Protein AF-A0A8C9X728-F1 (afdb_monomer)

pLDDT: mean 76.5, std 23.12, range [23.91, 98.5]

InterPro domains:
  IPR026183 Taxilin family [PF09728] (58-365)
  IPR026183 Taxilin family [PTHR16127] (57-409)

Organism: Sander lucioperca (NCBI:txid283035)

Mean predicted aligned error: 22.0 Å

Solvent-accessible surface area (backbone atoms only — not comparable to full-atom values): 25894 Å² total; per-residue (Å²): 112,74,69,56,54,56,49,54,54,50,63,56,56,60,73,78,82,67,95,56,69,72,61,52,58,53,53,53,49,52,52,54,50,51,53,54,52,53,55,56,56,58,69,72,70,77,80,83,83,90,67,84,88,82,63,65,70,61,57,52,53,53,50,54,52,60,42,65,75,41,91,48,74,64,59,33,50,52,54,51,54,48,56,52,50,53,52,52,50,50,49,53,48,49,53,51,51,49,56,51,50,52,50,50,49,55,47,53,52,50,51,50,51,50,52,52,52,51,50,52,51,49,51,53,52,50,53,52,47,55,49,51,53,52,51,51,50,50,50,54,49,49,52,50,51,51,52,58,45,54,58,44,53,55,54,47,53,51,48,53,52,50,49,51,51,52,49,54,51,50,54,49,52,52,50,52,51,53,51,52,54,50,54,48,49,54,52,50,54,51,51,52,50,51,50,54,49,50,57,48,50,56,52,49,53,56,48,49,56,46,50,52,54,52,47,55,52,50,52,54,52,47,54,56,48,51,56,49,52,50,52,51,52,52,54,49,48,55,49,51,60,47,53,50,52,53,50,56,48,54,52,48,50,55,53,52,53,47,52,50,52,54,53,54,50,51,52,51,51,53,52,50,51,51,50,46,59,50,47,57,50,49,52,51,50,50,54,50,50,50,53,49,52,49,53,53,51,51,51,50,52,48,53,48,53,49,52,54,49,50,59,48,52,53,52,52,51,52,50,52,49,53,54,49,54,55,50,54,51,53,54,49,51,55,52,53,53,47,56,52,52,57,53,55,50,54,64,49,53,63,53,51,61,53,52,54,55,52,51,63,51,59,61,49,62,55,56,69,58,60,76,77,74,76,95,73,88,87,82,89,82,91,83,90,88,84,89,89,91,91,83,89,87,89,90,80,90,86,79,92,78,92,80,90,91,82,90,87,87,90,81,90,81,90,86,86,90,81,85,88,82,86,90,85,86,90,87,89,89,89,86,87,88,79,87,79,85,134

Secondary structure (DSSP, 8-state):
-HHHHHHHHHHHHGGGS---HHHHHHHHHHHHHHHHHHHHHHHTS----------HHHHHHHHHHHHHT-SSHHHHHHHHHHHHHHHHHHHHHHHHHHHHHHHHHHHHHHHHHHHHHHHHHHHHHHHHHHHHHHHHHHHHHHHHHHHHHHHHHHHHHHHHHHHHHHHHHHHHHHHHHHHHHHHHHHHHHHHHHHHHHHHHHHHHHHHHHHHHHHHHHHHHHHHHHHHHHHHHHHHHHHHHHHHHHHHHHHHHHHHHHHHHHHHHHHHHHHHHHHHHHHHHHHHHHHHHHHHHHHHHHHHHHHHHHHHHHHHHHHHHHHHHHHHHHHHHHHHHHHHHHHHHHHHHHHHHHHHHHHHHHHHHHHHHHHHHHHTTS--S--------------------------------------------------------------

Radius of gyration: 138.43 Å; Cα contacts (8 Å, |Δi|>4): 11; chains: 1; bounding box: 198×67×402 Å

Sequence (438 aa):
STLLMIIYQKSHCVKSESTNSQHYDIVVSISRYLVKNIVIFDFLHIRPCTLCHFVPGKEVVLLMQALNSLATPEEKLAALCKKYADLLEESRCMQKRLKALQKKQSQIVKEKIHLQGEHSKAILARSKLESLCRELQRHNKTLKEENSQRSREYEEQRKEAMLHFQMTLSDIEVQMEQHSSHNTKLRQENMELAEKLKKLIEQYELREEHIDKVFKHKELQQQLMDAKLQRITEMMKEVEDKQQRERDFLLKDATESRRKCELMKEQETQLKQQLSLYMDKFEEFQSTLAKSNEVFTTFRQEMEKMTKKIKKLEKETTQWRTKWESNNQALLQMAEEKTLRDGHFKALQGKLELLERLCRALQKERNDLNNQLSLLQEPGDEGSAALPEAQPPEPSAGEEEEEEEEEEGGLAQAGELEAEGIHRAPRPPRTGAHSGRH

Structure (mmCIF, N/CA/C/O backbone):
data_AF-A0A8C9X728-F1
#
_entry.id   AF-A0A8C9X728-F1
#
loop_
_atom_site.group_PDB
_atom_site.id
_atom_site.type_symbol
_atom_site.label_atom_id
_atom_site.label_alt_id
_atom_site.label_comp_id
_atom_site.label_asym_id
_atom_site.label_entity_id
_atom_site.label_seq_id
_atom_site.pdbx_PDB_ins_code
_atom_site.Cartn_x
_atom_site.Cartn_y
_atom_site.Cartn_z
_atom_site.occupancy
_atom_site.B_iso_or_equiv
_atom_site.auth_seq_id
_atom_site.auth_comp_id
_atom_site.auth_asym_id
_atom_site.auth_atom_id
_atom_site.pdbx_PDB_model_num
ATOM 1 N N . SER A 1 1 ? 49.894 -13.071 -125.275 1.00 54.66 1 SER A N 1
ATOM 2 C CA . SER A 1 1 ? 48.551 -13.631 -125.549 1.00 54.66 1 SER A CA 1
ATOM 3 C C . SER A 1 1 ? 47.853 -14.147 -124.285 1.00 54.66 1 SER A C 1
ATOM 5 O O . SER A 1 1 ? 47.000 -13.439 -123.769 1.00 54.66 1 SER A O 1
ATOM 7 N N . THR A 1 2 ? 48.237 -15.294 -123.705 1.00 60.62 2 THR A N 1
ATOM 8 C CA . THR A 1 2 ? 47.502 -15.988 -122.613 1.00 60.62 2 THR A CA 1
ATOM 9 C C . THR A 1 2 ? 47.154 -15.119 -121.393 1.00 60.62 2 THR A C 1
ATOM 11 O O . THR A 1 2 ? 46.048 -15.201 -120.868 1.00 60.62 2 THR A O 1
ATOM 14 N N . LEU A 1 3 ? 48.060 -14.227 -120.977 1.00 61.59 3 LEU A N 1
ATOM 15 C CA . LEU A 1 3 ? 47.827 -13.282 -119.876 1.00 61.59 3 LEU A CA 1
ATOM 16 C C . LEU A 1 3 ? 46.707 -12.261 -120.161 1.00 61.59 3 LEU A C 1
ATOM 18 O O . LEU A 1 3 ? 45.983 -11.900 -119.237 1.00 61.59 3 LEU A O 1
ATOM 22 N N . LEU A 1 4 ? 46.510 -11.837 -121.419 1.00 60.16 4 LEU A N 1
ATOM 23 C CA . LEU A 1 4 ? 45.388 -10.960 -121.781 1.00 60.16 4 LEU A CA 1
ATOM 24 C C . LEU A 1 4 ? 44.045 -11.683 -121.630 1.00 60.16 4 LEU A C 1
ATOM 26 O O . LEU A 1 4 ? 43.115 -11.080 -121.107 1.00 60.16 4 LEU A O 1
ATOM 30 N N . MET A 1 5 ? 43.952 -12.961 -122.022 1.00 64.25 5 MET A N 1
ATOM 31 C CA . MET A 1 5 ? 42.727 -13.760 -121.844 1.00 64.25 5 MET A CA 1
ATOM 32 C C . MET A 1 5 ? 42.339 -13.847 -120.363 1.00 64.25 5 MET A C 1
ATOM 34 O O . MET A 1 5 ? 41.204 -13.543 -120.008 1.00 64.25 5 MET A O 1
ATOM 38 N N . ILE A 1 6 ? 43.296 -14.163 -119.482 1.00 67.75 6 ILE A N 1
ATOM 39 C CA . ILE A 1 6 ? 43.060 -14.265 -118.030 1.00 67.75 6 ILE A CA 1
ATOM 40 C C . ILE A 1 6 ? 42.580 -12.927 -117.439 1.00 67.75 6 ILE A C 1
ATOM 42 O O . ILE A 1 6 ? 41.663 -12.912 -116.615 1.00 67.75 6 ILE A O 1
ATOM 46 N N . ILE A 1 7 ? 43.164 -11.800 -117.865 1.00 63.78 7 ILE A N 1
ATOM 47 C CA . ILE A 1 7 ? 42.740 -10.463 -117.421 1.00 63.78 7 ILE A CA 1
ATOM 48 C C . ILE A 1 7 ? 41.332 -10.143 -117.941 1.00 63.78 7 ILE A C 1
ATOM 50 O O . ILE A 1 7 ? 40.471 -9.771 -117.149 1.00 63.78 7 ILE A O 1
ATOM 54 N N . TYR A 1 8 ? 41.071 -10.344 -119.236 1.00 64.94 8 TYR A N 1
ATOM 55 C CA . TYR A 1 8 ? 39.774 -10.077 -119.868 1.00 64.94 8 TYR A CA 1
ATOM 56 C C . TYR A 1 8 ? 38.642 -10.877 -119.203 1.00 64.94 8 TYR A C 1
ATOM 58 O O . TYR A 1 8 ? 37.582 -10.335 -118.888 1.00 64.94 8 TYR A O 1
ATOM 66 N N . GLN A 1 9 ? 38.901 -12.151 -118.902 1.00 62.56 9 GLN A N 1
ATOM 67 C CA . GLN A 1 9 ? 37.941 -13.061 -118.283 1.00 62.56 9 GLN A CA 1
ATOM 68 C C . GLN A 1 9 ? 37.689 -12.722 -116.800 1.00 62.56 9 GLN A C 1
ATOM 70 O O . GLN A 1 9 ? 36.541 -12.768 -116.356 1.00 62.56 9 GLN A O 1
ATOM 75 N N . LYS A 1 10 ? 38.704 -12.261 -116.045 1.00 61.50 10 LYS A N 1
ATOM 76 C CA . LYS A 1 10 ? 38.493 -11.700 -114.693 1.00 61.50 10 LYS A CA 1
ATOM 77 C C . LYS A 1 10 ? 37.741 -10.366 -114.706 1.00 61.50 10 LYS A C 1
ATOM 79 O O . LYS A 1 10 ? 36.849 -10.187 -113.882 1.00 61.50 10 LYS A O 1
ATOM 84 N N . SER A 1 11 ? 38.039 -9.460 -115.640 1.00 58.72 11 SER A N 1
ATOM 85 C CA . SER A 1 11 ? 37.300 -8.197 -115.794 1.00 58.72 11 SER A CA 1
ATOM 86 C C . SER A 1 11 ? 35.821 -8.422 -116.133 1.00 58.72 11 SER A C 1
ATOM 88 O O . SER A 1 11 ? 34.979 -7.641 -115.699 1.00 58.72 11 SER A O 1
ATOM 90 N N . HIS A 1 12 ? 35.488 -9.498 -116.855 1.00 60.66 12 HIS A N 1
ATOM 91 C CA . HIS A 1 12 ? 34.097 -9.900 -117.083 1.00 60.66 12 HIS A CA 1
ATOM 92 C C . HIS A 1 12 ? 33.432 -10.503 -115.834 1.00 60.66 12 HIS A C 1
ATOM 94 O O . HIS A 1 12 ? 32.267 -10.212 -115.583 1.00 60.66 12 HIS A O 1
ATOM 100 N N . CYS A 1 13 ? 34.161 -11.283 -115.029 1.00 55.19 13 CYS A N 1
ATOM 101 C CA . CYS A 1 13 ? 33.633 -11.902 -113.805 1.00 55.19 13 CYS A CA 1
ATOM 102 C C . CYS A 1 13 ? 33.247 -10.866 -112.727 1.00 55.19 13 CYS A C 1
ATOM 104 O O . CYS A 1 13 ? 32.185 -10.951 -112.125 1.00 55.19 13 CYS A O 1
ATOM 106 N N . VAL A 1 14 ? 34.042 -9.801 -112.551 1.00 55.16 14 VAL A N 1
ATOM 107 C CA . VAL A 1 14 ? 33.730 -8.703 -111.603 1.00 55.16 14 VAL A CA 1
ATOM 108 C C . VAL A 1 14 ? 32.404 -7.988 -111.933 1.00 55.16 14 VAL A C 1
ATOM 110 O O . VAL A 1 14 ? 31.814 -7.336 -111.073 1.00 55.16 14 VAL A O 1
ATOM 113 N N . LYS A 1 15 ? 31.896 -8.132 -113.163 1.00 53.72 15 LYS A N 1
ATOM 114 C CA . LYS A 1 15 ? 30.662 -7.493 -113.638 1.00 53.72 15 LYS A CA 1
ATOM 115 C C . LYS A 1 15 ? 29.370 -8.153 -113.120 1.00 53.72 15 LYS A C 1
ATOM 117 O O . LYS A 1 15 ? 28.301 -7.614 -113.391 1.00 53.72 15 LYS A O 1
ATOM 122 N N . SER A 1 16 ? 29.443 -9.281 -112.402 1.00 55.34 16 SER A N 1
ATOM 123 C CA . SER A 1 16 ? 28.263 -10.011 -111.896 1.00 55.34 16 SER A CA 1
ATOM 124 C C . SER A 1 16 ? 28.016 -9.933 -110.382 1.00 55.34 16 SER A C 1
ATOM 126 O O . SER A 1 16 ? 26.949 -10.352 -109.950 1.00 55.34 16 SER A O 1
ATOM 128 N N . GLU A 1 17 ? 28.946 -9.403 -109.574 1.00 57.22 17 GLU A N 1
ATOM 129 C CA . GLU A 1 17 ? 28.876 -9.497 -108.095 1.00 57.22 17 GLU A CA 1
ATOM 130 C C . GLU A 1 17 ? 29.045 -8.163 -107.334 1.00 57.22 17 GLU A C 1
ATOM 132 O O . GLU A 1 17 ? 29.175 -8.166 -106.111 1.00 57.22 17 GLU A O 1
ATOM 137 N N . SER A 1 18 ? 29.042 -7.000 -108.002 1.00 49.47 18 SER A N 1
ATOM 138 C CA . SER A 1 18 ? 29.211 -5.706 -107.313 1.00 49.47 18 SER A CA 1
ATOM 139 C C . SER A 1 18 ? 28.185 -4.649 -107.715 1.00 49.47 18 SER A C 1
ATOM 141 O O . SER A 1 18 ? 28.103 -4.241 -108.870 1.00 49.47 18 SER A O 1
ATOM 143 N N . THR A 1 19 ? 27.453 -4.143 -106.721 1.00 56.00 19 THR A N 1
ATOM 144 C CA . THR A 1 19 ? 26.504 -3.022 -106.833 1.00 56.00 19 THR A CA 1
ATOM 145 C C . THR A 1 19 ? 27.159 -1.643 -106.672 1.00 56.00 19 THR A C 1
ATOM 147 O O . THR A 1 19 ? 26.464 -0.630 -106.684 1.00 56.00 19 THR A O 1
ATOM 150 N N . ASN A 1 20 ? 28.488 -1.566 -106.515 1.00 57.03 20 ASN A N 1
ATOM 151 C CA . ASN A 1 20 ? 29.190 -0.324 -106.181 1.00 57.03 20 ASN A CA 1
ATOM 152 C C . ASN A 1 20 ? 29.971 0.248 -107.382 1.00 57.03 20 ASN A C 1
ATOM 154 O O . ASN A 1 20 ? 31.107 -0.148 -107.655 1.00 57.03 20 ASN A O 1
ATOM 158 N N . SER A 1 21 ? 29.358 1.210 -108.084 1.00 60.16 21 SER A N 1
ATOM 159 C CA . SER A 1 21 ? 29.847 1.754 -109.366 1.00 60.16 21 SER A CA 1
ATOM 160 C C . SER A 1 21 ? 31.304 2.235 -109.340 1.00 60.16 21 SER A C 1
ATOM 162 O O . SER A 1 21 ? 32.033 2.016 -110.305 1.00 60.16 21 SER A O 1
ATOM 164 N N . GLN A 1 22 ? 31.763 2.839 -108.237 1.00 60.00 22 GLN A N 1
ATOM 165 C CA . GLN A 1 22 ? 33.130 3.373 -108.137 1.00 60.00 22 GLN A CA 1
ATOM 166 C C . GLN A 1 22 ? 34.204 2.279 -108.251 1.00 60.00 22 GLN A C 1
ATOM 168 O O . GLN A 1 22 ? 35.303 2.528 -108.747 1.00 60.00 22 GLN A O 1
ATOM 173 N N . HIS A 1 23 ? 33.892 1.049 -107.832 1.00 61.12 23 HIS A N 1
ATOM 174 C CA . HIS A 1 23 ? 34.846 -0.057 -107.865 1.00 61.12 23 HIS A CA 1
ATOM 175 C C . HIS A 1 23 ? 35.066 -0.601 -109.289 1.00 61.12 23 HIS A C 1
ATOM 177 O O . HIS A 1 23 ? 36.140 -1.124 -109.595 1.00 61.12 23 HIS A O 1
ATOM 183 N N . TYR A 1 24 ? 34.077 -0.440 -110.177 1.00 67.12 24 TYR A N 1
ATOM 184 C CA . TYR A 1 24 ? 34.159 -0.852 -111.580 1.00 67.12 24 TYR A CA 1
ATOM 185 C C . TYR A 1 24 ? 35.107 0.057 -112.377 1.00 67.12 24 TYR A C 1
ATOM 187 O O . TYR A 1 24 ? 36.011 -0.439 -113.052 1.00 67.12 24 TYR A O 1
ATOM 195 N N . ASP A 1 25 ? 34.982 1.381 -112.238 1.00 67.31 25 ASP A N 1
ATOM 196 C CA . ASP A 1 25 ? 35.813 2.349 -112.972 1.00 67.31 25 ASP A CA 1
ATOM 197 C C . ASP A 1 25 ? 37.300 2.283 -112.596 1.00 67.31 25 ASP A C 1
ATOM 199 O O . ASP A 1 25 ? 38.169 2.443 -113.462 1.00 67.31 25 ASP A O 1
ATOM 203 N N . ILE A 1 26 ? 37.614 1.976 -111.332 1.00 68.44 26 ILE A N 1
ATOM 204 C CA . ILE A 1 26 ? 38.991 1.746 -110.869 1.00 68.44 26 ILE A CA 1
ATOM 205 C C . ILE A 1 26 ? 39.583 0.505 -111.552 1.00 68.44 26 ILE A C 1
ATOM 207 O O . ILE A 1 26 ? 40.664 0.582 -112.142 1.00 68.44 26 ILE A O 1
ATOM 211 N N . VAL A 1 27 ? 38.864 -0.626 -111.539 1.00 67.94 27 VAL A N 1
ATOM 212 C CA . VAL A 1 27 ? 39.312 -1.876 -112.182 1.00 67.94 27 VAL A CA 1
ATOM 213 C C . VAL A 1 27 ? 39.482 -1.683 -113.690 1.00 67.94 27 VAL A C 1
ATOM 215 O O . VAL A 1 27 ? 40.526 -2.038 -114.237 1.00 67.94 27 VAL A O 1
ATOM 218 N N . VAL A 1 28 ? 38.515 -1.047 -114.360 1.00 70.50 28 VAL A N 1
ATOM 219 C CA . VAL A 1 28 ? 38.591 -0.744 -115.797 1.00 70.50 28 VAL A CA 1
ATOM 220 C C . VAL A 1 28 ? 39.782 0.167 -116.115 1.00 70.50 28 VAL A C 1
ATOM 222 O O . VAL A 1 28 ? 40.479 -0.073 -117.102 1.00 70.50 28 VAL A O 1
ATOM 225 N N . SER A 1 29 ? 40.064 1.177 -115.288 1.00 71.31 29 SER A N 1
ATOM 226 C CA . SER A 1 29 ? 41.195 2.094 -115.494 1.00 71.31 29 SER A CA 1
ATOM 227 C C . SER A 1 29 ? 42.549 1.397 -115.333 1.00 71.31 29 SER A C 1
ATOM 229 O O . SER A 1 29 ? 43.425 1.569 -116.185 1.00 71.31 29 SER A O 1
ATOM 231 N N . ILE A 1 30 ? 42.702 0.546 -114.313 1.00 71.75 30 ILE A N 1
ATOM 232 C CA . ILE A 1 30 ? 43.904 -0.279 -114.106 1.00 71.75 30 ILE A CA 1
ATOM 233 C C . ILE A 1 30 ? 44.105 -1.241 -115.287 1.00 71.75 30 ILE A C 1
ATOM 235 O O . ILE A 1 30 ? 45.204 -1.308 -115.843 1.00 71.75 30 ILE A O 1
ATOM 239 N N . SER A 1 31 ? 43.049 -1.923 -115.744 1.00 67.25 31 SER A N 1
ATOM 240 C CA . SER A 1 31 ? 43.104 -2.792 -116.929 1.00 67.25 31 SER A CA 1
ATOM 241 C C . SER A 1 31 ? 43.529 -2.024 -118.187 1.00 67.25 31 SER A C 1
ATOM 243 O O . SER A 1 31 ? 44.391 -2.491 -118.934 1.00 67.25 31 SER A O 1
ATOM 245 N N . ARG A 1 32 ? 42.988 -0.817 -118.408 1.00 72.31 32 ARG A N 1
ATOM 246 C CA . ARG A 1 32 ? 43.327 0.041 -119.559 1.00 72.31 32 ARG A CA 1
ATOM 247 C C . ARG A 1 32 ? 44.789 0.517 -119.512 1.00 72.31 32 ARG A C 1
ATOM 249 O O . ARG A 1 32 ? 45.434 0.608 -120.558 1.00 72.31 32 ARG A O 1
ATOM 256 N N . TYR A 1 33 ? 45.326 0.772 -118.316 1.00 72.25 33 TYR A N 1
ATOM 257 C CA . TYR A 1 33 ? 46.730 1.142 -118.102 1.00 72.25 33 TYR A CA 1
ATOM 258 C C . TYR A 1 33 ? 47.688 -0.037 -118.343 1.00 72.25 33 TYR A C 1
ATOM 260 O O . TYR A 1 33 ? 48.698 0.121 -119.032 1.00 72.25 33 TYR A O 1
ATOM 268 N N . LEU A 1 34 ? 47.351 -1.233 -117.845 1.00 67.69 34 LEU A N 1
ATOM 269 C CA . LEU A 1 34 ? 48.134 -2.456 -118.062 1.00 67.69 34 LEU A CA 1
ATOM 270 C C . LEU A 1 34 ? 48.207 -2.833 -119.548 1.00 67.69 34 LEU A C 1
ATOM 272 O O . LEU A 1 34 ? 49.299 -3.079 -120.054 1.00 67.69 34 LEU A O 1
ATOM 276 N N . VAL A 1 35 ? 47.079 -2.806 -120.269 1.00 66.31 35 VAL A N 1
ATOM 277 C CA . VAL A 1 35 ? 47.054 -3.111 -121.713 1.00 66.31 35 VAL A CA 1
ATOM 278 C C . VAL A 1 35 ? 47.916 -2.125 -122.509 1.00 66.31 35 VAL A C 1
ATOM 280 O O . VAL A 1 35 ? 48.699 -2.565 -123.349 1.00 66.31 35 VAL A O 1
ATOM 283 N N . LYS A 1 36 ? 47.860 -0.815 -122.215 1.00 66.56 36 LYS A N 1
ATOM 284 C CA . LYS A 1 36 ? 48.751 0.170 -122.861 1.00 66.56 36 LYS A CA 1
ATOM 285 C C . LYS A 1 36 ? 50.233 -0.141 -122.630 1.00 66.56 36 LYS A C 1
ATOM 287 O O . LYS A 1 36 ? 51.004 -0.107 -123.582 1.00 66.56 36 LYS A O 1
ATOM 292 N N . ASN A 1 37 ? 50.631 -0.455 -121.397 1.00 61.47 37 ASN A N 1
ATOM 293 C CA . ASN A 1 37 ? 52.038 -0.715 -121.077 1.00 61.47 37 ASN A CA 1
ATOM 294 C C . ASN A 1 37 ? 52.552 -2.032 -121.685 1.00 61.47 37 ASN A C 1
ATOM 296 O O . ASN A 1 37 ? 53.680 -2.064 -122.167 1.00 61.47 37 ASN A O 1
ATOM 300 N N . ILE A 1 38 ? 51.726 -3.084 -121.738 1.00 61.66 38 ILE A N 1
ATOM 301 C CA . ILE A 1 38 ? 52.087 -4.354 -122.394 1.00 61.66 38 ILE A CA 1
ATOM 302 C C . ILE A 1 38 ? 52.306 -4.145 -123.900 1.00 61.66 38 ILE A C 1
ATOM 304 O O . ILE A 1 38 ? 53.341 -4.550 -124.423 1.00 61.66 38 ILE A O 1
ATOM 308 N N . VAL A 1 39 ? 51.395 -3.437 -124.583 1.00 57.91 39 VAL A N 1
ATOM 309 C CA . VAL A 1 39 ? 51.537 -3.141 -126.022 1.00 57.91 39 VAL A CA 1
ATOM 310 C C . VAL A 1 39 ? 52.791 -2.306 -126.310 1.00 57.91 39 VAL A C 1
ATOM 312 O O . VAL A 1 39 ? 53.467 -2.561 -127.301 1.00 57.91 39 VAL A O 1
ATOM 315 N N . ILE A 1 40 ? 53.146 -1.352 -125.439 1.00 57.03 40 ILE A N 1
ATOM 316 C CA . ILE A 1 40 ? 54.391 -0.570 -125.561 1.00 57.03 40 ILE A CA 1
ATOM 317 C C . ILE A 1 40 ? 55.638 -1.453 -125.384 1.00 57.03 40 ILE A C 1
ATOM 319 O O . ILE A 1 40 ? 56.630 -1.245 -126.082 1.00 57.03 40 ILE A O 1
ATOM 323 N N . PHE A 1 41 ? 55.599 -2.439 -124.483 1.00 51.09 41 PHE A N 1
ATOM 324 C CA . PHE A 1 41 ? 56.734 -3.328 -124.225 1.00 51.09 41 PHE A CA 1
ATOM 325 C C . PHE A 1 41 ? 57.006 -4.274 -125.407 1.00 51.09 41 PHE A C 1
ATOM 327 O O . PHE A 1 41 ? 58.154 -4.394 -125.838 1.00 51.09 41 PHE A O 1
ATOM 334 N N . ASP A 1 42 ? 55.953 -4.863 -125.988 1.00 50.59 42 ASP A N 1
ATOM 335 C CA . ASP A 1 42 ? 56.064 -5.716 -127.180 1.00 50.59 42 ASP A CA 1
ATOM 336 C C . ASP A 1 42 ? 56.536 -4.914 -128.416 1.00 50.59 42 ASP A C 1
ATOM 338 O O . ASP A 1 42 ? 57.371 -5.393 -129.184 1.00 50.59 42 ASP A O 1
ATOM 342 N N . PHE A 1 43 ? 56.096 -3.657 -128.591 1.00 49.31 43 PHE A N 1
ATOM 343 C CA . PHE A 1 43 ? 56.489 -2.820 -129.744 1.00 49.31 43 PHE A CA 1
ATOM 344 C C . PHE A 1 43 ? 57.966 -2.378 -129.755 1.00 49.31 43 PHE A C 1
ATOM 346 O O . PHE A 1 43 ? 58.466 -1.920 -130.784 1.00 49.31 43 PHE A O 1
ATOM 353 N N . LEU A 1 44 ? 58.669 -2.490 -128.624 1.00 47.69 44 LEU A N 1
ATOM 354 C CA . LEU A 1 44 ? 60.087 -2.135 -128.487 1.00 47.69 44 LEU A CA 1
ATOM 355 C C . LEU A 1 44 ? 61.039 -3.328 -128.682 1.00 47.69 44 LEU A C 1
ATOM 357 O O . LEU A 1 44 ? 62.249 -3.125 -128.781 1.00 47.69 44 LEU A O 1
ATOM 361 N N . HIS A 1 45 ? 60.515 -4.554 -128.797 1.00 45.72 45 HIS A N 1
ATOM 362 C CA . HIS A 1 45 ? 61.286 -5.779 -129.029 1.00 45.72 45 HIS A CA 1
ATOM 363 C C . HIS A 1 45 ? 60.943 -6.431 -130.381 1.00 45.72 45 HIS A C 1
ATOM 365 O O . HIS A 1 45 ? 60.396 -7.522 -130.420 1.00 45.72 45 HIS A O 1
ATOM 371 N N . ILE A 1 46 ? 61.301 -5.766 -131.490 1.00 43.97 46 ILE A N 1
ATOM 372 C CA . ILE A 1 46 ? 61.755 -6.349 -132.779 1.00 43.97 46 ILE A CA 1
ATOM 373 C C . ILE A 1 46 ? 62.069 -5.186 -133.738 1.00 43.97 46 ILE A C 1
ATOM 375 O O . ILE A 1 46 ? 61.178 -4.533 -134.276 1.00 43.97 46 ILE A O 1
ATOM 379 N N . ARG A 1 47 ? 63.360 -4.922 -133.985 1.00 35.56 47 ARG A N 1
ATOM 380 C CA . ARG A 1 47 ? 63.810 -4.154 -135.161 1.00 35.56 47 ARG A CA 1
ATOM 381 C C . ARG A 1 47 ? 65.249 -4.537 -135.536 1.00 35.56 47 ARG A C 1
ATOM 383 O O . ARG A 1 47 ? 66.189 -3.919 -135.039 1.00 35.56 47 ARG A O 1
ATOM 390 N N . PRO A 1 48 ? 65.446 -5.581 -136.363 1.00 40.91 48 PRO A N 1
ATOM 391 C CA . PRO A 1 48 ? 66.775 -6.008 -136.791 1.00 40.91 48 PRO A CA 1
ATOM 392 C C . PRO A 1 48 ? 67.516 -4.893 -137.538 1.00 40.91 48 PRO A C 1
ATOM 394 O O . PRO A 1 48 ? 66.928 -4.182 -138.354 1.00 40.91 48 PRO A O 1
ATOM 397 N N . CYS A 1 49 ? 68.818 -4.756 -137.286 1.00 36.25 49 CYS A N 1
ATOM 398 C CA . CYS A 1 49 ? 69.661 -3.815 -138.015 1.00 36.25 49 CYS A CA 1
ATOM 399 C C . CYS A 1 49 ? 69.818 -4.258 -139.476 1.00 36.25 49 CYS A C 1
ATOM 401 O O . CYS A 1 49 ? 70.548 -5.209 -139.755 1.00 36.25 49 CYS A O 1
ATOM 403 N N . THR A 1 50 ? 69.218 -3.526 -140.416 1.00 35.78 50 THR A N 1
ATOM 404 C CA . THR A 1 50 ? 69.527 -3.629 -141.851 1.00 35.78 50 THR A CA 1
ATOM 405 C C . THR A 1 50 ? 70.886 -2.984 -142.137 1.00 35.78 50 THR A C 1
ATOM 407 O O . THR A 1 50 ? 70.981 -1.879 -142.673 1.00 35.78 50 THR A O 1
ATOM 410 N N . LEU A 1 51 ? 71.949 -3.660 -141.704 1.00 36.03 51 LEU A N 1
ATOM 411 C CA . LEU A 1 51 ? 73.334 -3.312 -141.994 1.00 36.03 51 LEU A CA 1
ATOM 412 C C . LEU A 1 51 ? 73.747 -3.925 -143.346 1.00 36.03 51 LEU A C 1
ATOM 414 O O . LEU A 1 51 ? 73.303 -5.014 -143.688 1.00 36.03 51 LEU A O 1
ATOM 418 N N . CYS A 1 52 ? 74.647 -3.255 -144.070 1.00 33.91 52 CYS A N 1
ATOM 419 C CA . CYS A 1 52 ? 75.398 -3.802 -145.211 1.00 33.91 52 CYS A CA 1
ATOM 420 C C . CYS A 1 52 ? 74.584 -4.362 -146.403 1.00 33.91 52 CYS A C 1
ATOM 422 O O . CYS A 1 52 ? 74.388 -5.567 -146.543 1.00 33.91 52 CYS A O 1
ATOM 424 N N . HIS A 1 53 ? 74.304 -3.498 -147.384 1.00 36.72 53 HIS A N 1
ATOM 425 C CA . HIS A 1 53 ? 74.254 -3.892 -148.803 1.00 36.72 53 HIS A CA 1
ATOM 426 C C . HIS A 1 53 ? 75.251 -3.062 -149.626 1.00 36.72 53 HIS A C 1
ATOM 428 O O . HIS A 1 53 ? 74.904 -2.296 -150.522 1.00 36.72 53 HIS A O 1
ATOM 434 N N . PHE A 1 54 ? 76.532 -3.218 -149.281 1.00 42.09 54 PHE A N 1
ATOM 435 C CA . PHE A 1 54 ? 77.648 -2.783 -150.116 1.00 42.09 54 PHE A CA 1
ATOM 436 C C . PHE A 1 54 ? 77.836 -3.828 -151.225 1.00 42.09 54 PHE A C 1
ATOM 438 O O . PHE A 1 54 ? 78.347 -4.916 -150.968 1.00 42.09 54 PHE A O 1
ATOM 445 N N . VAL A 1 55 ? 77.357 -3.531 -152.437 1.00 37.91 55 VAL A N 1
ATOM 446 C CA . VAL A 1 55 ? 77.426 -4.438 -153.596 1.00 37.91 55 VAL A CA 1
ATOM 447 C C . VAL A 1 55 ? 78.537 -3.948 -154.538 1.00 37.91 55 VAL A C 1
ATOM 449 O O . VAL A 1 55 ? 78.272 -3.084 -155.380 1.00 37.91 55 VAL A O 1
ATOM 452 N N . PRO A 1 56 ? 79.778 -4.468 -154.429 1.00 54.62 56 PRO A N 1
ATOM 453 C CA . PRO A 1 56 ? 80.947 -3.883 -155.097 1.00 54.62 56 PRO A CA 1
ATOM 454 C C . PRO A 1 56 ? 80.861 -3.895 -156.631 1.00 54.62 56 PRO A C 1
ATOM 456 O O . PRO A 1 56 ? 81.472 -3.055 -157.286 1.00 54.62 56 PRO A O 1
ATOM 459 N N . GLY A 1 57 ? 80.052 -4.784 -157.222 1.00 49.78 57 GLY A N 1
ATOM 460 C CA . GLY A 1 57 ? 79.881 -4.871 -158.676 1.00 49.78 57 GLY A CA 1
ATOM 461 C C . GLY A 1 57 ? 79.408 -3.570 -159.344 1.00 49.78 57 GLY A C 1
ATOM 462 O O . GLY A 1 57 ? 79.830 -3.288 -160.462 1.00 49.78 57 GLY A O 1
ATOM 463 N N . LYS A 1 58 ? 78.598 -2.735 -158.669 1.00 58.06 58 LYS A N 1
ATOM 464 C CA . LYS A 1 58 ? 78.181 -1.436 -159.236 1.00 58.06 58 LYS A CA 1
ATOM 465 C C . LYS A 1 58 ? 79.315 -0.411 -159.265 1.00 58.06 58 LYS A C 1
ATOM 467 O O . LYS A 1 58 ? 79.432 0.315 -160.247 1.00 58.06 58 LYS A O 1
ATOM 472 N N . GLU A 1 59 ? 80.157 -0.368 -158.232 1.00 61.62 59 GLU A N 1
ATOM 473 C CA . GLU A 1 59 ? 81.327 0.517 -158.234 1.00 61.62 59 GLU A CA 1
ATOM 474 C C . GLU A 1 59 ? 82.360 0.083 -159.275 1.00 61.62 59 GLU A C 1
ATOM 476 O O . GLU A 1 59 ? 82.907 0.941 -159.957 1.00 61.62 59 GLU A O 1
ATOM 481 N N . VAL A 1 60 ? 82.584 -1.224 -159.462 1.00 61.03 60 VAL A N 1
ATOM 482 C CA . VAL A 1 60 ? 83.517 -1.728 -160.487 1.00 61.03 60 VAL A CA 1
ATOM 483 C C . VAL A 1 60 ? 83.070 -1.335 -161.900 1.00 61.03 60 VAL A C 1
ATOM 485 O O . VAL A 1 60 ? 83.903 -0.905 -162.692 1.00 61.03 60 VAL A O 1
ATOM 488 N N . VAL A 1 61 ? 81.771 -1.402 -162.219 1.00 62.12 61 VAL A N 1
ATOM 489 C CA . VAL A 1 61 ? 81.255 -0.961 -163.533 1.00 62.12 61 VAL A CA 1
ATOM 490 C C . VAL A 1 61 ? 81.412 0.551 -163.728 1.00 62.12 61 VAL A C 1
ATOM 492 O O . VAL A 1 61 ? 81.870 0.978 -164.788 1.00 62.12 61 VAL A O 1
ATOM 495 N N . LEU A 1 62 ? 81.099 1.362 -162.711 1.00 64.31 62 LEU A N 1
ATOM 496 C CA . LEU A 1 62 ? 81.288 2.819 -162.767 1.00 64.31 62 LEU A CA 1
ATOM 497 C C . LEU A 1 62 ? 82.771 3.206 -162.880 1.00 64.31 62 LEU A C 1
ATOM 499 O O . LEU A 1 62 ? 83.110 4.108 -163.644 1.00 64.31 62 LEU A O 1
ATOM 503 N N . LEU A 1 63 ? 83.660 2.492 -162.182 1.00 66.69 63 LEU A N 1
ATOM 504 C CA . LEU A 1 63 ? 85.107 2.651 -162.310 1.00 66.69 63 LEU A CA 1
ATOM 505 C C . LEU A 1 63 ? 85.552 2.328 -163.742 1.00 66.69 63 LEU A C 1
ATOM 507 O O . LEU A 1 63 ? 86.254 3.124 -164.352 1.00 66.69 63 LEU A O 1
ATOM 511 N N . MET A 1 64 ? 85.092 1.212 -164.315 1.00 62.34 64 MET A N 1
ATOM 512 C CA . MET A 1 64 ? 85.430 0.807 -165.685 1.00 62.34 64 MET A CA 1
ATOM 513 C C . MET A 1 64 ? 84.953 1.826 -166.734 1.00 62.34 64 MET A C 1
ATOM 515 O O . MET A 1 64 ? 85.665 2.098 -167.699 1.00 62.34 64 MET A O 1
ATOM 519 N N . GLN A 1 65 ? 83.779 2.438 -166.535 1.00 64.25 65 GLN A N 1
ATOM 520 C CA . GLN A 1 65 ? 83.292 3.528 -167.388 1.00 64.25 65 GLN A CA 1
ATOM 521 C C . GLN A 1 65 ? 84.150 4.794 -167.250 1.00 64.25 65 GLN A C 1
ATOM 523 O O . GLN A 1 65 ? 84.590 5.330 -168.266 1.00 64.25 65 GLN A O 1
ATOM 528 N N . ALA A 1 66 ? 84.453 5.230 -166.022 1.00 63.81 66 ALA A N 1
ATOM 529 C CA . ALA A 1 66 ? 85.301 6.397 -165.770 1.00 63.81 66 ALA A CA 1
ATOM 530 C C . ALA A 1 66 ? 86.736 6.214 -166.302 1.00 63.81 66 ALA A C 1
ATOM 532 O O . ALA A 1 66 ? 87.334 7.153 -166.826 1.00 63.81 66 ALA A O 1
ATOM 533 N N . LEU A 1 67 ? 87.274 4.992 -166.234 1.00 62.00 67 LEU A N 1
ATOM 534 C CA . LEU A 1 67 ? 88.558 4.635 -166.836 1.00 62.00 67 LEU A CA 1
ATOM 535 C C . LEU A 1 67 ? 88.487 4.640 -168.370 1.00 62.00 67 LEU A C 1
ATOM 537 O O . LEU A 1 67 ? 89.459 5.019 -169.015 1.00 62.00 67 LEU A O 1
ATOM 541 N N . ASN A 1 68 ? 87.361 4.273 -168.986 1.00 64.69 68 ASN A N 1
ATOM 542 C CA . ASN A 1 68 ? 87.224 4.282 -170.447 1.00 64.69 68 ASN A CA 1
ATOM 543 C C . ASN A 1 68 ? 87.086 5.686 -171.058 1.00 64.69 68 ASN A C 1
ATOM 545 O O . ASN A 1 68 ? 87.480 5.858 -172.207 1.00 64.69 68 ASN A O 1
ATOM 549 N N . SER A 1 69 ? 86.631 6.692 -170.304 1.00 62.38 69 SER A N 1
ATOM 550 C CA . SER A 1 69 ? 86.635 8.101 -170.742 1.00 62.38 69 SER A CA 1
ATOM 551 C C . SER A 1 69 ? 88.013 8.783 -170.732 1.00 62.38 69 SER A C 1
ATOM 553 O O . SER A 1 69 ? 88.137 9.890 -171.247 1.00 62.38 69 SER A O 1
ATOM 555 N N . LEU A 1 70 ? 89.038 8.151 -170.154 1.00 66.12 70 LEU A N 1
ATOM 556 C CA . LEU A 1 70 ? 90.406 8.682 -170.097 1.00 66.12 70 LEU A CA 1
ATOM 557 C C . LEU A 1 70 ? 91.201 8.231 -171.329 1.00 66.12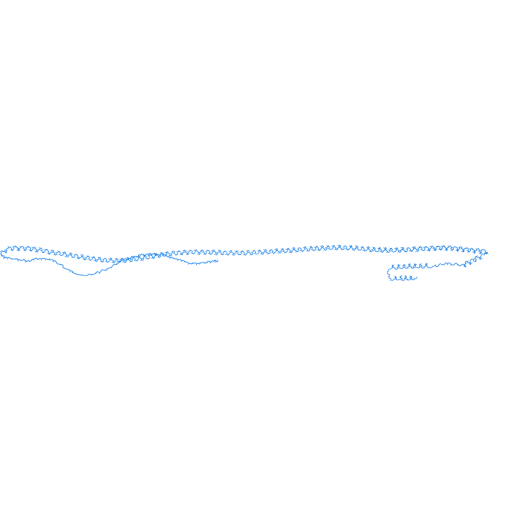 70 LEU A C 1
ATOM 559 O O . LEU A 1 70 ? 91.141 7.058 -171.714 1.00 66.12 70 LEU A O 1
ATOM 563 N N . ALA A 1 71 ? 91.917 9.157 -171.967 1.00 57.31 71 ALA A N 1
ATOM 564 C CA . ALA A 1 71 ? 92.514 8.929 -173.285 1.00 57.31 71 ALA A CA 1
ATOM 565 C C . ALA A 1 71 ? 93.893 8.259 -173.200 1.00 57.31 71 ALA A C 1
ATOM 567 O O . ALA A 1 71 ? 94.253 7.477 -174.080 1.00 57.31 71 ALA A O 1
ATOM 568 N N . THR A 1 72 ? 94.645 8.521 -172.128 1.00 59.34 72 THR A N 1
ATOM 569 C CA . THR A 1 72 ? 95.976 7.940 -171.901 1.00 59.34 72 THR A CA 1
ATOM 570 C C . THR A 1 72 ? 95.919 6.763 -170.913 1.00 59.34 72 THR A C 1
ATOM 572 O O . THR A 1 72 ? 95.040 6.710 -170.044 1.00 59.34 72 THR A O 1
ATOM 575 N N . PRO A 1 73 ? 96.830 5.774 -171.007 1.00 66.38 73 PRO A N 1
ATOM 576 C CA . PRO A 1 73 ? 96.900 4.684 -170.030 1.00 66.38 73 PRO A CA 1
ATOM 577 C C . PRO A 1 73 ? 97.360 5.164 -168.641 1.00 66.38 73 PRO A C 1
ATOM 579 O O . PRO A 1 73 ? 97.007 4.556 -167.631 1.00 66.38 73 PRO A O 1
ATOM 582 N N . GLU A 1 74 ? 98.105 6.268 -168.572 1.00 65.06 74 GLU A N 1
ATOM 583 C CA . GLU A 1 74 ? 98.647 6.825 -167.327 1.00 65.06 74 GLU A CA 1
ATOM 584 C C . GLU A 1 74 ? 97.567 7.528 -166.490 1.00 65.06 74 GLU A C 1
ATOM 586 O O . GLU A 1 74 ? 97.506 7.317 -165.277 1.00 65.06 74 GLU A O 1
ATOM 591 N N . GLU A 1 75 ? 96.635 8.254 -167.122 1.00 68.75 75 GLU A N 1
ATOM 592 C CA . GLU A 1 75 ? 95.423 8.773 -166.464 1.00 68.75 75 GLU A CA 1
ATOM 593 C C . GLU A 1 75 ? 94.603 7.649 -165.812 1.00 68.75 75 GLU A C 1
ATOM 595 O O . GLU A 1 75 ? 94.162 7.774 -164.665 1.00 68.75 75 GLU A O 1
ATOM 600 N N . LYS A 1 76 ? 94.425 6.525 -166.525 1.00 67.94 76 LYS A N 1
ATOM 601 C CA . LYS A 1 76 ? 93.694 5.350 -166.022 1.00 67.94 76 LYS A CA 1
ATOM 602 C C . LYS A 1 76 ? 94.373 4.775 -164.779 1.00 67.94 76 LYS A C 1
ATOM 604 O O . LYS A 1 76 ? 93.699 4.503 -163.786 1.00 67.94 76 LYS A O 1
ATOM 609 N N . LEU A 1 77 ? 95.700 4.631 -164.807 1.00 74.00 77 LEU A N 1
ATOM 610 C CA . LEU A 1 77 ? 96.469 4.135 -163.665 1.00 74.00 77 LEU A CA 1
ATOM 611 C C . LEU A 1 77 ? 96.370 5.088 -162.462 1.00 74.00 77 LEU A C 1
ATOM 613 O O . LEU A 1 77 ? 96.113 4.639 -161.345 1.00 74.00 77 LEU A O 1
ATOM 617 N N . ALA A 1 78 ? 96.495 6.400 -162.684 1.00 73.00 78 ALA A N 1
ATOM 618 C CA . ALA A 1 78 ? 96.391 7.412 -161.633 1.00 73.00 78 ALA A CA 1
ATOM 619 C C . ALA A 1 78 ? 95.009 7.418 -160.952 1.00 73.00 78 ALA A C 1
ATOM 621 O O . ALA A 1 78 ? 94.925 7.460 -159.721 1.00 73.00 78 ALA A O 1
ATOM 622 N N . ALA A 1 79 ? 93.925 7.309 -161.729 1.00 74.25 79 ALA A N 1
ATOM 623 C CA . ALA A 1 79 ? 92.564 7.208 -161.203 1.00 74.25 79 ALA A CA 1
ATOM 624 C C . ALA A 1 79 ? 92.358 5.940 -160.351 1.00 74.25 79 ALA A C 1
ATOM 626 O O . ALA A 1 79 ? 91.758 6.005 -159.274 1.00 74.25 79 ALA A O 1
ATOM 627 N N . LEU A 1 80 ? 92.905 4.801 -160.792 1.00 78.25 80 LEU A N 1
ATOM 628 C CA . LEU A 1 80 ? 92.868 3.532 -160.056 1.00 78.25 80 LEU A CA 1
ATOM 629 C C . LEU A 1 80 ? 93.645 3.613 -158.733 1.00 78.25 80 LEU A C 1
ATOM 631 O O . LEU A 1 80 ? 93.103 3.274 -157.680 1.00 78.25 80 LEU A O 1
ATOM 635 N N . CYS A 1 81 ? 94.880 4.123 -158.767 1.00 77.31 81 CYS A N 1
ATOM 636 C CA . CYS A 1 81 ? 95.704 4.332 -157.575 1.00 77.31 81 CYS A CA 1
ATOM 637 C C . CYS A 1 81 ? 95.022 5.261 -156.561 1.00 77.31 81 CYS A C 1
ATOM 639 O O . CYS A 1 81 ? 95.033 4.969 -155.364 1.00 77.31 81 CYS A O 1
ATOM 641 N N . LYS A 1 82 ? 94.367 6.335 -157.028 1.00 80.56 82 LYS A N 1
ATOM 642 C CA . LYS A 1 82 ? 93.588 7.226 -156.161 1.00 80.56 82 LYS A CA 1
ATOM 643 C C . LYS A 1 82 ? 92.428 6.489 -155.484 1.00 80.56 82 LYS A C 1
ATOM 645 O O . LYS A 1 82 ? 92.348 6.511 -154.261 1.00 80.56 82 LYS A O 1
ATOM 650 N N . LYS A 1 83 ? 91.589 5.766 -156.236 1.00 81.31 83 LYS A N 1
ATOM 651 C CA . LYS A 1 83 ? 90.444 5.030 -155.659 1.00 81.31 83 LYS A CA 1
ATOM 652 C C . LYS A 1 83 ? 90.880 3.942 -154.664 1.00 81.31 83 LYS A C 1
ATOM 654 O O . LYS A 1 83 ? 90.169 3.699 -153.691 1.00 81.31 83 LYS A O 1
ATOM 659 N N . TYR A 1 84 ? 92.050 3.323 -154.856 1.00 79.19 84 TYR A N 1
ATOM 660 C CA . TYR A 1 84 ? 92.648 2.416 -153.864 1.00 79.19 84 TYR A CA 1
ATOM 661 C C . TYR A 1 84 ? 93.148 3.141 -152.603 1.00 79.19 84 TYR A C 1
ATOM 663 O O . TYR A 1 84 ? 92.972 2.615 -151.503 1.00 79.19 84 TYR A O 1
ATOM 671 N N . ALA A 1 85 ? 93.730 4.338 -152.731 1.00 79.94 85 ALA A N 1
ATOM 672 C CA . ALA A 1 85 ? 94.112 5.162 -151.584 1.00 79.94 85 ALA A CA 1
ATOM 673 C C . ALA A 1 85 ? 92.880 5.629 -150.785 1.00 79.94 85 ALA A C 1
ATOM 675 O O . ALA A 1 85 ? 92.860 5.472 -149.563 1.00 79.94 85 ALA A O 1
ATOM 676 N N . ASP A 1 86 ? 91.834 6.097 -151.476 1.00 82.69 86 ASP A N 1
ATOM 677 C CA . ASP A 1 86 ? 90.553 6.501 -150.883 1.00 82.69 86 ASP A CA 1
ATOM 678 C C . ASP A 1 86 ? 89.939 5.340 -150.068 1.00 82.69 86 ASP A C 1
ATOM 680 O O . ASP A 1 86 ? 89.635 5.497 -148.885 1.00 82.69 86 ASP A O 1
ATOM 684 N N . LEU A 1 87 ? 89.851 4.134 -150.651 1.00 82.31 87 LEU A N 1
ATOM 685 C CA . LEU A 1 87 ? 89.350 2.925 -149.973 1.00 82.31 87 LEU A CA 1
ATOM 686 C C . LEU A 1 87 ? 90.206 2.504 -148.763 1.00 82.31 87 LEU A C 1
ATOM 688 O O . LEU A 1 87 ? 89.680 2.001 -147.765 1.00 82.31 87 LEU A O 1
ATOM 692 N N . LEU A 1 88 ? 91.527 2.695 -148.823 1.00 83.00 88 LEU A N 1
ATOM 693 C CA . LEU A 1 88 ? 92.430 2.379 -147.715 1.00 83.00 88 LEU A CA 1
ATOM 694 C C . LEU A 1 88 ? 92.284 3.397 -146.571 1.00 83.00 88 LEU A C 1
ATOM 696 O O . LEU A 1 88 ? 92.303 3.008 -145.398 1.00 83.00 88 LEU A O 1
ATOM 700 N N . GLU A 1 89 ? 92.057 4.676 -146.880 1.00 84.81 89 GLU A N 1
ATOM 701 C CA . GLU A 1 89 ? 91.724 5.701 -145.887 1.00 84.81 89 GLU A CA 1
ATOM 702 C C . GLU A 1 89 ? 90.322 5.491 -145.287 1.00 84.81 89 GLU A C 1
ATOM 704 O O . GLU A 1 89 ? 90.177 5.560 -144.063 1.00 84.81 89 GLU A O 1
ATOM 709 N N . GLU A 1 90 ? 89.311 5.127 -146.083 1.00 83.19 90 GLU A N 1
ATOM 710 C CA . GLU A 1 90 ? 87.987 4.728 -145.586 1.00 83.19 90 GLU A CA 1
ATOM 711 C C . GLU A 1 90 ? 88.076 3.520 -144.647 1.00 83.19 90 GLU A C 1
ATOM 713 O O . GLU A 1 90 ? 87.535 3.556 -143.539 1.00 83.19 90 GLU A O 1
ATOM 718 N N . SER A 1 91 ? 88.822 2.480 -145.028 1.00 83.88 91 SER A N 1
ATOM 719 C CA . SER A 1 91 ? 89.096 1.311 -144.183 1.00 83.88 91 SER A CA 1
ATOM 720 C C . SER A 1 91 ? 89.783 1.712 -142.870 1.00 83.88 91 SER A C 1
ATOM 722 O O . SER A 1 91 ? 89.343 1.338 -141.779 1.00 83.88 91 SER A O 1
ATOM 724 N N . ARG A 1 92 ? 90.802 2.580 -142.934 1.00 87.19 92 ARG A N 1
ATOM 725 C CA . ARG A 1 92 ? 91.489 3.146 -141.760 1.00 87.19 92 ARG A CA 1
ATOM 726 C C . ARG A 1 92 ? 90.555 4.006 -140.897 1.00 87.19 92 ARG A C 1
ATOM 728 O O . ARG A 1 92 ? 90.689 4.007 -139.671 1.00 87.19 92 ARG A O 1
ATOM 735 N N . CYS A 1 93 ? 89.599 4.713 -141.496 1.00 87.50 93 CYS A N 1
ATOM 736 C CA . CYS A 1 93 ? 88.579 5.505 -140.810 1.00 87.50 93 CYS A CA 1
ATOM 737 C C . CYS A 1 93 ? 87.546 4.611 -140.106 1.00 87.50 93 CYS A C 1
ATOM 739 O O . CYS A 1 93 ? 87.290 4.781 -138.910 1.00 87.50 93 CYS A O 1
ATOM 741 N N . MET A 1 94 ? 87.033 3.587 -140.792 1.00 84.69 94 MET A N 1
ATOM 742 C CA . MET A 1 94 ? 86.158 2.569 -140.212 1.00 84.69 94 MET A CA 1
ATOM 743 C C . MET A 1 94 ? 86.852 1.816 -139.073 1.00 84.69 94 MET A C 1
ATOM 745 O O . MET A 1 94 ? 86.256 1.651 -138.013 1.00 84.69 94 MET A O 1
ATOM 749 N N . GLN A 1 95 ? 88.134 1.471 -139.211 1.00 87.31 95 GLN A N 1
ATOM 750 C CA . GLN A 1 95 ? 88.920 0.815 -138.161 1.00 87.31 95 GLN A CA 1
ATOM 751 C C . GLN A 1 95 ? 89.132 1.718 -136.927 1.00 87.31 95 GLN A C 1
ATOM 753 O O . GLN A 1 95 ? 89.071 1.243 -135.789 1.00 87.31 95 GLN A O 1
ATOM 758 N N . LYS A 1 96 ? 89.316 3.039 -137.110 1.00 89.88 96 LYS A N 1
ATOM 759 C CA . LYS A 1 96 ? 89.284 4.024 -136.005 1.00 89.88 96 LYS A CA 1
ATOM 760 C C . LYS A 1 96 ? 87.898 4.060 -135.341 1.00 89.88 96 LYS A C 1
ATOM 762 O O . LYS A 1 96 ? 87.807 4.010 -134.113 1.00 89.88 96 LYS A O 1
ATOM 767 N N . ARG A 1 97 ? 86.821 4.112 -136.136 1.00 88.00 97 ARG A N 1
ATOM 768 C CA . ARG A 1 97 ? 85.425 4.177 -135.664 1.00 88.00 97 ARG A CA 1
ATOM 769 C C . ARG A 1 97 ? 85.010 2.914 -134.905 1.00 88.00 97 ARG A C 1
ATOM 771 O O . ARG A 1 97 ? 84.383 3.030 -133.857 1.00 88.00 97 ARG A O 1
ATOM 778 N N . LEU A 1 98 ? 85.420 1.734 -135.368 1.00 88.00 98 LEU A N 1
ATOM 779 C CA . LEU A 1 98 ? 85.189 0.444 -134.716 1.00 88.00 98 LEU A CA 1
ATOM 780 C C . LEU A 1 98 ? 85.904 0.393 -133.360 1.00 88.00 98 LEU A C 1
ATOM 782 O O . LEU A 1 98 ? 85.255 0.138 -132.349 1.00 88.00 98 LEU A O 1
ATOM 786 N N . LYS A 1 99 ? 87.191 0.765 -133.290 1.00 90.62 99 LYS A N 1
ATOM 787 C CA . LYS A 1 99 ? 87.925 0.873 -132.011 1.00 90.62 99 LYS A CA 1
ATOM 788 C C . LYS A 1 99 ? 87.286 1.878 -131.040 1.00 90.62 99 LYS A C 1
ATOM 790 O O . LYS A 1 99 ? 87.260 1.632 -129.835 1.00 90.62 99 LYS A O 1
ATOM 795 N N . ALA A 1 100 ? 86.739 2.990 -131.537 1.00 90.62 100 ALA A N 1
ATOM 796 C CA . ALA A 1 100 ? 86.007 3.955 -130.712 1.00 90.62 100 ALA A CA 1
ATOM 797 C C . ALA A 1 100 ? 84.666 3.395 -130.195 1.00 90.62 100 ALA A C 1
ATOM 799 O O . ALA A 1 100 ? 84.340 3.571 -129.021 1.00 90.62 100 ALA A O 1
ATOM 800 N N . LEU A 1 101 ? 83.911 2.679 -131.036 1.00 89.94 101 LEU A N 1
ATOM 801 C CA . LEU A 1 101 ? 82.668 2.004 -130.647 1.00 89.94 101 LEU A CA 1
ATOM 802 C C . LEU A 1 101 ? 82.921 0.863 -129.652 1.00 89.94 101 LEU A C 1
ATOM 804 O O . LEU A 1 101 ? 82.198 0.761 -128.669 1.00 89.94 101 LEU A O 1
ATOM 808 N N . GLN A 1 102 ? 83.983 0.076 -129.834 1.00 90.25 102 GLN A N 1
ATOM 809 C CA . GLN A 1 102 ? 84.394 -0.985 -128.909 1.00 90.25 102 GLN A CA 1
ATOM 810 C C . GLN A 1 102 ? 84.788 -0.422 -127.531 1.00 90.25 102 GLN A C 1
ATOM 812 O O . GLN A 1 102 ? 84.419 -0.989 -126.503 1.00 90.25 102 GLN A O 1
ATOM 817 N N . LYS A 1 103 ? 85.473 0.733 -127.483 1.00 92.38 103 LYS A N 1
ATOM 818 C CA . LYS A 1 103 ? 85.716 1.461 -126.223 1.00 92.38 103 LYS A CA 1
ATOM 819 C C . LYS A 1 103 ? 84.414 1.946 -125.574 1.00 92.38 103 LYS A C 1
ATOM 821 O O . LYS A 1 103 ? 84.247 1.773 -124.372 1.00 92.38 103 LYS A O 1
ATOM 826 N N . LYS A 1 104 ? 83.471 2.504 -126.344 1.00 92.25 104 LYS A N 1
ATOM 827 C CA . LYS A 1 104 ? 82.149 2.891 -125.810 1.00 92.25 104 LYS A CA 1
ATOM 828 C C . LYS A 1 104 ? 81.364 1.683 -125.289 1.00 92.25 104 LYS A C 1
ATOM 830 O O . LYS A 1 104 ? 80.787 1.764 -124.214 1.00 92.25 104 LYS A O 1
ATOM 835 N N . GLN A 1 105 ? 81.392 0.553 -125.995 1.00 91.62 105 GLN A N 1
ATOM 836 C CA . GLN A 1 105 ? 80.759 -0.693 -125.563 1.00 91.62 105 GLN A CA 1
ATOM 837 C C . GLN A 1 105 ? 81.344 -1.191 -124.234 1.00 91.62 105 GLN A C 1
ATOM 839 O O . GLN A 1 105 ? 80.585 -1.514 -123.324 1.00 91.62 105 GLN A O 1
ATOM 844 N N . SER A 1 106 ? 82.674 -1.219 -124.086 1.00 92.44 106 SER A N 1
ATOM 845 C CA . SER A 1 106 ? 83.305 -1.667 -122.836 1.00 92.44 106 SER A CA 1
ATOM 846 C C . SER A 1 106 ? 83.046 -0.718 -121.661 1.00 92.44 106 SER A C 1
ATOM 848 O O . SER A 1 106 ? 82.927 -1.182 -120.528 1.00 92.44 106 SER A O 1
ATOM 850 N N . GLN A 1 107 ? 82.882 0.581 -121.925 1.00 93.31 107 GLN A N 1
ATOM 851 C CA . GLN A 1 107 ? 82.456 1.563 -120.928 1.00 93.31 107 GLN A CA 1
ATOM 852 C C . GLN A 1 107 ? 80.994 1.342 -120.498 1.00 93.31 107 GLN A C 1
ATOM 854 O O . GLN A 1 107 ? 80.739 1.164 -119.311 1.00 93.31 107 GLN A O 1
ATOM 859 N N . ILE A 1 108 ? 80.062 1.219 -121.450 1.00 92.75 108 ILE A N 1
ATOM 860 C CA . ILE A 1 108 ? 78.634 0.952 -121.185 1.00 92.75 108 ILE A CA 1
ATOM 861 C C . ILE A 1 108 ? 78.440 -0.371 -120.423 1.00 92.75 108 ILE A C 1
ATOM 863 O O . ILE A 1 108 ? 77.574 -0.472 -119.556 1.00 92.75 108 ILE A O 1
ATOM 867 N N . VAL A 1 109 ? 79.259 -1.395 -120.692 1.00 93.25 109 VAL A N 1
ATOM 868 C CA . VAL A 1 109 ? 79.236 -2.659 -119.931 1.00 93.25 109 VAL A CA 1
ATOM 869 C C . VAL A 1 109 ? 79.685 -2.457 -118.479 1.00 93.25 109 VAL A C 1
ATOM 871 O O . VAL A 1 109 ? 79.047 -2.998 -117.576 1.00 93.25 109 VAL A O 1
ATOM 874 N N . LYS A 1 110 ? 80.727 -1.653 -118.222 1.00 93.69 110 LYS A N 1
ATOM 875 C CA . LYS A 1 110 ? 81.154 -1.311 -116.852 1.00 93.69 110 LYS A CA 1
ATOM 876 C C . LYS A 1 110 ? 80.092 -0.497 -116.113 1.00 93.69 110 LYS A C 1
ATOM 878 O O . LYS A 1 110 ? 79.776 -0.821 -114.973 1.00 93.69 110 LYS A O 1
ATOM 883 N N . GLU A 1 111 ? 79.514 0.504 -116.771 1.00 93.12 111 GLU A N 1
ATOM 884 C CA . GLU A 1 111 ? 78.429 1.335 -116.232 1.00 93.12 111 GLU A CA 1
ATOM 885 C C . GLU A 1 111 ? 77.194 0.487 -115.903 1.00 93.12 111 GLU A C 1
ATOM 887 O O . GLU A 1 111 ? 76.657 0.592 -114.803 1.00 93.12 111 GLU A O 1
ATOM 892 N N . LYS A 1 112 ? 76.805 -0.445 -116.786 1.00 93.62 112 LYS A N 1
ATOM 893 C CA . LYS A 1 112 ? 75.729 -1.412 -116.518 1.00 93.62 112 LYS A CA 1
ATOM 894 C C . LYS A 1 112 ? 76.011 -2.259 -115.273 1.00 93.62 112 LYS A C 1
ATOM 896 O O . LYS A 1 112 ? 75.117 -2.422 -114.449 1.00 93.62 112 LYS A O 1
ATOM 901 N N . ILE A 1 113 ? 77.224 -2.800 -115.127 1.00 93.94 113 ILE A N 1
ATOM 902 C CA . ILE A 1 113 ? 77.603 -3.620 -113.961 1.00 93.94 113 ILE A CA 1
ATOM 903 C C . ILE A 1 113 ? 77.596 -2.777 -112.676 1.00 93.94 113 ILE A C 1
ATOM 905 O O . ILE A 1 113 ? 77.101 -3.235 -111.647 1.00 93.94 113 ILE A O 1
ATOM 909 N N . HIS A 1 114 ? 78.089 -1.538 -112.739 1.00 93.31 114 HIS A N 1
ATOM 910 C CA . HIS A 1 114 ? 78.079 -0.600 -111.617 1.00 93.31 114 HIS A CA 1
ATOM 911 C C . HIS A 1 114 ? 76.645 -0.289 -111.162 1.00 93.31 114 HIS A C 1
ATOM 913 O O . HIS A 1 114 ? 76.295 -0.584 -110.019 1.00 93.31 114 HIS A O 1
ATOM 919 N N . LEU A 1 115 ? 75.789 0.166 -112.084 1.00 95.50 115 LEU A N 1
ATOM 920 C CA . LEU A 1 115 ? 74.375 0.461 -111.831 1.00 95.50 115 LEU A CA 1
ATOM 921 C C . LEU A 1 115 ? 73.593 -0.774 -111.355 1.00 95.50 115 LEU A C 1
ATOM 923 O O . LEU A 1 115 ? 72.726 -0.658 -110.494 1.00 95.50 115 LEU A O 1
ATOM 927 N N . GLN A 1 116 ? 73.908 -1.975 -111.854 1.00 93.56 116 GLN A N 1
ATOM 928 C CA . GLN A 1 116 ? 73.310 -3.226 -111.372 1.00 93.56 116 GLN A CA 1
ATOM 929 C C . GLN A 1 116 ? 73.726 -3.539 -109.922 1.00 93.56 116 GLN A C 1
ATOM 931 O O . GLN A 1 116 ? 72.903 -4.006 -109.128 1.00 93.56 116 GLN A O 1
ATOM 936 N N . GLY A 1 117 ? 74.974 -3.246 -109.546 1.00 93.62 117 GLY A N 1
ATOM 937 C CA . GLY A 1 117 ? 75.455 -3.343 -108.166 1.00 93.62 117 GLY A CA 1
ATOM 938 C C . GLY A 1 117 ? 74.795 -2.323 -107.232 1.00 93.62 117 GLY A C 1
ATOM 939 O O . GLY A 1 117 ? 74.382 -2.677 -106.128 1.00 93.62 117 GLY A O 1
ATOM 940 N N . GLU A 1 118 ? 74.633 -1.076 -107.676 1.00 94.69 118 GLU A N 1
ATOM 941 C CA . GLU A 1 118 ? 73.915 -0.035 -106.929 1.00 94.69 118 GLU A CA 1
ATOM 942 C C . GLU A 1 118 ? 72.426 -0.358 -106.772 1.00 94.69 118 GLU A C 1
ATOM 944 O O . GLU A 1 118 ? 71.897 -0.287 -105.664 1.00 94.69 118 GLU A O 1
ATOM 949 N N . HIS A 1 119 ? 71.767 -0.817 -107.837 1.00 94.56 119 HIS A N 1
ATOM 950 C CA . HIS A 1 119 ? 70.379 -1.276 -107.803 1.00 94.56 119 HIS A CA 1
ATOM 951 C C . HIS A 1 119 ? 70.185 -2.437 -106.815 1.00 94.56 119 HIS A C 1
ATOM 953 O O . HIS A 1 119 ? 69.237 -2.433 -106.031 1.00 94.56 119 HIS A O 1
ATOM 959 N N . SER A 1 120 ? 71.126 -3.386 -106.774 1.00 95.81 120 SER A N 1
ATOM 960 C CA . SER A 1 120 ? 71.106 -4.497 -105.812 1.00 95.81 120 SER A CA 1
ATOM 961 C C . SER A 1 120 ? 71.231 -4.007 -104.360 1.00 95.81 120 SER A C 1
ATOM 963 O O . SER A 1 120 ? 70.482 -4.452 -103.489 1.00 95.81 120 SER A O 1
ATOM 965 N N . LYS A 1 121 ? 72.118 -3.035 -104.092 1.00 96.50 121 LYS A N 1
ATOM 966 C CA . LYS A 1 121 ? 72.231 -2.382 -102.772 1.00 96.50 121 LYS A CA 1
ATOM 967 C C . LYS A 1 121 ? 70.953 -1.621 -102.402 1.00 96.50 121 LYS A C 1
ATOM 969 O O . LYS A 1 121 ? 70.492 -1.730 -101.267 1.00 96.50 121 LYS A O 1
ATOM 974 N N . ALA A 1 122 ? 70.357 -0.899 -103.351 1.00 95.56 122 ALA A N 1
ATOM 975 C CA . ALA A 1 122 ? 69.105 -0.174 -103.158 1.00 95.56 122 ALA A CA 1
ATOM 976 C C . ALA A 1 122 ? 67.928 -1.112 -102.840 1.00 95.56 122 ALA A C 1
ATOM 978 O O . ALA A 1 122 ? 67.140 -0.800 -101.950 1.00 95.56 122 ALA A O 1
ATOM 979 N N . ILE A 1 123 ? 67.831 -2.285 -103.481 1.00 95.38 123 ILE A N 1
ATOM 980 C CA . ILE A 1 123 ? 66.822 -3.309 -103.147 1.00 95.38 123 ILE A CA 1
ATOM 981 C C . ILE A 1 123 ? 66.990 -3.800 -101.703 1.00 95.38 123 ILE A C 1
ATOM 983 O O . ILE A 1 123 ? 66.004 -3.871 -100.967 1.00 95.38 123 ILE A O 1
ATOM 987 N N . LEU A 1 124 ? 68.218 -4.108 -101.271 1.00 95.50 124 LEU A N 1
ATOM 988 C CA . LEU A 1 124 ? 68.489 -4.562 -99.900 1.00 95.50 124 LEU A CA 1
ATOM 989 C C . LEU A 1 124 ? 68.173 -3.473 -98.863 1.00 95.50 124 LEU A C 1
ATOM 991 O O . LEU A 1 124 ? 67.528 -3.754 -97.853 1.00 95.50 124 LEU A O 1
ATOM 995 N N . ALA A 1 125 ? 68.553 -2.221 -99.136 1.00 95.75 125 ALA A N 1
ATOM 996 C CA . ALA A 1 125 ? 68.212 -1.078 -98.290 1.00 95.75 125 ALA A CA 1
ATOM 997 C C . ALA A 1 125 ? 66.689 -0.872 -98.200 1.00 95.75 125 ALA A C 1
ATOM 999 O O . ALA A 1 125 ? 66.156 -0.729 -97.099 1.00 95.75 125 ALA A O 1
ATOM 1000 N N . ARG A 1 126 ? 65.975 -0.939 -99.334 1.00 96.00 126 ARG A N 1
ATOM 1001 C CA . ARG A 1 126 ? 64.509 -0.838 -99.381 1.00 96.00 126 ARG A CA 1
ATOM 1002 C C . ARG A 1 126 ? 63.847 -1.967 -98.592 1.00 96.00 126 ARG A C 1
ATOM 1004 O O . ARG A 1 126 ? 62.974 -1.692 -97.784 1.00 96.00 126 ARG A O 1
ATOM 1011 N N . SER A 1 127 ? 64.316 -3.205 -98.745 1.00 96.44 127 SER A N 1
ATOM 1012 C CA . SER A 1 127 ? 63.789 -4.374 -98.021 1.00 96.44 127 SER A CA 1
ATOM 1013 C C . SER A 1 127 ? 63.995 -4.260 -96.505 1.00 96.44 127 SER A C 1
ATOM 1015 O O . SER A 1 127 ? 63.095 -4.584 -95.732 1.00 96.44 127 SER A O 1
ATOM 1017 N N . LYS A 1 128 ? 65.149 -3.737 -96.060 1.00 96.75 128 LYS A N 1
ATOM 1018 C CA . LYS A 1 128 ? 65.406 -3.469 -94.636 1.00 96.75 128 LYS A CA 1
ATOM 1019 C C . LYS A 1 128 ? 64.486 -2.372 -94.089 1.00 96.75 128 LYS A C 1
ATOM 1021 O O . LYS A 1 128 ? 63.931 -2.539 -93.006 1.00 96.75 128 LYS A O 1
ATOM 1026 N N . LEU A 1 129 ? 64.289 -1.285 -94.839 1.00 96.31 129 LEU A N 1
ATOM 1027 C CA . LEU A 1 129 ? 63.345 -0.222 -94.476 1.00 96.31 129 LEU A CA 1
ATOM 1028 C C . LEU A 1 129 ? 61.895 -0.731 -94.454 1.00 96.31 129 LEU A C 1
ATOM 1030 O O . LEU A 1 129 ? 61.173 -0.438 -93.509 1.00 96.31 129 LEU A O 1
ATOM 1034 N N . GLU A 1 130 ? 61.481 -1.556 -95.420 1.00 95.69 130 GLU A N 1
ATOM 1035 C CA . GLU A 1 130 ? 60.159 -2.197 -95.433 1.00 95.69 130 GLU A CA 1
ATOM 1036 C C . GLU A 1 130 ? 59.921 -3.073 -94.190 1.00 95.69 130 GLU A C 1
ATOM 1038 O O . GLU A 1 130 ? 58.814 -3.057 -93.650 1.00 95.69 130 GLU A O 1
ATOM 1043 N N . SER A 1 131 ? 60.932 -3.807 -93.704 1.00 96.69 131 SER A N 1
ATOM 1044 C CA . SER A 1 131 ? 60.815 -4.588 -92.461 1.00 96.69 131 SER A CA 1
ATOM 1045 C C . SER A 1 131 ? 60.685 -3.680 -91.237 1.00 96.69 131 SER A C 1
ATOM 1047 O O . SER A 1 131 ? 59.705 -3.788 -90.501 1.00 96.69 131 SER A O 1
ATOM 1049 N N . LEU A 1 132 ? 61.587 -2.702 -91.090 1.00 96.94 132 LEU A N 1
ATOM 1050 C CA . LEU A 1 132 ? 61.572 -1.742 -89.980 1.00 96.94 132 LEU A CA 1
ATOM 1051 C C . LEU A 1 132 ? 60.268 -0.931 -89.930 1.00 96.94 132 LEU A C 1
ATOM 1053 O O . LEU A 1 132 ? 59.716 -0.722 -88.853 1.00 96.94 132 LEU A O 1
ATOM 1057 N N . CYS A 1 133 ? 59.712 -0.528 -91.077 1.00 95.88 133 CYS A N 1
ATOM 1058 C CA . CYS A 1 133 ? 58.405 0.127 -91.137 1.00 95.88 133 CYS A CA 1
ATOM 1059 C C . CYS A 1 133 ? 57.267 -0.803 -90.683 1.00 95.88 133 CYS A C 1
ATOM 1061 O O . CYS A 1 133 ? 56.382 -0.354 -89.958 1.00 95.88 133 CYS A O 1
ATOM 1063 N N . ARG A 1 134 ? 57.288 -2.094 -91.050 1.00 97.12 134 ARG A N 1
ATOM 1064 C CA . ARG A 1 134 ? 56.296 -3.083 -90.577 1.00 97.12 134 ARG A CA 1
ATOM 1065 C C . ARG A 1 134 ? 56.440 -3.363 -89.080 1.00 97.12 134 ARG A C 1
ATOM 1067 O O . ARG A 1 134 ? 55.437 -3.498 -88.390 1.00 97.12 134 ARG A O 1
ATOM 1074 N N . GLU A 1 135 ? 57.660 -3.446 -88.562 1.00 96.88 135 GLU A N 1
ATOM 1075 C CA . GLU A 1 135 ? 57.951 -3.616 -87.131 1.00 96.88 135 GLU A CA 1
ATOM 1076 C C . GLU A 1 135 ? 57.497 -2.397 -86.319 1.00 96.88 135 GLU A C 1
ATOM 1078 O O . GLU A 1 135 ? 56.765 -2.552 -85.342 1.00 96.88 135 GLU A O 1
ATOM 1083 N N . LEU A 1 136 ? 57.807 -1.184 -86.783 1.00 96.44 136 LEU A N 1
ATOM 1084 C CA . LEU A 1 136 ? 57.342 0.062 -86.175 1.00 96.44 136 LEU A CA 1
ATOM 1085 C C . LEU A 1 136 ? 55.809 0.185 -86.215 1.00 96.44 136 LEU A C 1
ATOM 1087 O O . LEU A 1 136 ? 55.208 0.611 -85.230 1.00 96.44 136 LEU A O 1
ATOM 1091 N N . GLN A 1 137 ? 55.157 -0.232 -87.307 1.00 96.19 137 GLN A N 1
ATOM 1092 C CA . GLN A 1 137 ? 53.692 -0.297 -87.398 1.00 96.19 137 GLN A CA 1
ATOM 1093 C C . GLN A 1 137 ? 53.090 -1.309 -86.410 1.00 96.19 137 GLN A C 1
ATOM 1095 O O . GLN A 1 137 ? 52.092 -0.992 -85.764 1.00 96.19 137 GLN A O 1
ATOM 1100 N N . ARG A 1 138 ? 53.701 -2.492 -86.235 1.00 97.62 138 ARG A N 1
ATOM 1101 C CA . ARG A 1 138 ? 53.280 -3.472 -85.213 1.00 97.62 138 ARG A CA 1
ATOM 1102 C C . ARG A 1 138 ? 53.431 -2.911 -83.799 1.00 97.62 138 ARG A C 1
ATOM 1104 O O . ARG A 1 138 ? 52.483 -3.007 -83.026 1.00 97.62 138 ARG A O 1
ATOM 1111 N N . HIS A 1 139 ? 54.565 -2.287 -83.473 1.00 96.56 139 HIS A N 1
ATOM 1112 C CA . HIS A 1 139 ? 54.773 -1.666 -82.160 1.00 96.56 139 HIS A CA 1
ATOM 1113 C C . HIS A 1 139 ? 53.789 -0.521 -81.898 1.00 96.56 139 HIS A C 1
ATOM 1115 O O . HIS A 1 139 ? 53.190 -0.487 -80.831 1.00 96.56 139 HIS A O 1
ATOM 1121 N N . ASN A 1 140 ? 53.542 0.368 -82.866 1.00 96.44 140 ASN A N 1
ATOM 1122 C CA . ASN A 1 140 ? 52.547 1.439 -82.710 1.00 96.44 140 ASN A CA 1
ATOM 1123 C C . ASN A 1 140 ? 51.121 0.891 -82.546 1.00 96.44 140 ASN A C 1
ATOM 1125 O O . ASN A 1 140 ? 50.346 1.434 -81.761 1.00 96.44 140 ASN A O 1
ATOM 1129 N N . LYS A 1 141 ? 50.773 -0.197 -83.249 1.00 97.00 141 LYS A N 1
ATOM 1130 C CA . LYS A 1 141 ? 49.492 -0.884 -83.054 1.00 97.00 141 LYS A CA 1
ATOM 1131 C C . LYS A 1 141 ? 49.396 -1.476 -81.640 1.00 97.00 141 LYS A C 1
ATOM 1133 O O . LYS A 1 141 ? 48.438 -1.172 -80.940 1.00 97.00 141 LYS A O 1
ATOM 1138 N N . THR A 1 142 ? 50.409 -2.228 -81.212 1.00 96.06 142 THR A N 1
ATOM 1139 C CA . THR A 1 142 ? 50.451 -2.884 -79.892 1.00 96.06 142 THR A CA 1
ATOM 1140 C C . THR A 1 142 ? 50.404 -1.855 -78.761 1.00 96.06 142 THR A C 1
ATOM 1142 O O . THR A 1 142 ? 49.553 -1.959 -77.892 1.00 96.06 142 THR A O 1
ATOM 1145 N N . LEU A 1 143 ? 51.206 -0.785 -78.825 1.00 96.56 143 LEU A N 1
ATOM 1146 C CA . LEU A 1 143 ? 51.178 0.313 -77.848 1.00 96.56 143 LEU A CA 1
ATOM 1147 C C . LEU A 1 143 ? 49.816 1.022 -77.799 1.00 96.56 143 LEU A C 1
ATOM 1149 O O . LEU A 1 143 ? 49.365 1.422 -76.727 1.00 96.56 143 LEU A O 1
ATOM 1153 N N . LYS A 1 144 ? 49.129 1.171 -78.942 1.00 96.62 144 LYS A N 1
ATOM 1154 C CA . LYS A 1 144 ? 47.764 1.716 -78.969 1.00 96.62 144 LYS A CA 1
ATOM 1155 C C . LYS A 1 144 ? 46.766 0.755 -78.321 1.00 96.62 144 LYS A C 1
ATOM 1157 O O . LYS A 1 144 ? 45.881 1.217 -77.603 1.00 96.62 144 LYS A O 1
ATOM 1162 N N . GLU A 1 145 ? 46.892 -0.545 -78.562 1.00 96.12 145 GLU A N 1
ATOM 1163 C CA . GLU A 1 145 ? 46.041 -1.586 -77.976 1.00 96.12 145 GLU A CA 1
ATOM 1164 C C . GLU A 1 145 ? 46.265 -1.690 -76.458 1.00 96.12 145 GLU A C 1
ATOM 1166 O O . GLU A 1 145 ? 45.301 -1.570 -75.708 1.00 96.12 145 GLU A O 1
ATOM 1171 N N . GLU A 1 146 ? 47.518 -1.756 -75.997 1.00 95.94 146 GLU A N 1
ATOM 1172 C CA . GLU A 1 146 ? 47.916 -1.718 -74.582 1.00 95.94 146 GLU A CA 1
ATOM 1173 C C . GLU A 1 146 ? 47.433 -0.452 -73.867 1.00 95.94 146 GLU A C 1
ATOM 1175 O O . GLU A 1 146 ? 46.873 -0.537 -72.778 1.00 95.94 146 GLU A O 1
ATOM 1180 N N . ASN A 1 147 ? 47.596 0.733 -74.466 1.00 95.06 147 ASN A N 1
ATOM 1181 C CA . ASN A 1 147 ? 47.131 1.978 -73.851 1.00 95.06 147 ASN A CA 1
ATOM 1182 C C . ASN A 1 147 ? 45.593 2.047 -73.799 1.00 95.06 147 ASN A C 1
ATOM 1184 O O . ASN A 1 147 ? 45.023 2.511 -72.815 1.00 95.06 147 ASN A O 1
ATOM 1188 N N . SER A 1 148 ? 44.910 1.527 -74.826 1.00 95.25 148 SER A N 1
ATOM 1189 C CA . SER A 1 148 ? 43.441 1.414 -74.849 1.00 95.25 148 SER A CA 1
ATOM 1190 C C . SER A 1 148 ? 42.916 0.333 -73.897 1.00 95.25 148 SER A C 1
ATOM 1192 O O . SER A 1 148 ? 41.750 0.366 -73.512 1.00 95.25 148 SER A O 1
ATOM 1194 N N . GLN A 1 149 ? 43.742 -0.651 -73.540 1.00 96.19 149 GLN A N 1
ATOM 1195 C CA . GLN A 1 149 ? 43.437 -1.690 -72.559 1.00 96.19 149 GLN A CA 1
ATOM 1196 C C . GLN A 1 149 ? 43.650 -1.171 -71.132 1.00 96.19 149 GLN A C 1
ATOM 1198 O O . GLN A 1 149 ? 42.702 -1.147 -70.356 1.00 96.19 149 GLN A O 1
ATOM 1203 N N . ARG A 1 150 ? 44.822 -0.596 -70.838 1.00 96.12 150 ARG A N 1
ATOM 1204 C CA . ARG A 1 150 ? 45.135 0.061 -69.558 1.00 96.12 150 ARG A CA 1
ATOM 1205 C C . ARG A 1 150 ? 44.146 1.181 -69.212 1.00 96.12 150 ARG A C 1
ATOM 1207 O O . ARG A 1 150 ? 43.761 1.346 -68.060 1.00 96.12 150 ARG A O 1
ATOM 1214 N N . SER A 1 151 ? 43.695 1.939 -70.216 1.00 95.50 151 SER A N 1
ATOM 1215 C CA . SER A 1 151 ? 42.658 2.963 -70.032 1.00 95.50 151 SER A CA 1
ATOM 1216 C C . SER A 1 151 ? 41.273 2.390 -69.711 1.00 95.50 151 SER A C 1
ATOM 1218 O O . SER A 1 151 ? 40.462 3.124 -69.155 1.00 95.50 151 SER A O 1
ATOM 1220 N N . ARG A 1 152 ? 40.980 1.131 -70.065 1.00 96.38 152 ARG A N 1
ATOM 1221 C CA . ARG A 1 152 ? 39.750 0.437 -69.650 1.00 96.38 152 ARG A CA 1
ATOM 1222 C C . ARG A 1 152 ? 39.905 -0.144 -68.251 1.00 96.38 152 ARG A C 1
ATOM 1224 O O . ARG A 1 152 ? 39.047 0.110 -67.423 1.00 96.38 152 ARG A O 1
ATOM 1231 N N . GLU A 1 153 ? 41.042 -0.764 -67.952 1.00 96.25 153 GLU A N 1
ATOM 1232 C CA . GLU A 1 153 ? 41.354 -1.310 -66.623 1.00 96.25 153 GLU A CA 1
ATOM 1233 C C . GLU A 1 153 ? 41.299 -0.238 -65.520 1.00 96.25 153 GLU A C 1
ATOM 1235 O O . GLU A 1 153 ? 40.669 -0.455 -64.489 1.00 96.25 153 GLU A O 1
ATOM 1240 N N . TYR A 1 154 ? 41.866 0.957 -65.739 1.00 96.00 154 TYR A N 1
ATOM 1241 C CA . TYR A 1 154 ? 41.735 2.065 -64.778 1.00 96.00 154 TYR A CA 1
ATOM 1242 C C . TYR A 1 154 ? 40.303 2.611 -64.661 1.00 96.00 154 TYR A C 1
ATOM 1244 O O . TYR A 1 154 ? 39.888 3.046 -63.588 1.00 96.00 154 TYR A O 1
ATOM 1252 N N . GLU A 1 155 ? 39.542 2.611 -65.754 1.00 95.50 155 GLU A N 1
ATOM 1253 C CA . GLU A 1 155 ? 38.151 3.072 -65.785 1.00 95.50 155 GLU A CA 1
ATOM 1254 C C . GLU A 1 155 ? 37.203 2.051 -65.117 1.00 95.50 155 GLU A C 1
ATOM 1256 O O . GLU A 1 155 ? 36.211 2.440 -64.502 1.00 95.50 155 GLU A O 1
ATOM 1261 N N . GLU A 1 156 ? 37.530 0.759 -65.180 1.00 96.38 156 GLU A N 1
ATOM 1262 C CA . GLU A 1 156 ? 36.861 -0.348 -64.485 1.00 96.38 156 GLU A CA 1
ATOM 1263 C C . GLU A 1 156 ? 37.198 -0.336 -62.987 1.00 96.38 156 GLU A C 1
ATOM 1265 O O . GLU A 1 156 ? 36.281 -0.209 -62.179 1.00 96.38 156 GLU A O 1
ATOM 1270 N N . GLN A 1 157 ? 38.480 -0.283 -62.602 1.00 97.12 157 GLN A N 1
ATOM 1271 C CA . GLN A 1 157 ? 38.908 -0.128 -61.198 1.00 97.12 157 GLN A CA 1
ATOM 1272 C C . GLN A 1 157 ? 38.286 1.109 -60.528 1.00 97.12 157 GLN A C 1
ATOM 1274 O O . GLN A 1 157 ? 37.894 1.075 -59.360 1.00 97.12 157 GLN A O 1
ATOM 1279 N N . ARG A 1 158 ? 38.145 2.218 -61.268 1.00 97.31 158 ARG A N 1
ATOM 1280 C CA . ARG A 1 158 ? 37.470 3.431 -60.783 1.00 97.31 158 ARG A CA 1
ATOM 1281 C C . ARG A 1 158 ? 35.975 3.208 -60.528 1.00 97.31 158 ARG A C 1
ATOM 1283 O O . ARG A 1 158 ? 35.445 3.773 -59.571 1.00 97.31 158 ARG A O 1
ATOM 1290 N N . LYS A 1 159 ? 35.298 2.414 -61.363 1.00 97.38 159 LYS A N 1
ATOM 1291 C CA . LYS A 1 159 ? 33.881 2.048 -61.186 1.00 97.38 159 LYS A CA 1
ATOM 1292 C C . LYS A 1 159 ? 33.697 1.075 -60.031 1.00 97.38 159 LYS A C 1
ATOM 1294 O O . LYS A 1 159 ? 32.798 1.287 -59.229 1.00 97.38 159 LYS A O 1
ATOM 1299 N N . GLU A 1 160 ? 34.568 0.078 -59.904 1.00 96.88 160 GLU A N 1
ATOM 1300 C CA . GLU A 1 160 ? 34.580 -0.862 -58.777 1.00 96.88 160 GLU A CA 1
ATOM 1301 C C . GLU A 1 160 ? 34.785 -0.131 -57.446 1.00 96.88 160 GLU A C 1
ATOM 1303 O O . GLU A 1 160 ? 33.997 -0.314 -56.522 1.00 96.88 160 GLU A O 1
ATOM 1308 N N . ALA A 1 161 ? 35.766 0.774 -57.365 1.00 96.62 161 ALA A N 1
ATOM 1309 C CA . ALA A 1 161 ? 35.985 1.597 -56.177 1.00 96.62 161 ALA A CA 1
ATOM 1310 C C . ALA A 1 161 ? 34.773 2.493 -55.860 1.00 96.62 161 ALA A C 1
ATOM 1312 O O . ALA A 1 161 ? 34.343 2.566 -54.710 1.00 96.62 161 ALA A O 1
ATOM 1313 N N . MET A 1 162 ? 34.187 3.149 -56.870 1.00 96.44 162 MET A N 1
ATOM 1314 C CA . MET A 1 162 ? 32.990 3.984 -56.701 1.00 96.44 162 MET A CA 1
ATOM 1315 C C . MET A 1 162 ? 31.785 3.173 -56.203 1.00 96.44 162 MET A C 1
ATOM 1317 O O . MET A 1 162 ? 31.094 3.608 -55.284 1.00 96.44 162 MET A O 1
ATOM 1321 N N . LEU A 1 163 ? 31.564 1.985 -56.771 1.00 97.81 163 LEU A N 1
ATOM 1322 C CA . LEU A 1 163 ? 30.489 1.075 -56.389 1.00 97.81 163 LEU A CA 1
ATOM 1323 C C . LEU A 1 163 ? 30.711 0.503 -54.981 1.00 97.81 163 LEU A C 1
ATOM 1325 O O . LEU A 1 163 ? 29.768 0.465 -54.199 1.00 97.81 163 LEU A O 1
ATOM 1329 N N . HIS A 1 164 ? 31.948 0.158 -54.611 1.00 97.69 164 HIS A N 1
ATOM 1330 C CA . HIS A 1 164 ? 32.298 -0.256 -53.250 1.00 97.69 164 HIS A CA 1
ATOM 1331 C C . HIS A 1 164 ? 32.024 0.857 -52.227 1.00 97.69 164 HIS A C 1
ATOM 1333 O O . HIS A 1 164 ? 31.431 0.598 -51.180 1.00 97.69 164 HIS A O 1
ATOM 1339 N N . PHE A 1 165 ? 32.409 2.107 -52.515 1.00 97.69 165 PHE A N 1
ATOM 1340 C CA . PHE A 1 165 ? 32.059 3.245 -51.655 1.00 97.69 165 PHE A CA 1
ATOM 1341 C C . PHE A 1 165 ? 30.540 3.449 -51.559 1.00 97.69 165 PHE A C 1
ATOM 1343 O O . PHE A 1 165 ? 30.037 3.672 -50.461 1.00 97.69 165 PHE A O 1
ATOM 1350 N N . GLN A 1 166 ? 29.802 3.328 -52.666 1.00 97.56 166 GLN A N 1
ATOM 1351 C CA . GLN A 1 166 ? 28.343 3.463 -52.665 1.00 97.56 166 GLN A CA 1
ATOM 1352 C C . GLN A 1 166 ? 27.652 2.347 -51.863 1.00 97.56 166 GLN A C 1
ATOM 1354 O O . GLN A 1 166 ? 26.743 2.637 -51.089 1.00 97.56 166 GLN A O 1
ATOM 1359 N N . MET A 1 167 ? 28.108 1.096 -51.991 1.00 97.69 167 MET A N 1
ATOM 1360 C CA . MET A 1 167 ? 27.645 -0.022 -51.161 1.00 97.69 167 MET A CA 1
ATOM 1361 C C . MET A 1 167 ? 27.946 0.232 -49.682 1.00 97.69 167 MET A C 1
ATOM 1363 O O . MET A 1 167 ? 27.038 0.157 -48.867 1.00 97.69 167 MET A O 1
ATOM 1367 N N . THR A 1 168 ? 29.178 0.636 -49.351 1.00 97.06 168 THR A N 1
ATOM 1368 C CA . THR A 1 168 ? 29.591 0.900 -47.960 1.00 97.06 168 THR A CA 1
ATOM 1369 C C . THR A 1 168 ? 28.750 2.009 -47.319 1.00 97.06 168 THR A C 1
ATOM 1371 O O . THR A 1 168 ? 28.379 1.905 -46.154 1.00 97.06 168 THR A O 1
ATOM 1374 N N . LEU A 1 169 ? 28.416 3.065 -48.071 1.00 97.38 169 LEU A N 1
ATOM 1375 C CA . LEU A 1 169 ? 27.508 4.119 -47.610 1.00 97.38 169 LEU A CA 1
ATOM 1376 C C . LEU A 1 169 ? 26.088 3.586 -47.382 1.00 97.38 169 LEU A C 1
ATOM 1378 O O . LEU A 1 169 ? 25.511 3.861 -46.335 1.00 97.38 169 LEU A O 1
ATOM 1382 N N . SER A 1 170 ? 25.556 2.779 -48.303 1.00 97.75 170 SER A N 1
ATOM 1383 C CA . SER A 1 170 ? 24.219 2.190 -48.156 1.00 97.75 170 SER A CA 1
ATOM 1384 C C . SER A 1 170 ? 24.139 1.191 -46.991 1.00 97.75 170 SER A C 1
ATOM 1386 O O . SER A 1 170 ? 23.159 1.191 -46.250 1.00 97.75 170 SER A O 1
ATOM 1388 N N . ASP A 1 171 ? 25.194 0.411 -46.741 1.00 97.88 171 ASP A N 1
ATOM 1389 C CA . ASP A 1 171 ? 25.299 -0.466 -45.568 1.00 97.88 171 ASP A CA 1
ATOM 1390 C C . ASP A 1 171 ? 25.315 0.339 -44.254 1.00 97.88 171 ASP A C 1
ATOM 1392 O O . ASP A 1 171 ? 24.702 -0.075 -43.267 1.00 97.88 171 ASP A O 1
ATOM 1396 N N . ILE A 1 172 ? 25.968 1.510 -44.231 1.00 97.44 172 ILE A N 1
ATOM 1397 C CA . ILE A 1 172 ? 25.953 2.433 -43.083 1.00 97.44 172 ILE A CA 1
ATOM 1398 C C . ILE A 1 172 ? 24.557 3.043 -42.888 1.00 97.44 172 ILE A C 1
ATOM 1400 O O . ILE A 1 172 ? 24.066 3.070 -41.760 1.00 97.44 172 ILE A O 1
ATOM 1404 N N . GLU A 1 173 ? 23.887 3.483 -43.957 1.00 96.94 173 GLU A N 1
ATOM 1405 C CA . GLU A 1 173 ? 22.504 3.987 -43.912 1.00 96.94 173 GLU A CA 1
ATOM 1406 C C . GLU A 1 173 ? 21.541 2.922 -43.359 1.00 96.94 173 GLU A C 1
ATOM 1408 O O . GLU A 1 173 ? 20.751 3.198 -42.452 1.00 96.94 173 GLU A O 1
ATOM 1413 N N . VAL A 1 174 ? 21.662 1.676 -43.830 1.00 97.94 174 VAL A N 1
ATOM 1414 C CA . VAL A 1 174 ? 20.879 0.532 -43.342 1.00 97.94 174 VAL A CA 1
ATOM 1415 C C . VAL A 1 174 ? 21.180 0.228 -41.871 1.00 97.94 174 VAL A C 1
ATOM 1417 O O . VAL A 1 174 ? 20.245 -0.006 -41.106 1.00 97.94 174 VAL A O 1
ATOM 1420 N N . GLN A 1 175 ? 22.441 0.274 -41.430 1.00 97.25 175 GLN A N 1
ATOM 1421 C CA . GLN A 1 175 ? 22.789 0.099 -40.013 1.00 97.25 175 GLN A CA 1
ATOM 1422 C C . GLN A 1 175 ? 22.245 1.234 -39.132 1.00 97.25 175 GLN A C 1
ATOM 1424 O O . GLN A 1 175 ? 21.757 0.972 -38.030 1.00 97.25 175 GLN A O 1
ATOM 1429 N N . MET A 1 176 ? 22.268 2.482 -39.611 1.00 96.12 176 MET A N 1
ATOM 1430 C CA . MET A 1 176 ? 21.678 3.620 -38.901 1.00 96.12 176 MET A CA 1
ATOM 1431 C C . MET A 1 176 ? 20.161 3.464 -38.743 1.00 96.12 176 MET A C 1
ATOM 1433 O O . MET A 1 176 ? 19.648 3.683 -37.645 1.00 96.12 176 MET A O 1
ATOM 1437 N N . GLU A 1 177 ? 19.448 3.020 -39.781 1.00 96.88 177 GLU A N 1
ATOM 1438 C CA . GLU A 1 177 ? 17.999 2.791 -39.710 1.00 96.88 177 GLU A CA 1
ATOM 1439 C C . GLU A 1 177 ? 17.639 1.553 -38.865 1.00 96.88 177 GLU A C 1
ATOM 1441 O O . GLU A 1 177 ? 16.687 1.575 -38.080 1.00 96.88 177 GLU A O 1
ATOM 1446 N N . GLN A 1 178 ? 18.442 0.485 -38.913 1.00 96.94 178 GLN A N 1
ATOM 1447 C CA . GLN A 1 178 ? 18.302 -0.656 -37.998 1.00 96.94 178 GLN A CA 1
ATOM 1448 C C . GLN A 1 178 ? 18.496 -0.235 -36.534 1.00 96.94 178 GLN A C 1
ATOM 1450 O O . GLN A 1 178 ? 17.705 -0.622 -35.671 1.00 96.94 178 GLN A O 1
ATOM 1455 N N . HIS A 1 179 ? 19.492 0.605 -36.240 1.00 97.62 179 HIS A N 1
ATOM 1456 C CA . HIS A 1 179 ? 19.713 1.124 -34.891 1.00 97.62 179 HIS A CA 1
ATOM 1457 C C . HIS A 1 179 ? 18.601 2.098 -34.456 1.00 97.62 179 HIS A C 1
ATOM 1459 O O . HIS A 1 179 ? 18.121 2.014 -33.326 1.00 97.62 179 HIS A O 1
ATOM 1465 N N . SER A 1 180 ? 18.135 2.974 -35.353 1.00 97.00 180 SER A N 1
ATOM 1466 C CA . SER A 1 180 ? 17.009 3.898 -35.136 1.00 97.00 180 SER A CA 1
ATOM 1467 C C . SER A 1 180 ? 15.713 3.152 -34.792 1.00 97.00 180 SER A C 1
ATOM 1469 O O . SER A 1 180 ? 15.078 3.407 -33.760 1.00 97.00 180 SER A O 1
ATOM 1471 N N . SER A 1 181 ? 15.351 2.161 -35.608 1.00 97.44 181 SER A N 1
ATOM 1472 C CA . SER A 1 181 ? 14.149 1.347 -35.420 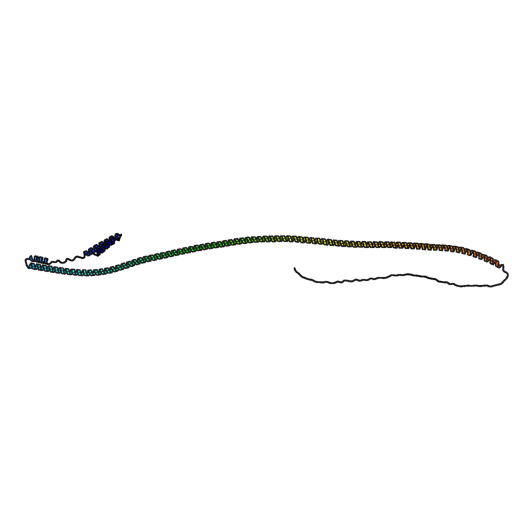1.00 97.44 181 SER A CA 1
ATOM 1473 C C . SER A 1 181 ? 14.248 0.417 -34.202 1.00 97.44 181 SER A C 1
ATOM 1475 O O . SER A 1 181 ? 13.261 0.263 -33.480 1.00 97.44 181 SER A O 1
ATOM 1477 N N . HIS A 1 182 ? 15.425 -0.140 -33.889 1.00 97.75 182 HIS A N 1
ATOM 1478 C CA . HIS A 1 182 ? 15.648 -0.885 -32.643 1.00 97.75 182 HIS A CA 1
ATOM 1479 C C . HIS A 1 182 ? 15.527 0.013 -31.402 1.00 97.75 182 HIS A C 1
ATOM 1481 O O . HIS A 1 182 ? 14.812 -0.332 -30.462 1.00 97.75 182 HIS A O 1
ATOM 1487 N N . ASN A 1 183 ? 16.139 1.200 -31.414 1.00 98.06 183 ASN A N 1
ATOM 1488 C CA . ASN A 1 183 ? 16.027 2.168 -30.322 1.00 98.06 183 ASN A CA 1
ATOM 1489 C C . ASN A 1 183 ? 14.573 2.640 -30.119 1.00 98.06 183 ASN A C 1
ATOM 1491 O O . ASN A 1 183 ? 14.121 2.811 -28.988 1.00 98.06 183 ASN A O 1
ATOM 1495 N N . THR A 1 184 ? 13.812 2.776 -31.207 1.00 97.62 184 THR A N 1
ATOM 1496 C CA . THR A 1 184 ? 12.378 3.100 -31.169 1.00 97.62 184 THR A CA 1
ATOM 1497 C C . THR A 1 184 ? 11.544 1.966 -30.562 1.00 97.62 184 THR A C 1
ATOM 1499 O O . THR A 1 184 ? 10.693 2.239 -29.716 1.00 97.62 184 THR A O 1
ATOM 1502 N N . LYS A 1 185 ? 11.833 0.698 -30.892 1.00 97.94 185 LYS A N 1
ATOM 1503 C CA . LYS A 1 185 ? 11.217 -0.471 -30.231 1.00 97.94 185 LYS A CA 1
ATOM 1504 C C . LYS A 1 185 ? 11.520 -0.502 -28.732 1.00 97.94 185 LYS A C 1
ATOM 1506 O O . LYS A 1 185 ? 10.592 -0.604 -27.941 1.00 97.94 185 LYS A O 1
ATOM 1511 N N . LEU A 1 186 ? 12.775 -0.285 -28.331 1.00 98.19 186 LEU A N 1
ATOM 1512 C CA . LEU A 1 186 ? 13.146 -0.207 -26.913 1.00 98.19 186 LEU A CA 1
ATOM 1513 C C . LEU A 1 186 ? 12.403 0.919 -26.171 1.00 98.19 186 LEU A C 1
ATOM 1515 O O . LEU A 1 186 ? 12.010 0.729 -25.022 1.00 98.19 186 LEU A O 1
ATOM 1519 N N . ARG A 1 187 ? 12.160 2.082 -26.796 1.00 97.69 187 ARG A N 1
ATOM 1520 C CA . ARG A 1 187 ? 11.319 3.138 -26.193 1.00 97.69 187 ARG A CA 1
ATOM 1521 C C . ARG A 1 187 ? 9.866 2.688 -26.016 1.00 97.69 187 ARG A C 1
ATOM 1523 O O . ARG A 1 187 ? 9.303 2.913 -24.948 1.00 97.69 187 ARG A O 1
ATOM 1530 N N . GLN A 1 188 ? 9.284 2.039 -27.025 1.00 97.94 188 GLN A N 1
ATOM 1531 C CA . GLN A 1 188 ? 7.923 1.495 -26.970 1.00 97.94 188 GLN A CA 1
ATOM 1532 C C . GLN A 1 188 ? 7.785 0.428 -25.870 1.00 97.94 188 GLN A C 1
ATOM 1534 O O . GLN A 1 188 ? 6.888 0.516 -25.037 1.00 97.94 188 GLN A O 1
ATOM 1539 N N . GLU A 1 189 ? 8.714 -0.528 -25.805 1.00 97.81 189 GLU A N 1
ATOM 1540 C CA . GLU A 1 189 ? 8.748 -1.581 -24.782 1.00 97.81 189 GLU A CA 1
ATOM 1541 C C . GLU A 1 189 ? 8.864 -0.994 -23.364 1.00 97.81 189 GLU A C 1
ATOM 1543 O O . GLU A 1 189 ? 8.115 -1.390 -22.471 1.00 97.81 189 GLU A O 1
ATOM 1548 N N . ASN A 1 190 ? 9.729 0.008 -23.157 1.00 98.25 190 ASN A N 1
ATOM 1549 C CA . ASN A 1 190 ? 9.833 0.715 -21.875 1.00 98.25 190 ASN A CA 1
ATOM 1550 C C . ASN A 1 190 ? 8.545 1.474 -21.511 1.00 98.25 190 ASN A C 1
ATOM 1552 O O . ASN A 1 190 ? 8.146 1.466 -20.346 1.00 98.25 190 ASN A O 1
ATOM 1556 N N . MET A 1 191 ? 7.868 2.097 -22.481 1.00 98.00 191 MET A N 1
ATOM 1557 C CA . MET A 1 191 ? 6.589 2.780 -22.253 1.00 98.00 191 MET A CA 1
ATOM 1558 C C . MET A 1 191 ? 5.483 1.790 -21.863 1.00 98.00 191 MET A C 1
ATOM 1560 O O . MET A 1 191 ? 4.746 2.028 -20.908 1.00 98.00 191 MET A O 1
ATOM 1564 N N . GLU A 1 192 ? 5.413 0.634 -22.523 1.00 98.06 192 GLU A N 1
ATOM 1565 C CA . GLU A 1 192 ? 4.477 -0.425 -22.147 1.00 98.06 192 GLU A CA 1
ATOM 1566 C C . GLU A 1 192 ? 4.782 -1.043 -20.780 1.00 98.06 192 GLU A C 1
ATOM 1568 O O . GLU A 1 192 ? 3.856 -1.407 -20.057 1.00 98.06 192 GLU A O 1
ATOM 1573 N N . LEU A 1 193 ? 6.057 -1.192 -20.412 1.00 98.38 193 LEU A N 1
ATOM 1574 C CA . LEU A 1 193 ? 6.453 -1.649 -19.078 1.00 98.38 193 LEU A CA 1
ATOM 1575 C C . LEU A 1 193 ? 6.064 -0.621 -18.007 1.00 98.38 193 LEU A C 1
ATOM 1577 O O . LEU A 1 193 ? 5.517 -1.008 -16.975 1.00 98.38 193 LEU A O 1
ATOM 1581 N N . ALA A 1 194 ? 6.245 0.676 -18.272 1.00 98.38 194 ALA A N 1
ATOM 1582 C CA . ALA A 1 194 ? 5.779 1.747 -17.394 1.00 98.38 194 ALA A CA 1
ATOM 1583 C C . ALA A 1 194 ? 4.244 1.747 -17.244 1.00 98.38 194 ALA A C 1
ATOM 1585 O O . ALA A 1 194 ? 3.740 1.871 -16.129 1.00 98.38 194 ALA A O 1
ATOM 1586 N N . GLU A 1 195 ? 3.489 1.522 -18.326 1.00 98.31 195 GLU A N 1
ATOM 1587 C CA . GLU A 1 195 ? 2.034 1.335 -18.247 1.00 98.31 195 GLU A CA 1
ATOM 1588 C C . GLU A 1 195 ? 1.633 0.095 -17.439 1.00 98.31 195 GLU A C 1
ATOM 1590 O O . GLU A 1 195 ? 0.692 0.163 -16.648 1.00 98.31 195 GLU A O 1
ATOM 1595 N N . LYS A 1 196 ? 2.319 -1.040 -17.630 1.00 98.44 196 LYS A N 1
ATOM 1596 C CA . LYS A 1 196 ? 2.054 -2.291 -16.898 1.00 98.44 196 LYS A CA 1
ATOM 1597 C C . LYS A 1 196 ? 2.323 -2.107 -15.397 1.00 98.44 196 LYS A C 1
ATOM 1599 O O . LYS A 1 196 ? 1.511 -2.542 -14.586 1.00 98.44 196 LYS A O 1
ATOM 1604 N N . LEU A 1 197 ? 3.394 -1.395 -15.031 1.00 98.31 197 LEU A N 1
ATOM 1605 C CA . LEU A 1 197 ? 3.694 -1.014 -13.645 1.00 98.31 197 LEU A CA 1
ATOM 1606 C C . LEU A 1 197 ? 2.650 -0.049 -13.069 1.00 98.31 197 LEU A C 1
ATOM 1608 O O . LEU A 1 197 ? 2.165 -0.281 -11.965 1.00 98.31 197 LEU A O 1
ATOM 1612 N N . LYS A 1 198 ? 2.242 0.985 -13.817 1.00 98.50 198 LYS A N 1
ATOM 1613 C CA . LYS A 1 198 ? 1.187 1.915 -13.386 1.00 98.50 198 LYS A CA 1
ATOM 1614 C C . LYS A 1 198 ? -0.136 1.185 -13.117 1.00 98.50 198 LYS A C 1
ATOM 1616 O O . LYS A 1 198 ? -0.695 1.333 -12.038 1.00 98.50 198 LYS A O 1
ATOM 1621 N N . LYS A 1 199 ? -0.584 0.338 -14.049 1.00 98.31 199 LYS A N 1
ATOM 1622 C CA . LYS A 1 199 ? -1.812 -0.469 -13.912 1.00 98.31 199 LYS A CA 1
ATOM 1623 C C . LYS A 1 199 ? -1.743 -1.448 -12.734 1.00 98.31 199 LYS A C 1
ATOM 1625 O O . LYS A 1 199 ? -2.771 -1.758 -12.140 1.00 98.31 199 LYS A O 1
ATOM 1630 N N . LEU A 1 200 ? -0.548 -1.930 -12.384 1.00 98.38 200 LEU A N 1
ATOM 1631 C CA . LEU A 1 200 ? -0.333 -2.759 -11.198 1.00 98.38 200 LEU A CA 1
ATOM 1632 C C . LEU A 1 200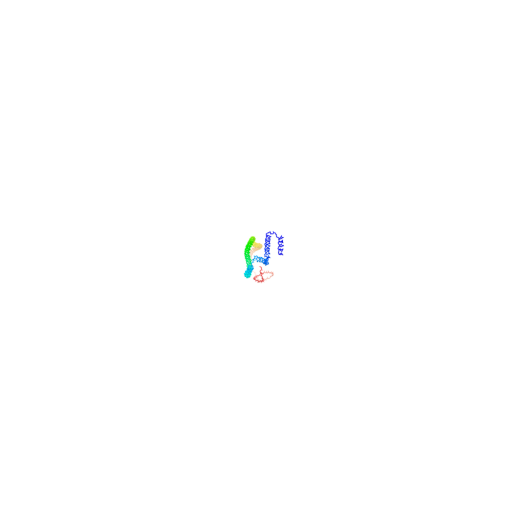 ? -0.453 -1.938 -9.902 1.00 98.38 200 LEU A C 1
ATOM 1634 O O . LEU A 1 200 ? -1.104 -2.396 -8.969 1.00 98.38 200 LEU A O 1
ATOM 1638 N N . ILE A 1 201 ? 0.117 -0.729 -9.855 1.00 98.31 201 ILE A N 1
ATOM 1639 C CA . ILE A 1 201 ? -0.012 0.196 -8.713 1.00 98.31 201 ILE A CA 1
ATOM 1640 C C . ILE A 1 201 ? -1.486 0.561 -8.486 1.00 98.31 201 ILE A C 1
ATOM 1642 O O . ILE A 1 201 ? -1.992 0.343 -7.390 1.00 98.31 201 ILE A O 1
ATOM 1646 N N . GLU A 1 202 ? -2.204 0.970 -9.537 1.00 98.38 202 GLU A N 1
ATOM 1647 C CA . GLU A 1 202 ? -3.645 1.281 -9.486 1.00 98.38 202 GLU A CA 1
ATOM 1648 C C . GLU A 1 202 ? -4.477 0.092 -8.950 1.00 98.38 202 GLU A C 1
ATOM 1650 O O . GLU A 1 202 ? -5.441 0.272 -8.206 1.00 98.38 202 GLU A O 1
ATOM 1655 N N . GLN A 1 203 ? -4.093 -1.152 -9.272 1.00 98.19 203 GLN A N 1
ATOM 1656 C CA . GLN A 1 203 ? -4.731 -2.358 -8.723 1.00 98.19 203 GLN A CA 1
ATOM 1657 C C . GLN A 1 203 ? -4.400 -2.613 -7.245 1.00 98.19 203 GLN A C 1
ATOM 1659 O O . GLN A 1 203 ? -5.253 -3.140 -6.525 1.00 98.19 203 GLN A O 1
ATOM 1664 N N . TYR A 1 204 ? -3.198 -2.264 -6.778 1.00 98.50 204 TYR A N 1
ATOM 1665 C CA . TYR A 1 204 ? -2.849 -2.338 -5.357 1.00 98.50 204 TYR A CA 1
ATOM 1666 C C . TYR A 1 204 ? -3.585 -1.268 -4.546 1.00 98.50 204 TYR A C 1
ATOM 1668 O O . TYR A 1 204 ? -4.183 -1.618 -3.532 1.00 98.50 204 TYR A O 1
ATOM 1676 N N . GLU A 1 205 ? -3.643 -0.025 -5.027 1.00 98.25 205 GLU A N 1
ATOM 1677 C CA . GLU A 1 205 ? -4.386 1.081 -4.401 1.00 98.25 205 GLU A CA 1
ATOM 1678 C C . GLU A 1 205 ? -5.882 0.737 -4.258 1.00 98.25 205 GLU A C 1
ATOM 1680 O O . GLU A 1 205 ? -6.443 0.804 -3.164 1.00 98.25 205 GLU A O 1
ATOM 1685 N N . LEU A 1 206 ? -6.520 0.241 -5.328 1.00 98.44 206 LEU A N 1
ATOM 1686 C CA . LEU A 1 206 ? -7.917 -0.223 -5.290 1.00 98.44 206 LEU A CA 1
ATOM 1687 C C . LEU A 1 206 ? -8.139 -1.411 -4.335 1.00 98.44 206 LEU A C 1
ATOM 1689 O O . LEU A 1 206 ? -9.214 -1.544 -3.740 1.00 98.44 206 LEU A O 1
ATOM 1693 N N . ARG A 1 207 ? -7.142 -2.293 -4.184 1.00 98.25 207 ARG A N 1
ATOM 1694 C CA . ARG A 1 207 ? -7.200 -3.431 -3.255 1.00 98.25 207 ARG A CA 1
ATOM 1695 C C . ARG A 1 207 ? -7.046 -2.977 -1.806 1.00 98.25 207 ARG A C 1
ATOM 1697 O O . ARG A 1 207 ? -7.761 -3.490 -0.947 1.00 98.25 207 ARG A O 1
ATOM 1704 N N . GLU A 1 208 ? -6.150 -2.033 -1.546 1.00 98.25 208 GLU A N 1
ATOM 1705 C CA . GLU A 1 208 ? -5.947 -1.413 -0.239 1.00 98.25 208 GLU A CA 1
ATOM 1706 C C . GLU A 1 208 ? -7.212 -0.662 0.189 1.00 98.25 208 GLU A C 1
ATOM 1708 O O . GLU A 1 208 ? -7.778 -0.995 1.227 1.00 98.25 208 GLU A O 1
ATOM 1713 N N . GLU A 1 209 ? -7.774 0.194 -0.674 1.00 98.25 209 GLU A N 1
ATOM 1714 C CA . GLU A 1 209 ? -9.084 0.828 -0.465 1.00 98.25 209 GLU A CA 1
ATOM 1715 C C . GLU A 1 209 ? -10.197 -0.178 -0.124 1.00 98.25 209 GLU A C 1
ATOM 1717 O O . GLU A 1 209 ? -11.076 0.109 0.693 1.00 98.25 209 GLU A O 1
ATOM 1722 N N . HIS A 1 210 ? -10.217 -1.348 -0.771 1.00 98.19 210 HIS A N 1
ATOM 1723 C CA . HIS A 1 210 ? -11.217 -2.379 -0.495 1.00 98.19 210 HIS A CA 1
ATOM 1724 C C . HIS A 1 210 ? -11.003 -3.043 0.873 1.00 98.19 210 HIS A C 1
ATOM 1726 O O . HIS A 1 210 ? -11.967 -3.204 1.624 1.00 98.19 210 HIS A O 1
ATOM 1732 N N . ILE A 1 211 ? -9.758 -3.385 1.220 1.00 98.38 211 ILE A N 1
ATOM 1733 C CA . ILE A 1 211 ? -9.393 -3.918 2.542 1.00 98.38 211 ILE A CA 1
ATOM 1734 C C . ILE A 1 211 ? -9.776 -2.915 3.634 1.00 98.38 211 ILE A C 1
ATOM 1736 O O . ILE A 1 211 ? -10.386 -3.296 4.629 1.00 98.38 211 ILE A O 1
ATOM 1740 N N . ASP A 1 212 ? -9.508 -1.634 3.408 1.00 98.31 212 ASP A N 1
ATOM 1741 C CA . ASP A 1 212 ? -9.781 -0.538 4.332 1.00 98.31 212 ASP A CA 1
ATOM 1742 C C . ASP A 1 212 ? -11.296 -0.347 4.574 1.00 98.31 212 ASP A C 1
ATOM 1744 O O . ASP A 1 212 ? -11.757 -0.197 5.710 1.00 98.31 212 ASP A O 1
ATOM 1748 N N . LYS A 1 213 ? -12.114 -0.473 3.517 1.00 98.38 213 LYS A N 1
ATOM 1749 C CA . LYS A 1 213 ? -13.590 -0.491 3.603 1.00 98.38 213 LYS A CA 1
ATOM 1750 C C . LYS A 1 213 ? -14.113 -1.729 4.344 1.00 98.38 213 LYS A C 1
ATOM 1752 O O . LYS A 1 213 ? -15.050 -1.612 5.136 1.00 98.38 213 LYS A O 1
ATOM 1757 N N . VAL A 1 214 ? -13.508 -2.901 4.132 1.00 98.44 214 VAL A N 1
ATOM 1758 C CA . VAL A 1 214 ? -13.846 -4.139 4.860 1.00 98.44 214 VAL A CA 1
ATOM 1759 C C . VAL A 1 214 ? -13.454 -4.041 6.338 1.00 98.44 214 VAL A C 1
ATOM 1761 O O . VAL A 1 214 ? -14.239 -4.454 7.192 1.00 98.44 214 VAL A O 1
ATOM 1764 N N . PHE A 1 215 ? -12.299 -3.452 6.656 1.00 98.44 215 PHE A N 1
ATOM 1765 C CA . PHE A 1 215 ? -11.843 -3.230 8.028 1.00 98.44 215 PHE A CA 1
ATOM 1766 C C . PHE A 1 215 ? -12.804 -2.304 8.779 1.00 98.44 215 PHE A C 1
ATOM 1768 O O . PHE A 1 215 ? -13.350 -2.698 9.807 1.00 98.44 215 PHE A O 1
ATOM 1775 N N . LYS A 1 216 ? -13.128 -1.138 8.204 1.00 98.31 216 LYS A N 1
ATOM 1776 C CA . LYS A 1 216 ? -14.107 -0.186 8.764 1.00 98.31 216 LYS A CA 1
ATOM 1777 C C . LYS A 1 216 ? -15.489 -0.818 8.961 1.00 98.31 216 LYS A C 1
ATOM 1779 O O . LYS A 1 216 ? -16.129 -0.599 9.986 1.00 98.31 216 LYS A O 1
ATOM 1784 N N . HIS A 1 217 ? -15.942 -1.661 8.029 1.00 98.19 217 HIS A N 1
ATOM 1785 C CA . HIS A 1 217 ? -17.183 -2.423 8.201 1.00 98.19 217 HIS A CA 1
ATOM 1786 C C . HIS A 1 217 ? -17.104 -3.433 9.361 1.00 98.19 217 HIS A C 1
ATOM 1788 O O . HIS A 1 217 ? -18.071 -3.577 10.111 1.00 98.19 217 HIS A O 1
ATOM 1794 N N . LYS A 1 218 ? -15.967 -4.118 9.540 1.00 98.38 218 LYS A N 1
ATOM 1795 C CA . LYS A 1 218 ? -15.756 -5.073 10.640 1.00 98.38 218 LYS A CA 1
ATOM 1796 C C . LYS A 1 218 ? -15.638 -4.394 11.999 1.00 98.38 218 LYS A C 1
ATOM 1798 O O . LYS A 1 218 ? -16.209 -4.897 12.960 1.00 98.38 218 LYS A O 1
ATOM 1803 N N . GLU A 1 219 ? -14.980 -3.245 12.069 1.00 98.44 219 GLU A N 1
ATOM 1804 C CA . GLU A 1 219 ? -14.877 -2.438 13.283 1.00 98.44 219 GLU A CA 1
ATOM 1805 C C . GLU A 1 219 ? -16.253 -1.908 13.722 1.00 98.44 219 GLU A C 1
ATOM 1807 O O . GLU A 1 219 ? -16.651 -2.110 14.868 1.00 98.44 219 GLU A O 1
ATOM 1812 N N . LEU A 1 220 ? -17.048 -1.356 12.797 1.00 98.44 220 LEU A N 1
ATOM 1813 C CA . LEU A 1 220 ? -18.436 -0.960 13.073 1.00 98.44 220 LEU A CA 1
ATOM 1814 C C . LEU A 1 220 ? -19.325 -2.157 13.460 1.00 98.44 220 LEU A C 1
ATOM 1816 O O . LEU A 1 220 ? -20.195 -2.029 14.323 1.00 98.44 220 LEU A O 1
ATOM 1820 N N . GLN A 1 221 ? -19.108 -3.334 12.857 1.00 98.00 221 GLN A N 1
ATOM 1821 C CA . GLN A 1 221 ? -19.802 -4.564 13.252 1.00 98.00 221 GLN A CA 1
ATOM 1822 C C . GLN A 1 221 ? -19.439 -4.978 14.687 1.00 98.00 221 GLN A C 1
ATOM 1824 O O . GLN A 1 221 ? -20.334 -5.377 15.432 1.00 98.00 221 GLN A O 1
ATOM 1829 N N . GLN A 1 222 ? -18.166 -4.869 15.075 1.00 98.38 222 GLN A N 1
ATOM 1830 C CA . GLN A 1 222 ? -17.675 -5.191 16.415 1.00 98.38 222 GLN A CA 1
ATOM 1831 C C . GLN A 1 222 ? -18.256 -4.229 17.461 1.00 98.38 222 GLN A C 1
ATOM 1833 O O . GLN A 1 222 ? -18.946 -4.680 18.373 1.00 98.38 222 GLN A O 1
ATOM 1838 N N . GLN A 1 223 ? -18.122 -2.913 17.250 1.00 98.38 223 GLN A N 1
ATOM 1839 C CA . GLN A 1 223 ? -18.690 -1.873 18.122 1.00 98.38 223 GLN A CA 1
ATOM 1840 C C . GLN A 1 223 ? -20.203 -2.060 18.354 1.00 98.38 223 GLN A C 1
ATOM 1842 O O . GLN A 1 223 ? -20.699 -1.883 19.467 1.00 98.38 223 GLN A O 1
ATOM 1847 N N . LEU A 1 224 ? -20.950 -2.474 1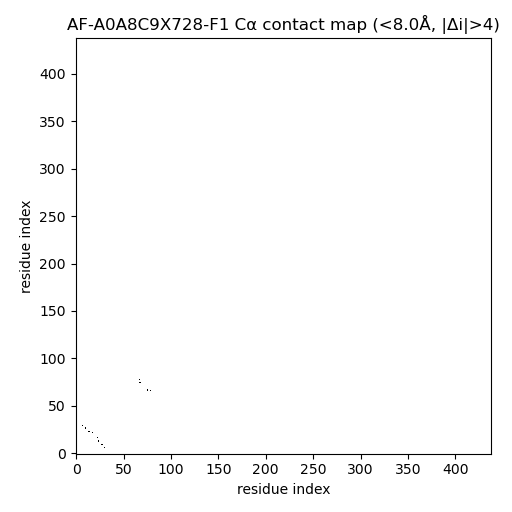7.322 1.00 98.44 224 LEU A N 1
ATOM 1848 C CA . LEU A 1 224 ? -22.385 -2.759 17.420 1.00 98.44 224 LEU A CA 1
ATOM 1849 C C . LEU A 1 224 ? -22.706 -4.032 18.226 1.00 98.44 224 LEU A C 1
ATOM 1851 O O . LEU A 1 224 ? -23.796 -4.123 18.795 1.00 98.44 224 LEU A O 1
ATOM 1855 N N . MET A 1 225 ? -21.803 -5.014 18.287 1.00 97.88 225 MET A N 1
ATOM 1856 C CA . MET A 1 225 ? -21.958 -6.181 19.163 1.00 97.88 225 MET A CA 1
ATOM 1857 C C . MET A 1 225 ? -21.544 -5.865 20.601 1.00 97.88 225 MET A C 1
ATOM 1859 O O . MET A 1 225 ? -22.266 -6.247 21.519 1.00 97.88 225 MET A O 1
ATOM 1863 N N . ASP A 1 226 ? -20.476 -5.093 20.801 1.00 98.44 226 ASP A N 1
ATOM 1864 C CA . ASP A 1 226 ? -20.029 -4.661 22.129 1.00 98.44 226 ASP A CA 1
ATOM 1865 C C . ASP A 1 226 ? -21.081 -3.773 22.809 1.00 98.44 226 ASP A C 1
ATOM 1867 O O . ASP A 1 226 ? -21.462 -4.030 23.949 1.00 98.44 226 ASP A O 1
ATOM 1871 N N . ALA A 1 227 ? -21.672 -2.817 22.084 1.00 98.31 227 ALA A N 1
ATOM 1872 C CA . ALA A 1 227 ? -22.773 -1.993 22.593 1.00 98.31 227 ALA A CA 1
ATOM 1873 C C . ALA A 1 227 ? -24.035 -2.815 22.940 1.00 98.31 227 ALA A C 1
ATOM 1875 O O . ALA A 1 227 ? -24.763 -2.485 23.880 1.00 98.31 227 ALA A O 1
ATOM 1876 N N . LYS A 1 228 ? -24.306 -3.912 22.215 1.00 98.31 228 LYS A N 1
ATOM 1877 C CA . LYS A 1 228 ? -25.390 -4.851 22.560 1.00 98.31 228 LYS A CA 1
ATOM 1878 C C . LYS A 1 228 ? -25.057 -5.663 23.808 1.00 98.31 228 LYS A C 1
ATOM 1880 O O . LYS A 1 228 ? -25.929 -5.827 24.658 1.00 98.31 228 LYS A O 1
ATOM 1885 N N . LEU A 1 229 ? -23.825 -6.158 23.922 1.00 98.44 229 LEU A N 1
ATOM 1886 C CA . LEU A 1 229 ? -23.355 -6.920 25.077 1.00 98.44 229 LEU A CA 1
ATOM 1887 C C . LEU A 1 229 ? -23.367 -6.057 26.344 1.00 98.44 229 LEU A C 1
ATOM 1889 O O . LEU A 1 229 ? -23.891 -6.496 27.368 1.00 98.44 229 LEU A O 1
ATOM 1893 N N . GLN A 1 230 ? -22.887 -4.813 26.257 1.00 98.06 230 GLN A N 1
ATOM 1894 C CA . GLN A 1 230 ? -22.957 -3.834 27.339 1.00 98.06 230 GLN A CA 1
ATOM 1895 C C . GLN A 1 230 ? -24.410 -3.598 27.767 1.00 98.06 230 GLN A C 1
ATOM 1897 O O . GLN A 1 230 ? -24.728 -3.799 28.935 1.00 98.06 230 GLN A O 1
ATOM 1902 N N . ARG A 1 231 ? -25.317 -3.292 26.828 1.00 97.56 231 ARG A N 1
ATOM 1903 C CA . ARG A 1 231 ? -26.741 -3.084 27.136 1.00 97.56 231 ARG A CA 1
ATOM 1904 C C . ARG A 1 231 ? -27.394 -4.302 27.803 1.00 97.56 231 ARG A C 1
ATOM 1906 O O . ARG A 1 231 ? -28.204 -4.134 28.710 1.00 97.56 231 ARG A O 1
ATOM 1913 N N . ILE A 1 232 ? -27.071 -5.522 27.366 1.00 97.62 232 ILE A N 1
ATOM 1914 C CA . ILE A 1 232 ? -27.573 -6.754 28.001 1.00 97.62 232 ILE A CA 1
ATOM 1915 C C . ILE A 1 232 ? -27.014 -6.888 29.423 1.00 97.62 232 ILE A C 1
ATOM 1917 O O . ILE A 1 232 ? -27.773 -7.176 30.344 1.00 97.62 232 ILE A O 1
ATOM 1921 N N . THR A 1 233 ? -25.721 -6.620 29.615 1.00 97.88 233 THR A N 1
ATOM 1922 C CA . THR A 1 233 ? -25.048 -6.670 30.925 1.00 97.88 233 THR A CA 1
ATOM 1923 C C . THR A 1 233 ? -25.640 -5.648 31.901 1.00 97.88 233 THR A C 1
ATOM 1925 O O . THR A 1 233 ? -25.932 -5.982 33.046 1.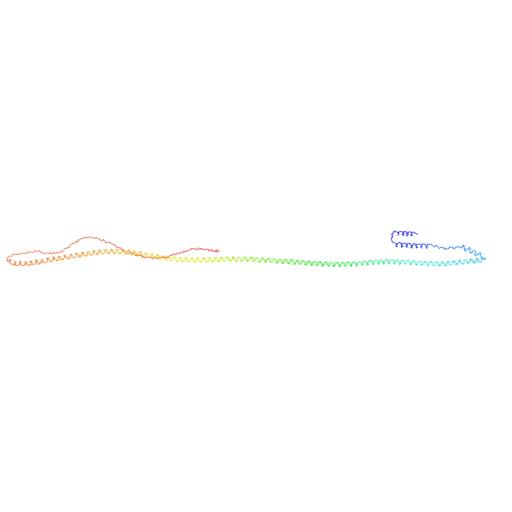00 97.88 233 THR A O 1
ATOM 1928 N N . GLU A 1 234 ? -25.892 -4.421 31.441 1.00 97.81 234 GLU A N 1
ATOM 1929 C CA . GLU A 1 234 ? -26.544 -3.360 32.217 1.00 97.81 234 GLU A CA 1
ATOM 1930 C C . GLU A 1 234 ? -27.987 -3.734 32.584 1.00 97.81 234 GLU A C 1
ATOM 1932 O O . GLU A 1 234 ? -28.372 -3.609 33.745 1.00 97.81 234 GLU A O 1
ATOM 1937 N N . MET A 1 235 ? -28.765 -4.279 31.640 1.00 97.38 235 MET A N 1
ATOM 1938 C CA . MET A 1 235 ? -30.127 -4.760 31.909 1.00 97.38 235 MET A CA 1
ATOM 1939 C C . MET A 1 235 ? -30.163 -5.950 32.880 1.00 97.38 235 MET A C 1
ATOM 1941 O O . MET A 1 235 ? -31.065 -6.015 33.715 1.00 97.38 235 MET A O 1
ATOM 1945 N N . MET A 1 236 ? -29.205 -6.881 32.799 1.00 96.81 236 MET A N 1
ATOM 1946 C CA . MET A 1 236 ? -29.084 -7.985 33.758 1.00 96.81 236 MET A CA 1
ATOM 1947 C C . MET A 1 236 ? -28.757 -7.459 35.154 1.00 96.81 236 MET A C 1
ATOM 1949 O O . MET A 1 236 ? -29.486 -7.767 36.097 1.00 96.81 236 MET A O 1
ATOM 1953 N N . LYS A 1 237 ? -27.753 -6.582 35.271 1.00 97.75 237 LYS A N 1
ATOM 1954 C CA . LYS A 1 237 ? -27.398 -5.946 36.542 1.00 97.75 237 LYS A CA 1
ATOM 1955 C C . LYS A 1 237 ? -28.569 -5.158 37.135 1.00 97.75 237 LYS A C 1
ATOM 1957 O O . LYS A 1 237 ? -28.839 -5.270 38.322 1.00 97.75 237 LYS A O 1
ATOM 1962 N N . GLU A 1 238 ? -29.320 -4.413 36.323 1.00 97.56 238 GLU A N 1
ATOM 1963 C CA . GLU A 1 238 ? -30.531 -3.719 36.775 1.00 97.56 238 GLU A CA 1
ATOM 1964 C C . GLU A 1 238 ? -31.577 -4.669 37.379 1.00 97.56 238 GLU A C 1
ATOM 1966 O O . GLU A 1 238 ? -32.282 -4.285 38.313 1.00 97.56 238 GLU A O 1
ATOM 1971 N N . VAL A 1 239 ? -31.724 -5.880 36.832 1.00 97.88 239 VAL A N 1
ATOM 1972 C CA . VAL A 1 239 ? -32.643 -6.905 37.349 1.00 97.88 239 VAL A CA 1
ATOM 1973 C C . VAL A 1 239 ? -32.090 -7.538 38.625 1.00 97.88 239 VAL A C 1
ATOM 1975 O O . VAL A 1 239 ? -32.844 -7.707 39.580 1.00 97.88 239 VAL A O 1
ATOM 1978 N N . GLU A 1 240 ? -30.791 -7.823 38.686 1.00 96.62 240 GLU A N 1
ATOM 1979 C CA . GLU A 1 240 ? -30.110 -8.324 39.887 1.00 96.62 240 GLU A CA 1
ATOM 1980 C C . GLU A 1 240 ? -30.203 -7.316 41.044 1.00 96.62 240 GLU A C 1
ATOM 1982 O O . GLU A 1 240 ? -30.656 -7.674 42.131 1.00 96.62 240 GLU A O 1
ATOM 1987 N N . ASP A 1 241 ? -29.908 -6.037 40.791 1.00 97.62 241 ASP A N 1
ATOM 1988 C CA . ASP A 1 241 ? -30.024 -4.940 41.757 1.00 97.62 241 ASP A CA 1
ATOM 1989 C C . ASP A 1 241 ? -31.479 -4.734 42.227 1.00 97.62 241 ASP A C 1
ATOM 1991 O O . ASP A 1 241 ? -31.700 -4.291 43.356 1.00 97.62 241 ASP A O 1
ATOM 1995 N N . LYS A 1 242 ? -32.492 -5.008 41.387 1.00 97.81 242 LYS A N 1
ATOM 1996 C CA . LYS A 1 242 ? -33.921 -4.972 41.777 1.00 97.81 242 LYS A CA 1
ATOM 1997 C C . LYS A 1 242 ? -34.275 -6.167 42.663 1.00 97.81 242 LYS A C 1
ATOM 1999 O O . LYS A 1 242 ? -34.727 -5.963 43.788 1.00 97.81 242 LYS A O 1
ATOM 2004 N N . GLN A 1 243 ? -33.973 -7.386 42.212 1.00 97.62 243 GLN A N 1
ATOM 2005 C CA . GLN A 1 243 ? -34.212 -8.613 42.978 1.00 97.62 243 GLN A CA 1
ATOM 2006 C C . GLN A 1 243 ? -33.501 -8.601 44.334 1.00 97.62 243 GLN A C 1
ATOM 2008 O O . GLN A 1 243 ? -34.047 -9.099 45.314 1.00 97.62 243 GLN A O 1
ATOM 2013 N N . GLN A 1 244 ? -32.290 -8.044 44.415 1.00 97.44 244 GLN A N 1
ATOM 2014 C CA . GLN A 1 244 ? -31.556 -7.971 45.673 1.00 97.44 244 GLN A CA 1
ATOM 2015 C C . GLN A 1 244 ? -32.248 -7.036 46.671 1.00 97.44 244 GLN A C 1
ATOM 2017 O O . GLN A 1 244 ? -32.502 -7.442 47.802 1.00 97.44 244 GLN A O 1
ATOM 2022 N N . ARG A 1 245 ? -32.680 -5.844 46.235 1.00 97.69 245 ARG A N 1
ATOM 2023 C CA . ARG A 1 245 ? -33.481 -4.933 47.072 1.00 97.69 245 ARG A CA 1
ATOM 2024 C C . ARG A 1 245 ? -34.812 -5.546 47.512 1.00 97.69 245 ARG A C 1
ATOM 2026 O O . ARG A 1 245 ? -35.220 -5.330 48.649 1.00 97.69 245 ARG A O 1
ATOM 2033 N N . GLU A 1 246 ? -35.471 -6.318 46.650 1.00 97.00 246 GLU A N 1
ATOM 2034 C CA . GLU A 1 246 ? -36.699 -7.049 46.995 1.00 97.00 246 GLU A CA 1
ATOM 2035 C C . GLU A 1 246 ? -36.439 -8.142 48.046 1.00 97.00 246 GLU A C 1
ATOM 2037 O O . GLU A 1 246 ? -37.178 -8.229 49.028 1.00 97.00 246 GLU A O 1
ATOM 2042 N N . ARG A 1 247 ? -35.358 -8.926 47.904 1.00 97.94 247 ARG A N 1
ATOM 2043 C CA . ARG A 1 247 ? -34.926 -9.916 48.911 1.00 97.94 247 ARG A CA 1
ATOM 2044 C C . ARG A 1 247 ? -34.616 -9.260 50.253 1.00 97.94 247 ARG A C 1
ATOM 2046 O O . ARG A 1 247 ? -35.107 -9.732 51.274 1.00 97.94 247 ARG A O 1
ATOM 2053 N N . ASP A 1 248 ? -33.840 -8.179 50.252 1.00 97.56 248 ASP A N 1
ATOM 2054 C CA . ASP A 1 248 ? -33.426 -7.480 51.472 1.00 97.56 248 ASP A CA 1
ATOM 2055 C C . ASP A 1 248 ? -34.623 -6.824 52.183 1.00 97.56 248 ASP A C 1
ATOM 2057 O O . ASP A 1 248 ? -34.718 -6.870 53.412 1.00 97.56 248 ASP A O 1
ATOM 2061 N N . PHE A 1 249 ? -35.583 -6.284 51.423 1.00 98.00 249 PHE A N 1
ATOM 2062 C CA . PHE A 1 249 ? -36.842 -5.761 51.957 1.00 98.00 249 PHE A CA 1
ATOM 2063 C C . PHE A 1 249 ? -37.704 -6.861 52.597 1.00 98.00 249 PHE A C 1
ATOM 2065 O O . PHE A 1 249 ? -38.105 -6.725 53.753 1.00 98.00 249 PHE A O 1
ATOM 2072 N N . LEU A 1 250 ? -37.950 -7.967 51.883 1.00 98.12 250 LEU A N 1
ATOM 2073 C CA . LEU A 1 250 ? -38.761 -9.085 52.386 1.00 98.12 250 LEU A CA 1
ATOM 2074 C C . LEU A 1 250 ? -38.106 -9.781 53.588 1.00 98.12 250 LEU A C 1
ATOM 2076 O O . LEU A 1 250 ? -38.795 -10.157 54.535 1.00 98.12 250 LEU A O 1
ATOM 2080 N N . LEU A 1 251 ? -36.776 -9.917 53.586 1.00 98.06 251 LEU A N 1
ATOM 2081 C CA . LEU A 1 251 ? -36.024 -10.439 54.726 1.00 98.06 251 LEU A CA 1
ATOM 2082 C C . LEU A 1 251 ? -36.173 -9.522 55.945 1.00 98.06 251 LEU A C 1
ATOM 2084 O O . LEU A 1 251 ? -36.414 -10.010 57.051 1.00 98.06 251 LEU A O 1
ATOM 2088 N N . LYS A 1 252 ? -36.072 -8.200 55.755 1.00 97.94 252 LYS A N 1
ATOM 2089 C CA . LYS A 1 252 ? -36.270 -7.227 56.831 1.00 97.94 252 LYS A CA 1
ATOM 2090 C C . LYS A 1 252 ? -37.679 -7.334 57.421 1.00 97.94 252 LYS A C 1
ATOM 2092 O O . LYS A 1 252 ? -37.786 -7.579 58.623 1.00 97.94 252 LYS A O 1
ATOM 2097 N N . ASP A 1 253 ? -38.720 -7.234 56.594 1.00 97.94 253 ASP A N 1
ATOM 2098 C CA . ASP A 1 253 ? -40.127 -7.322 57.017 1.00 97.94 253 ASP A CA 1
ATOM 2099 C C . ASP A 1 253 ? -40.417 -8.628 57.778 1.00 97.94 253 ASP A C 1
ATOM 2101 O O . ASP A 1 253 ? -40.915 -8.602 58.906 1.00 97.94 253 ASP A O 1
ATOM 2105 N N . ALA A 1 254 ? -39.960 -9.772 57.254 1.00 97.12 254 ALA A N 1
ATOM 2106 C CA . ALA A 1 254 ? -40.087 -11.060 57.931 1.00 97.12 254 ALA A CA 1
ATOM 2107 C C . ALA A 1 254 ? -39.391 -11.087 59.309 1.00 97.12 254 ALA A C 1
ATOM 2109 O O . ALA A 1 254 ? -39.922 -11.671 60.258 1.00 97.12 254 ALA A O 1
ATOM 2110 N N . THR A 1 255 ? -38.223 -10.446 59.467 1.00 97.50 255 THR A N 1
ATOM 2111 C CA . THR A 1 255 ? -37.549 -10.360 60.780 1.00 97.50 255 THR A CA 1
ATOM 2112 C C . THR A 1 255 ? -38.211 -9.382 61.752 1.00 97.50 255 THR A C 1
ATOM 2114 O O . THR A 1 255 ? -38.162 -9.618 62.960 1.00 97.50 255 THR A O 1
ATOM 2117 N N . GLU A 1 256 ? -38.841 -8.311 61.267 1.00 97.62 256 GLU A N 1
ATOM 2118 C CA . GLU A 1 256 ? -39.581 -7.356 62.101 1.00 97.62 256 GLU A CA 1
ATOM 2119 C C . GLU A 1 256 ? -40.926 -7.945 62.547 1.00 97.62 256 GLU A C 1
ATOM 2121 O O . GLU A 1 256 ? -41.239 -7.925 63.741 1.00 97.62 256 GLU A O 1
ATOM 2126 N N . SER A 1 257 ? -41.662 -8.595 61.639 1.00 96.50 257 SER A N 1
ATOM 2127 C CA . SER A 1 257 ? -42.868 -9.356 61.976 1.00 96.50 257 SER A CA 1
ATOM 2128 C C . SER A 1 257 ? -42.564 -10.490 62.959 1.00 96.50 257 SER A C 1
ATOM 2130 O O . SER A 1 257 ? -43.297 -10.660 63.934 1.00 96.50 257 SER A O 1
ATOM 2132 N N . ARG A 1 258 ? -41.458 -11.233 62.777 1.00 97.38 258 ARG A N 1
ATOM 2133 C CA . ARG A 1 258 ? -41.055 -12.281 63.729 1.00 97.38 258 ARG A CA 1
ATOM 2134 C C . ARG A 1 258 ? -40.781 -11.710 65.123 1.00 97.38 258 ARG A C 1
ATOM 2136 O O . ARG A 1 258 ? -41.352 -12.224 66.080 1.00 97.38 258 ARG A O 1
ATOM 2143 N N . ARG A 1 259 ? -40.011 -10.618 65.240 1.00 97.81 259 ARG A N 1
ATOM 2144 C CA . ARG A 1 259 ? -39.780 -9.936 66.531 1.00 97.81 259 ARG A CA 1
ATOM 2145 C C . ARG A 1 259 ? -41.076 -9.474 67.192 1.00 97.81 259 ARG A C 1
ATOM 2147 O O . ARG A 1 259 ? -41.219 -9.580 68.407 1.00 97.81 259 ARG A O 1
ATOM 2154 N N . LYS A 1 260 ? -42.040 -8.986 66.406 1.00 97.25 260 LYS A N 1
ATOM 2155 C CA . LYS A 1 260 ? -43.360 -8.599 66.916 1.00 97.25 260 LYS A CA 1
ATOM 2156 C C . LYS A 1 260 ? -44.132 -9.809 67.456 1.00 97.25 260 LYS A C 1
ATOM 2158 O O . LYS A 1 260 ? -44.714 -9.712 68.531 1.00 97.25 260 LYS A O 1
ATOM 2163 N N . CYS A 1 261 ? -44.106 -10.950 66.767 1.00 96.19 261 CYS A N 1
ATOM 2164 C CA . CYS A 1 261 ? -44.702 -12.194 67.265 1.00 96.19 261 CYS A CA 1
ATOM 2165 C C . CYS A 1 261 ? -43.997 -12.727 68.525 1.00 96.19 261 CYS A C 1
ATOM 2167 O O . CYS A 1 261 ? -44.676 -13.174 69.445 1.00 96.19 261 CYS A O 1
ATOM 2169 N N . GLU A 1 262 ? -42.665 -12.650 68.591 1.00 96.75 262 GLU A N 1
ATOM 2170 C CA . GLU A 1 262 ? -41.866 -13.019 69.769 1.00 96.75 262 GLU A CA 1
ATOM 2171 C C . GLU A 1 262 ? -42.263 -12.165 70.990 1.00 96.75 262 GLU A C 1
ATOM 2173 O O . GLU A 1 262 ? -42.615 -12.721 72.030 1.00 96.75 262 GLU A O 1
ATOM 2178 N N . LEU A 1 263 ? -42.341 -10.837 70.834 1.00 97.69 263 LEU A N 1
ATOM 2179 C CA . LEU A 1 263 ? -42.775 -9.909 71.887 1.00 97.69 263 LEU A CA 1
ATOM 2180 C C . LEU A 1 263 ? -44.222 -10.157 72.351 1.00 97.69 263 LEU A C 1
ATOM 2182 O O . LEU A 1 263 ? -44.489 -10.186 73.551 1.00 97.69 263 LEU A O 1
ATOM 2186 N N . MET A 1 264 ? -45.161 -10.351 71.419 1.00 96.19 264 MET A N 1
ATOM 2187 C CA . MET A 1 264 ? -46.568 -10.622 71.757 1.00 96.19 264 MET A CA 1
ATOM 2188 C C . MET A 1 264 ? -46.724 -11.964 72.491 1.00 96.19 264 MET A C 1
ATOM 2190 O O . MET A 1 264 ? -47.528 -12.064 73.414 1.00 96.19 264 MET A O 1
ATOM 2194 N N . LYS A 1 265 ? -45.929 -12.980 72.129 1.00 97.25 265 LYS A N 1
ATOM 2195 C CA . LYS A 1 265 ? -45.886 -14.274 72.826 1.00 97.25 265 LYS A CA 1
ATOM 2196 C C . LYS A 1 265 ? -45.307 -14.142 74.237 1.00 97.25 265 LYS A C 1
ATOM 2198 O O . LYS A 1 265 ? -45.796 -14.791 75.158 1.00 97.25 265 LYS A O 1
ATOM 2203 N N . GLU A 1 266 ? -44.294 -13.303 74.433 1.00 97.19 266 GLU A N 1
ATOM 2204 C CA . GLU A 1 266 ? -43.739 -13.053 75.765 1.00 97.19 266 GLU A CA 1
ATOM 2205 C C . GLU A 1 266 ? -44.759 -12.333 76.668 1.00 97.19 266 GLU A C 1
ATOM 2207 O O . GLU A 1 266 ? -45.009 -12.779 77.791 1.00 97.19 266 GLU A O 1
ATOM 2212 N N . GLN A 1 267 ? -45.466 -11.326 76.141 1.00 97.25 267 GLN A N 1
ATOM 2213 C CA . GLN A 1 267 ? -46.606 -10.689 76.818 1.00 97.25 267 GLN A CA 1
ATOM 2214 C C . GLN A 1 267 ? -47.730 -11.690 77.144 1.00 97.25 267 GLN A C 1
ATOM 2216 O O . GLN A 1 267 ? -48.257 -11.683 78.256 1.00 97.25 267 GLN A O 1
ATOM 2221 N N . GLU A 1 268 ? -48.066 -12.598 76.221 1.00 96.56 268 GLU A N 1
ATOM 2222 C CA . GLU A 1 268 ? -49.031 -13.680 76.457 1.00 96.56 268 GLU A CA 1
ATOM 2223 C C . GLU A 1 268 ? -48.596 -14.580 77.628 1.00 96.56 268 GLU A C 1
ATOM 2225 O O . GLU A 1 268 ? -49.412 -14.911 78.492 1.00 96.56 268 GLU A O 1
ATOM 2230 N N . THR A 1 269 ? -47.310 -14.946 77.709 1.00 96.69 269 THR A N 1
ATOM 2231 C CA . THR A 1 269 ? -46.795 -15.745 78.833 1.00 96.69 269 THR A CA 1
ATOM 2232 C C . THR A 1 269 ? -46.811 -14.989 80.161 1.00 96.69 269 THR A C 1
A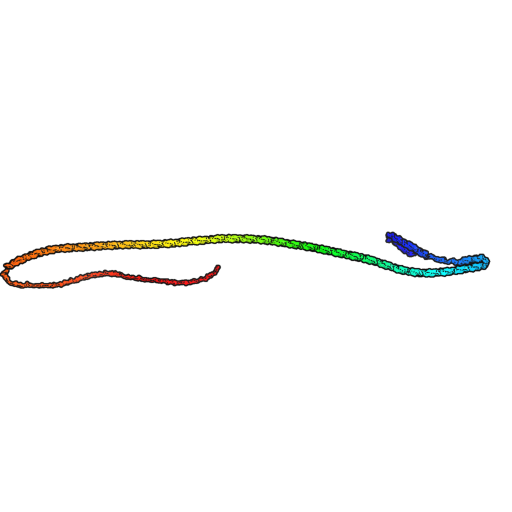TOM 2234 O O . THR A 1 269 ? -47.178 -15.581 81.174 1.00 96.69 269 THR A O 1
ATOM 2237 N N . GLN A 1 270 ? -46.515 -13.685 80.168 1.00 97.00 270 GLN A N 1
ATOM 2238 C CA . GLN A 1 270 ? -46.595 -12.845 81.370 1.00 97.00 270 GLN A CA 1
ATOM 2239 C C . GLN A 1 270 ? -48.044 -12.715 81.874 1.00 97.00 270 GLN A C 1
ATOM 2241 O O . GLN A 1 270 ? -48.302 -12.863 83.068 1.00 97.00 270 GLN A O 1
ATOM 2246 N N . LEU A 1 271 ? -49.013 -12.519 80.972 1.00 96.94 271 LEU A N 1
ATOM 2247 C CA . LEU A 1 271 ? -50.438 -12.473 81.325 1.00 96.94 271 LEU A CA 1
ATOM 2248 C C . LEU A 1 271 ? -50.954 -13.829 81.831 1.00 96.94 271 LEU A C 1
ATOM 2250 O O . LEU A 1 271 ? -51.731 -13.870 82.783 1.00 96.94 271 LEU A O 1
ATOM 2254 N N . LYS A 1 272 ? -50.485 -14.948 81.261 1.00 96.50 272 LYS A N 1
ATOM 2255 C CA . LYS A 1 272 ? -50.788 -16.300 81.767 1.00 96.50 272 LYS A CA 1
ATOM 2256 C C . LYS A 1 272 ? -50.202 -16.552 83.160 1.00 96.50 272 LYS A C 1
ATOM 2258 O O . LYS A 1 272 ? -50.882 -17.141 83.994 1.00 96.50 272 LYS A O 1
ATOM 2263 N N . GLN A 1 273 ? -48.992 -16.066 83.441 1.00 96.69 273 GLN A N 1
ATOM 2264 C CA . GLN A 1 273 ? -48.394 -16.125 84.782 1.00 96.69 273 GLN A CA 1
ATOM 2265 C C . GLN A 1 273 ? -49.184 -15.284 85.797 1.00 96.69 273 GLN A C 1
ATOM 2267 O O . GLN A 1 273 ? -49.433 -15.753 86.904 1.00 96.69 273 GLN A O 1
ATOM 2272 N N . GLN A 1 274 ? -49.643 -14.084 85.418 1.00 96.00 274 GLN A N 1
ATOM 2273 C CA . GLN A 1 274 ? -50.531 -13.282 86.270 1.00 96.00 274 GLN A CA 1
ATOM 2274 C C . GLN A 1 274 ? -51.869 -13.988 86.529 1.00 96.00 274 GLN A C 1
ATOM 2276 O O . GLN A 1 274 ? -52.314 -14.027 87.672 1.00 96.00 274 GLN A O 1
ATOM 2281 N N . LEU A 1 275 ? -52.489 -14.581 85.502 1.00 95.06 275 LEU A N 1
ATOM 2282 C CA . LEU A 1 275 ? -53.721 -15.366 85.646 1.00 95.06 275 LEU A CA 1
ATOM 2283 C C . LEU A 1 275 ? -53.547 -16.554 86.600 1.00 95.06 275 LEU A C 1
ATOM 2285 O O . LEU A 1 275 ? -54.402 -16.737 87.461 1.00 95.06 275 LEU A O 1
ATOM 2289 N N . SER A 1 276 ? -52.437 -17.297 86.503 1.00 96.00 276 SER A N 1
ATOM 2290 C CA . SER A 1 276 ? -52.103 -18.360 87.464 1.00 96.00 276 SER A CA 1
ATOM 2291 C C . SER A 1 276 ? -52.017 -17.798 88.882 1.00 96.00 276 SER A C 1
ATOM 2293 O O . SER A 1 276 ? -52.763 -18.225 89.748 1.00 96.00 276 SER A O 1
ATOM 2295 N N . LEU A 1 277 ? -51.226 -16.743 89.097 1.00 96.69 277 LEU A N 1
ATOM 2296 C CA . LEU A 1 277 ? -51.047 -16.121 90.414 1.00 96.69 277 LEU A CA 1
ATOM 2297 C C . LEU A 1 277 ? -52.355 -15.562 91.012 1.00 96.69 277 LEU A C 1
ATOM 2299 O O . LEU A 1 277 ? -52.497 -15.493 92.234 1.00 96.69 277 LEU A O 1
ATOM 2303 N N . TYR A 1 278 ? -53.321 -15.158 90.180 1.00 96.06 278 TYR A N 1
ATOM 2304 C CA . TYR A 1 278 ? -54.667 -14.793 90.633 1.00 96.06 278 TYR A CA 1
ATOM 2305 C C . TYR A 1 278 ? -55.566 -16.010 90.907 1.00 96.06 278 TYR A C 1
ATOM 2307 O O . TYR A 1 278 ? -56.373 -15.936 91.833 1.00 96.06 278 TYR A O 1
ATOM 2315 N N . MET A 1 279 ? -55.421 -17.120 90.172 1.00 95.75 279 MET A N 1
ATOM 2316 C CA . MET A 1 279 ? -56.070 -18.396 90.505 1.00 95.75 279 MET A CA 1
ATOM 2317 C C . MET A 1 279 ? -55.545 -18.958 91.828 1.00 95.75 279 MET A C 1
ATOM 2319 O O . MET A 1 279 ? -56.351 -19.218 92.714 1.00 95.75 279 MET A O 1
ATOM 2323 N N . ASP A 1 280 ? -54.225 -19.039 92.004 1.00 95.06 280 ASP A N 1
ATOM 2324 C CA . ASP A 1 280 ? -53.572 -19.552 93.216 1.00 95.06 280 ASP A CA 1
ATOM 2325 C C . ASP A 1 280 ? -54.078 -18.802 94.467 1.00 95.06 280 ASP A C 1
ATOM 2327 O O . ASP A 1 280 ? -54.470 -19.402 95.467 1.00 95.06 280 ASP A O 1
ATOM 2331 N N . LYS A 1 281 ? -54.178 -17.466 94.378 1.00 95.50 281 LYS A N 1
ATOM 2332 C CA . LYS A 1 281 ? -54.765 -16.614 95.428 1.00 95.50 281 LYS A CA 1
ATOM 2333 C C . LYS A 1 281 ? -56.260 -16.839 95.632 1.00 95.50 281 LYS A C 1
ATOM 2335 O O . LYS A 1 281 ? -56.741 -16.737 96.756 1.00 95.50 281 LYS A O 1
ATOM 2340 N N . PHE A 1 282 ? -57.024 -17.098 94.573 1.00 94.88 282 PHE A N 1
ATOM 2341 C CA . PHE A 1 282 ? -58.452 -17.389 94.697 1.00 94.88 282 PHE A CA 1
ATOM 2342 C C . PHE A 1 282 ? -58.690 -18.751 95.368 1.00 94.88 282 PHE A C 1
ATOM 2344 O O . PHE A 1 282 ? -59.589 -18.871 96.199 1.00 94.88 282 PHE A O 1
ATOM 2351 N N . GLU A 1 283 ? -57.849 -19.746 95.084 1.00 93.94 283 GLU A N 1
ATOM 2352 C CA . GLU A 1 283 ? -57.837 -21.035 95.779 1.00 93.94 283 GLU A CA 1
ATOM 2353 C C . GLU A 1 283 ? -57.395 -20.889 97.245 1.00 93.94 283 GLU A C 1
ATOM 2355 O O . GLU A 1 283 ? -58.019 -21.478 98.129 1.00 93.94 283 GLU A O 1
ATOM 2360 N N . GLU A 1 284 ? -56.414 -20.032 97.547 1.00 93.19 284 GLU A N 1
ATOM 2361 C CA . GLU A 1 284 ? -56.035 -19.674 98.923 1.00 93.19 284 GLU A CA 1
ATOM 2362 C C . GLU A 1 284 ? -57.191 -18.994 99.684 1.00 93.19 284 GLU A C 1
ATOM 2364 O O . GLU A 1 284 ? -57.496 -19.375 100.821 1.00 93.19 284 GLU A O 1
ATOM 2369 N N . PHE A 1 285 ? -57.898 -18.045 99.056 1.00 93.38 285 PHE A N 1
ATOM 2370 C CA . PHE A 1 285 ? -59.093 -17.422 99.635 1.00 93.38 285 PHE A CA 1
ATOM 2371 C C . PHE A 1 285 ? -60.223 -18.435 99.855 1.00 93.38 285 PHE A C 1
ATOM 2373 O O . PHE A 1 285 ? -60.821 -18.434 100.930 1.00 93.38 285 PHE A O 1
ATOM 2380 N N . GLN A 1 286 ? -60.491 -19.329 98.898 1.00 92.38 286 GLN A N 1
ATOM 2381 C CA . GLN A 1 286 ? -61.490 -20.395 99.046 1.00 92.38 286 GLN A CA 1
ATOM 2382 C C . GLN A 1 286 ? -61.107 -21.388 100.154 1.00 92.38 286 GLN A C 1
ATOM 2384 O O . GLN A 1 286 ? -61.949 -21.736 100.979 1.00 92.38 286 GLN A O 1
ATOM 2389 N N . SER A 1 287 ? -59.835 -21.792 100.239 1.00 92.88 287 SER A N 1
ATOM 2390 C CA . SER A 1 287 ? -59.305 -22.641 101.316 1.00 92.88 287 SER A CA 1
ATOM 2391 C C . SER A 1 287 ? -59.475 -21.976 102.685 1.00 92.88 287 SER A C 1
ATOM 2393 O O . SER A 1 287 ? -59.921 -22.605 103.644 1.00 92.88 287 SER A O 1
ATOM 2395 N N . THR A 1 288 ? -59.171 -20.681 102.775 1.00 92.19 288 THR A N 1
ATOM 2396 C CA . THR A 1 288 ? -59.306 -19.888 104.005 1.00 92.19 288 THR A CA 1
ATOM 2397 C C . THR A 1 288 ? -60.772 -19.691 104.396 1.00 92.19 288 THR A C 1
ATOM 2399 O O . THR A 1 288 ? -61.115 -19.805 105.571 1.00 92.19 288 THR A O 1
ATOM 2402 N N . LEU A 1 289 ? -61.661 -19.463 103.428 1.00 92.81 289 LEU A N 1
ATOM 2403 C CA . LEU A 1 289 ? -63.101 -19.323 103.651 1.00 92.81 289 LEU A CA 1
ATOM 2404 C C . LEU A 1 289 ? -63.754 -20.659 104.042 1.00 92.81 289 LEU A C 1
ATOM 2406 O O . LEU A 1 289 ? -64.616 -20.675 104.919 1.00 92.81 289 LEU A O 1
ATOM 2410 N N . ALA A 1 290 ? -63.302 -21.781 103.476 1.00 91.81 290 ALA A N 1
ATOM 2411 C CA . ALA A 1 290 ? -63.713 -23.122 103.890 1.00 91.81 290 ALA A CA 1
ATOM 2412 C C . ALA A 1 290 ? -63.300 -23.418 105.344 1.00 91.81 290 ALA A C 1
ATOM 2414 O O . ALA A 1 290 ? -64.159 -23.765 106.152 1.00 91.81 290 ALA A O 1
ATOM 2415 N N . LYS A 1 291 ? -62.030 -23.177 105.707 1.00 92.06 291 LYS A N 1
ATOM 2416 C CA . LYS A 1 291 ? -61.527 -23.296 107.093 1.00 92.06 291 LYS A CA 1
ATOM 2417 C C . LYS A 1 291 ? -62.271 -22.370 108.062 1.00 92.06 291 LYS A C 1
ATOM 2419 O O . LYS A 1 291 ? -62.589 -22.762 109.178 1.00 92.06 291 LYS A O 1
ATOM 2424 N N . SER A 1 292 ? -62.586 -21.145 107.637 1.00 90.50 292 SER A N 1
ATOM 2425 C CA . SER A 1 292 ? -63.365 -20.189 108.433 1.00 90.50 292 SER A CA 1
ATOM 2426 C C . SER A 1 292 ? -64.792 -20.692 108.684 1.00 90.50 292 SER A C 1
ATOM 2428 O O . SER A 1 292 ? -65.254 -20.701 109.824 1.00 90.50 292 SER A O 1
ATOM 2430 N N . ASN A 1 293 ? -65.470 -21.207 107.652 1.00 92.06 293 ASN A N 1
ATOM 2431 C CA . ASN A 1 293 ? -66.779 -21.850 107.795 1.00 92.06 293 ASN A CA 1
ATOM 2432 C C . ASN A 1 293 ? -66.723 -23.080 108.712 1.00 92.06 293 ASN A C 1
ATOM 2434 O O . ASN A 1 293 ? -67.604 -23.243 109.554 1.00 92.06 293 ASN A O 1
ATOM 2438 N N . GLU A 1 294 ? -65.686 -23.913 108.599 1.00 91.88 294 GLU A N 1
ATOM 2439 C CA . GLU A 1 294 ? -65.456 -25.051 109.494 1.00 91.88 294 GLU A CA 1
ATOM 2440 C C . GLU A 1 294 ? -65.346 -24.584 110.956 1.00 91.88 294 GLU A C 1
ATOM 2442 O O . GLU A 1 294 ? -66.120 -25.044 111.797 1.00 91.88 294 GLU A O 1
ATOM 2447 N N . VAL A 1 295 ? -64.510 -23.578 111.238 1.00 92.19 295 VAL A N 1
ATOM 2448 C CA . VAL A 1 295 ? -64.373 -22.949 112.567 1.00 92.19 295 VAL A CA 1
ATOM 2449 C C . VAL A 1 295 ? -65.693 -22.342 113.072 1.00 92.19 295 VAL A C 1
ATOM 2451 O O . VAL A 1 295 ? -66.031 -22.485 114.247 1.00 92.19 295 VAL A O 1
ATOM 2454 N N . PHE A 1 296 ? -66.509 -21.726 112.210 1.00 89.69 296 PHE A N 1
ATOM 2455 C CA . PHE A 1 296 ? -67.852 -21.278 112.602 1.00 89.69 296 PHE A CA 1
ATOM 2456 C C . PHE A 1 296 ? -68.793 -22.448 112.930 1.00 89.69 296 PHE A C 1
ATOM 2458 O O . PHE A 1 296 ? -69.617 -22.332 113.845 1.00 89.69 296 PHE A O 1
ATOM 2465 N N . THR A 1 297 ? -68.687 -23.585 112.232 1.00 90.38 297 THR A N 1
ATOM 2466 C CA . THR A 1 297 ? -69.485 -24.777 112.565 1.00 90.38 297 THR A CA 1
ATOM 2467 C C . THR A 1 297 ? -69.025 -25.454 113.854 1.00 90.38 297 THR A C 1
ATOM 2469 O O . THR A 1 297 ? -69.886 -25.847 114.643 1.00 90.38 297 THR A O 1
ATOM 2472 N N . THR A 1 298 ? -67.718 -25.532 114.134 1.00 89.25 298 THR A N 1
ATOM 2473 C CA . THR A 1 298 ? -67.217 -26.083 115.402 1.00 89.25 298 THR A CA 1
ATOM 2474 C C . THR A 1 298 ? -67.590 -25.179 116.573 1.00 89.25 298 THR A C 1
ATOM 2476 O O . THR A 1 298 ? -68.192 -25.674 117.524 1.00 89.25 298 THR A O 1
ATOM 2479 N N . PHE A 1 299 ? -67.404 -23.855 116.479 1.00 88.75 299 PHE A N 1
ATOM 2480 C CA . PHE A 1 299 ? -67.866 -22.928 117.523 1.00 88.75 299 PHE A CA 1
ATOM 2481 C C . PHE A 1 299 ? -69.381 -23.001 117.756 1.00 88.75 299 PHE A C 1
ATOM 2483 O O . PHE A 1 299 ? -69.817 -22.957 118.906 1.00 88.75 299 PHE A O 1
ATOM 2490 N N . ARG A 1 300 ? -70.210 -23.177 116.713 1.00 90.69 300 ARG A N 1
ATOM 2491 C CA . ARG A 1 300 ? -71.656 -23.416 116.899 1.00 90.69 300 ARG A CA 1
ATOM 2492 C C . ARG A 1 300 ? -71.914 -24.710 117.680 1.00 90.69 300 ARG A C 1
ATOM 2494 O O . ARG A 1 300 ? -72.700 -24.695 118.627 1.00 90.69 300 ARG A O 1
ATOM 2501 N N . GLN A 1 301 ? -71.245 -25.808 117.324 1.00 90.88 301 GLN A N 1
ATOM 2502 C CA . GLN A 1 301 ? -71.363 -27.080 118.046 1.00 90.88 301 GLN A CA 1
ATOM 2503 C C . GLN A 1 301 ? -70.881 -26.967 119.501 1.00 90.88 301 GLN A C 1
ATOM 2505 O O . GLN A 1 301 ? -71.484 -27.565 120.393 1.00 90.88 301 GLN A O 1
ATOM 2510 N N . GLU A 1 302 ? -69.830 -26.195 119.774 1.00 86.94 302 GLU A N 1
ATOM 2511 C CA . GLU A 1 302 ? -69.340 -25.945 121.131 1.00 86.94 302 GLU A CA 1
ATOM 2512 C C . GLU A 1 302 ? -70.277 -25.052 121.939 1.00 86.94 302 GLU A C 1
ATOM 2514 O O . GLU A 1 302 ? -70.580 -25.392 123.081 1.00 86.94 302 GLU A O 1
ATOM 2519 N N . MET A 1 303 ? -70.832 -23.986 121.354 1.00 87.44 303 MET A N 1
ATOM 2520 C CA . MET A 1 303 ? -71.885 -23.199 122.000 1.00 87.44 303 MET A CA 1
ATOM 2521 C C . MET A 1 303 ? -73.116 -24.056 122.306 1.00 87.44 303 MET A C 1
ATOM 2523 O O . MET A 1 303 ? -73.706 -23.911 123.376 1.00 87.44 303 MET A O 1
ATOM 2527 N N . GLU A 1 304 ? -73.484 -25.004 121.442 1.00 90.00 304 GLU A N 1
ATOM 2528 C CA . GLU A 1 304 ? -74.542 -25.972 121.736 1.00 90.00 304 GLU A CA 1
ATOM 2529 C C . GLU A 1 304 ? -74.177 -26.930 122.880 1.00 90.00 304 GLU A C 1
ATOM 2531 O O . GLU A 1 304 ? -74.993 -27.131 123.781 1.00 90.00 304 GLU A O 1
ATOM 2536 N N . LYS A 1 305 ? -72.973 -27.523 122.870 1.00 90.44 305 LYS A N 1
ATOM 2537 C CA . LYS A 1 305 ? -72.465 -28.390 123.954 1.00 90.44 305 LYS A CA 1
ATOM 2538 C C . LYS A 1 305 ? -72.434 -27.635 125.288 1.00 90.44 305 LYS A C 1
ATOM 2540 O O . LYS A 1 305 ? -72.918 -28.146 126.296 1.00 90.44 305 LYS A O 1
ATOM 2545 N N . MET A 1 306 ? -71.941 -26.400 125.284 1.00 88.62 306 MET A N 1
ATOM 2546 C CA . MET A 1 306 ? -71.890 -25.506 126.438 1.00 88.62 306 MET A CA 1
ATOM 2547 C C . MET A 1 306 ? -73.295 -25.118 126.915 1.00 88.62 306 MET A C 1
ATOM 2549 O O . MET A 1 306 ? -73.572 -25.225 128.104 1.00 88.62 306 MET A O 1
ATOM 2553 N N . THR A 1 307 ? -74.222 -24.794 126.010 1.00 89.19 307 THR A N 1
ATOM 2554 C CA . THR A 1 307 ? -75.641 -24.545 126.343 1.00 89.19 307 THR A CA 1
ATOM 2555 C C . THR A 1 307 ? -76.300 -25.775 126.976 1.00 89.19 307 THR A C 1
ATOM 2557 O O . THR A 1 307 ? -77.042 -25.654 127.952 1.00 89.19 307 THR A O 1
ATOM 2560 N N . LYS A 1 308 ? -76.008 -26.980 126.465 1.00 91.31 308 LYS A N 1
ATOM 2561 C CA . LYS A 1 308 ? -76.470 -28.258 127.038 1.00 91.31 308 LYS A CA 1
ATOM 2562 C C . LYS A 1 308 ? -75.863 -28.489 128.435 1.00 91.31 308 LYS A C 1
ATOM 2564 O O . LYS A 1 308 ? -76.581 -28.918 129.336 1.00 91.31 308 LYS A O 1
ATOM 2569 N N . LYS A 1 309 ? -74.587 -28.134 128.649 1.00 88.69 309 LYS A N 1
ATOM 2570 C CA . LYS A 1 309 ? -73.893 -28.210 129.951 1.00 88.69 309 LYS A CA 1
ATOM 2571 C C . LYS A 1 309 ? -74.441 -27.202 130.972 1.00 88.69 309 LYS A C 1
ATOM 2573 O O . LYS A 1 309 ? -74.694 -27.595 132.105 1.00 88.69 309 LYS A O 1
ATOM 2578 N N . ILE A 1 310 ? -74.714 -25.958 130.567 1.00 86.31 310 ILE A N 1
ATOM 2579 C CA . ILE A 1 310 ? -75.382 -24.939 131.397 1.00 86.31 310 ILE A CA 1
ATOM 2580 C C . ILE A 1 310 ? -76.753 -25.456 131.852 1.00 86.31 310 ILE A C 1
ATOM 2582 O O . ILE A 1 310 ? -76.994 -25.543 133.050 1.00 86.31 310 ILE A O 1
ATOM 2586 N N . LYS A 1 311 ? -77.595 -25.948 130.932 1.00 88.81 311 LYS A N 1
ATOM 2587 C CA . LYS A 1 311 ? -78.914 -26.521 131.272 1.00 88.81 311 LYS A CA 1
ATOM 2588 C C . LYS A 1 311 ? -78.857 -27.748 132.194 1.00 88.81 311 LYS A C 1
ATOM 2590 O O . LYS A 1 311 ? -79.826 -28.022 132.902 1.00 88.81 311 LYS A O 1
ATOM 2595 N N . LYS A 1 312 ? -77.746 -28.496 132.202 1.00 87.94 312 LYS A N 1
ATOM 2596 C CA . LYS A 1 312 ? -77.495 -29.580 133.171 1.00 87.94 312 LYS A CA 1
ATOM 2597 C C . LYS A 1 312 ? -77.149 -29.008 134.551 1.00 87.94 312 LYS A C 1
ATOM 2599 O O . LYS A 1 312 ? -77.799 -29.374 135.526 1.00 87.94 312 LYS A O 1
ATOM 2604 N N . LEU A 1 313 ? -76.229 -28.045 134.611 1.00 82.88 313 LEU A N 1
ATOM 2605 C CA . LEU A 1 313 ? -75.843 -27.358 135.849 1.00 82.88 313 LEU A CA 1
ATOM 2606 C C . LEU A 1 313 ? -77.009 -26.570 136.478 1.00 82.88 313 LEU A C 1
ATOM 2608 O O . LEU A 1 313 ? -77.134 -26.539 137.697 1.00 82.88 313 LEU A O 1
ATOM 2612 N N . GLU A 1 314 ? -77.911 -25.990 135.681 1.00 85.75 314 GLU A N 1
ATOM 2613 C CA . GLU A 1 314 ? -79.140 -25.330 136.155 1.00 85.75 314 GLU A CA 1
ATOM 2614 C C . GLU A 1 314 ? -80.106 -26.324 136.825 1.00 85.75 314 GLU A C 1
ATOM 2616 O O . GLU A 1 314 ? -80.676 -26.027 137.881 1.00 85.75 314 GLU A O 1
ATOM 2621 N N . LYS A 1 315 ? -80.259 -27.531 136.258 1.00 88.06 315 LYS A N 1
ATOM 2622 C CA . LYS A 1 315 ? -81.033 -28.627 136.868 1.00 88.06 315 LYS A CA 1
ATOM 2623 C C . LYS A 1 315 ? -80.391 -29.130 138.160 1.00 88.06 315 LYS A C 1
ATOM 2625 O O . LYS A 1 315 ? -81.086 -29.321 139.152 1.00 88.06 315 LYS A O 1
ATOM 2630 N N . GLU A 1 316 ? -79.075 -29.298 138.178 1.00 84.94 316 GLU A N 1
ATOM 2631 C CA . GLU A 1 316 ? -78.337 -29.716 139.377 1.00 84.94 316 GLU A CA 1
ATOM 2632 C C . GLU A 1 316 ? -78.414 -28.645 140.477 1.00 84.94 316 GLU A C 1
ATOM 2634 O O . GLU A 1 316 ? -78.706 -28.958 141.627 1.00 84.94 316 GLU A O 1
ATOM 2639 N N . THR A 1 317 ? -78.278 -27.365 140.122 1.00 85.50 317 THR A N 1
ATOM 2640 C CA . THR A 1 317 ? -78.417 -26.226 141.049 1.00 85.50 317 THR A CA 1
ATOM 2641 C C . THR A 1 317 ? -79.831 -26.130 141.628 1.00 85.50 317 THR A C 1
ATOM 2643 O O . THR A 1 317 ? -79.996 -25.882 142.822 1.00 85.50 317 THR A O 1
ATOM 2646 N N . THR A 1 318 ? -80.873 -26.341 140.815 1.00 83.94 318 THR A N 1
ATOM 2647 C CA . THR A 1 318 ? -82.266 -26.328 141.300 1.00 83.94 318 THR A CA 1
ATOM 2648 C C . THR A 1 318 ? -82.589 -27.537 142.183 1.00 83.94 318 THR A C 1
ATOM 2650 O O . THR A 1 318 ? -83.272 -27.363 143.192 1.00 83.94 318 THR A O 1
ATOM 2653 N N . GLN A 1 319 ? -82.038 -28.721 141.886 1.00 87.88 319 GLN A N 1
ATOM 2654 C CA . GLN A 1 319 ? -82.114 -29.896 142.767 1.00 87.88 319 GLN A CA 1
ATOM 2655 C C . GLN A 1 319 ? -81.387 -29.681 144.102 1.00 87.88 319 GLN A C 1
ATOM 2657 O O . GLN A 1 319 ? -81.935 -29.995 145.156 1.00 87.88 319 GLN A O 1
ATOM 2662 N N . TRP A 1 320 ? -80.167 -29.134 144.091 1.00 84.31 320 TRP A N 1
ATOM 2663 C CA . TRP A 1 320 ? -79.437 -28.841 145.328 1.00 84.31 320 TRP A CA 1
ATOM 2664 C C . TRP A 1 320 ? -80.158 -27.804 146.190 1.00 84.31 320 TRP A C 1
ATOM 2666 O O . TRP A 1 320 ? -80.214 -27.968 147.408 1.00 84.31 320 TRP A O 1
ATOM 2676 N N . ARG A 1 321 ? -80.792 -26.800 145.569 1.00 86.62 321 ARG A N 1
ATOM 2677 C CA . ARG A 1 321 ? -81.636 -25.837 146.284 1.00 86.62 321 ARG A CA 1
ATOM 2678 C C . ARG A 1 321 ? -82.842 -26.505 146.948 1.00 86.62 321 ARG A C 1
ATOM 2680 O O . ARG A 1 321 ? -83.033 -26.302 148.138 1.00 86.62 321 ARG A O 1
ATOM 2687 N N . THR A 1 322 ? -83.585 -27.361 146.239 1.00 83.75 322 THR A N 1
ATOM 2688 C CA . THR A 1 322 ? -84.738 -28.076 146.833 1.00 83.75 322 THR A CA 1
ATOM 2689 C C . THR A 1 322 ? -84.323 -29.058 147.929 1.00 83.75 322 THR A C 1
ATOM 2691 O O . THR A 1 322 ? -85.016 -29.170 148.938 1.00 83.75 322 THR A O 1
ATOM 2694 N N . LYS A 1 323 ? -83.169 -29.731 147.796 1.00 84.94 323 LYS A N 1
ATOM 2695 C CA . LYS A 1 323 ? -82.589 -30.548 148.880 1.00 84.94 323 LYS A CA 1
ATOM 2696 C C . LYS A 1 323 ? -82.267 -29.707 150.120 1.00 84.94 323 LYS A C 1
ATOM 2698 O O . LYS A 1 323 ? -82.583 -30.126 151.230 1.00 84.94 323 LYS A O 1
ATOM 2703 N N . TRP A 1 324 ? -81.662 -28.532 149.938 1.00 87.31 324 TRP A N 1
ATOM 2704 C CA . TRP A 1 324 ? -81.334 -27.617 151.034 1.00 87.31 324 TRP A CA 1
ATOM 2705 C C . TRP A 1 324 ? -82.592 -27.033 151.696 1.00 87.31 324 TRP A C 1
ATOM 2707 O O . TRP A 1 324 ? -82.714 -27.093 152.916 1.00 87.31 324 TRP A O 1
ATOM 2717 N N . GLU A 1 325 ? -83.563 -26.566 150.905 1.00 84.94 325 GLU A N 1
ATOM 2718 C CA . GLU A 1 325 ? -84.873 -26.090 151.377 1.00 84.94 325 GLU A CA 1
ATOM 2719 C C . GLU A 1 325 ? -85.587 -27.177 152.199 1.00 84.94 325 GLU A C 1
ATOM 2721 O O . GLU A 1 325 ? -86.019 -26.918 153.321 1.00 84.94 325 GLU A O 1
ATOM 2726 N N . SER A 1 326 ? -85.629 -28.419 151.700 1.00 83.56 326 SER A N 1
ATOM 2727 C CA . SER A 1 326 ? -86.233 -29.561 152.400 1.00 83.56 326 SER A CA 1
ATOM 2728 C C . SER A 1 326 ? -85.504 -29.940 153.692 1.00 83.56 326 SER A C 1
ATOM 2730 O O . SER A 1 326 ? -86.157 -30.317 154.664 1.00 83.56 326 SER A O 1
ATOM 2732 N N . ASN A 1 327 ? -84.170 -29.870 153.725 1.00 81.50 327 ASN A N 1
ATOM 2733 C CA . ASN A 1 327 ? -83.402 -30.163 154.935 1.00 81.50 327 ASN A CA 1
ATOM 2734 C C . ASN A 1 327 ? -83.608 -29.072 155.998 1.00 81.50 327 ASN A C 1
ATOM 2736 O O . ASN A 1 327 ? -83.866 -29.387 157.156 1.00 81.50 327 ASN A O 1
ATOM 2740 N N . ASN A 1 328 ? -83.598 -27.801 155.588 1.00 86.38 328 ASN A N 1
ATOM 2741 C CA . ASN A 1 328 ? -83.868 -26.662 156.460 1.00 86.38 328 ASN A CA 1
ATOM 2742 C C . ASN A 1 328 ? -85.313 -26.685 157.007 1.00 86.38 328 ASN A C 1
ATOM 2744 O O . ASN A 1 328 ? -85.534 -26.376 158.176 1.00 86.38 328 ASN A O 1
ATOM 2748 N N . GLN A 1 329 ? -86.287 -27.133 156.205 1.00 86.12 329 GLN A N 1
ATOM 2749 C CA . GLN A 1 329 ? -87.673 -27.348 156.639 1.00 86.12 329 GLN A CA 1
ATOM 2750 C C . GLN A 1 329 ? -87.784 -28.427 157.734 1.00 86.12 329 GLN A C 1
ATOM 2752 O O . GLN A 1 329 ? -88.486 -28.220 158.723 1.00 86.12 329 GLN A O 1
ATOM 2757 N N . ALA A 1 330 ? -87.068 -29.550 157.600 1.00 80.69 330 ALA A N 1
ATOM 2758 C CA . ALA A 1 330 ? -87.018 -30.593 158.631 1.00 80.69 330 ALA A CA 1
ATOM 2759 C C . ALA A 1 330 ? -86.306 -30.110 159.913 1.00 80.69 330 ALA A C 1
ATOM 2761 O O . ALA A 1 330 ? -86.720 -30.440 161.024 1.00 80.69 330 ALA A O 1
ATOM 2762 N N . LEU A 1 331 ? -85.275 -29.271 159.768 1.00 78.81 331 LEU A N 1
ATOM 2763 C CA . LEU A 1 331 ? -84.565 -28.628 160.880 1.00 78.81 331 LEU A CA 1
ATOM 2764 C C . LEU A 1 331 ? -85.483 -27.692 161.689 1.00 78.81 331 LEU A C 1
ATOM 2766 O O . LEU A 1 331 ? -85.430 -27.689 162.919 1.00 78.81 331 LEU A O 1
ATOM 2770 N N . LEU A 1 332 ? -86.367 -26.949 161.011 1.00 80.19 332 LEU A N 1
ATOM 2771 C CA . LEU A 1 332 ? -87.405 -26.136 161.655 1.00 80.19 332 LEU A CA 1
ATOM 2772 C C . LEU A 1 332 ? -88.431 -27.002 162.402 1.00 80.19 332 LEU A C 1
ATOM 2774 O O . LEU A 1 332 ? -88.742 -26.703 163.552 1.00 80.19 332 LEU A O 1
ATOM 2778 N N . GLN A 1 333 ? -88.890 -28.109 161.811 1.00 79.06 333 GLN A N 1
ATOM 2779 C CA . GLN A 1 333 ? -89.822 -29.038 162.470 1.00 79.06 333 GLN A CA 1
ATOM 2780 C C . GLN A 1 333 ? -89.226 -29.648 163.752 1.00 79.06 333 GLN A C 1
ATOM 2782 O O . GLN A 1 333 ? -89.883 -29.658 164.792 1.00 79.06 333 GLN A O 1
ATOM 2787 N N . MET A 1 334 ? -87.953 -30.066 163.730 1.00 74.12 334 MET A N 1
ATOM 2788 C CA . MET A 1 334 ? -87.254 -30.532 164.940 1.00 74.12 334 MET A CA 1
ATOM 2789 C C . MET A 1 334 ? -87.120 -29.439 166.015 1.00 74.12 334 MET A C 1
ATOM 2791 O O . MET A 1 334 ? -87.155 -29.737 167.212 1.00 74.12 334 MET A O 1
ATOM 2795 N N . ALA A 1 335 ? -86.976 -28.170 165.618 1.00 73.50 335 ALA A N 1
ATOM 2796 C CA . ALA A 1 335 ? -86.960 -27.054 166.561 1.00 73.50 335 ALA A CA 1
ATOM 2797 C C . ALA A 1 335 ? -88.341 -26.839 167.212 1.00 73.50 335 ALA A C 1
ATOM 2799 O O . ALA A 1 335 ? -88.417 -26.666 168.431 1.00 73.50 335 ALA A O 1
ATOM 2800 N N . GLU A 1 336 ? -89.426 -26.915 166.436 1.00 77.31 336 GLU A N 1
ATOM 2801 C CA . GLU A 1 336 ? -90.802 -26.818 166.942 1.00 77.31 336 GLU A CA 1
ATOM 2802 C C . GLU A 1 336 ? -91.116 -27.947 167.941 1.00 77.31 336 GLU A C 1
ATOM 2804 O O . GLU A 1 336 ? -91.499 -27.660 169.081 1.00 77.31 336 GLU A O 1
ATOM 2809 N N . GLU A 1 337 ? -90.852 -29.212 167.584 1.00 76.88 337 GLU A N 1
ATOM 2810 C CA . GLU A 1 337 ? -91.045 -30.370 168.476 1.00 76.88 337 GLU A CA 1
ATOM 2811 C C . GLU A 1 337 ? -90.285 -30.232 169.805 1.00 76.88 337 GLU A C 1
ATOM 2813 O O . GLU A 1 337 ? -90.817 -30.557 170.874 1.00 76.88 337 GLU A O 1
ATOM 2818 N N . LYS A 1 338 ? -89.055 -29.702 169.764 1.00 78.25 338 LYS A N 1
ATOM 2819 C CA . LYS A 1 338 ? -88.256 -29.449 170.968 1.00 78.25 338 LYS A CA 1
ATOM 2820 C C . LYS A 1 338 ? -88.909 -28.410 171.884 1.00 78.25 338 LYS A C 1
ATOM 2822 O O . LYS A 1 338 ? -89.003 -28.647 173.088 1.00 78.25 338 LYS A O 1
ATOM 2827 N N . THR A 1 339 ? -89.405 -27.292 171.347 1.00 75.06 339 THR A N 1
ATOM 2828 C CA . THR A 1 339 ? -90.087 -26.281 172.183 1.00 75.06 339 THR A CA 1
ATOM 2829 C C . THR A 1 339 ? -91.361 -26.827 172.839 1.00 75.06 339 THR A C 1
ATOM 2831 O O . THR A 1 339 ? -91.647 -26.508 173.996 1.00 75.06 339 THR A O 1
ATOM 2834 N N . LEU A 1 340 ? -92.076 -27.720 172.146 1.00 75.75 340 LEU A N 1
ATOM 2835 C CA . LEU A 1 340 ? -93.233 -28.448 172.671 1.00 75.75 340 LEU A CA 1
ATOM 2836 C C . LEU A 1 340 ? -92.846 -29.385 173.831 1.00 75.75 340 LEU A C 1
ATOM 2838 O O . LEU A 1 340 ? -93.472 -29.338 174.895 1.00 75.75 340 LEU A O 1
ATOM 2842 N N . ARG A 1 341 ? -91.776 -30.183 173.674 1.00 72.00 341 ARG A N 1
ATOM 2843 C CA . ARG A 1 341 ? -91.212 -31.037 174.743 1.00 72.00 341 ARG A CA 1
ATOM 2844 C C . ARG A 1 341 ? -90.856 -30.230 175.997 1.00 72.00 341 ARG A C 1
ATOM 2846 O O . ARG A 1 341 ? -91.275 -30.605 177.094 1.00 72.00 341 ARG A O 1
ATOM 2853 N N . ASP A 1 342 ? -90.141 -29.116 175.839 1.00 74.00 342 ASP A N 1
ATOM 2854 C CA . ASP A 1 342 ? -89.701 -28.268 176.957 1.00 74.00 342 ASP A CA 1
ATOM 2855 C C . ASP A 1 342 ? -90.887 -27.619 177.703 1.00 74.00 342 ASP A C 1
ATOM 2857 O O . ASP A 1 342 ? -90.855 -27.460 178.930 1.00 74.00 342 ASP A O 1
ATOM 2861 N N . GLY A 1 343 ? -91.971 -27.291 176.987 1.00 72.31 343 GLY A N 1
ATOM 2862 C CA . GLY A 1 343 ? -93.230 -26.823 177.576 1.00 72.31 343 GLY A CA 1
ATOM 2863 C C . GLY A 1 343 ? -93.915 -27.886 178.444 1.00 72.31 343 GLY A C 1
ATOM 2864 O O . GLY A 1 343 ? -94.286 -27.611 179.590 1.00 72.31 343 GLY A O 1
ATOM 2865 N N . HIS A 1 344 ? -94.023 -29.121 177.942 1.00 73.44 344 HIS A N 1
ATOM 2866 C CA . HIS A 1 344 ? -94.577 -30.246 178.705 1.00 73.44 344 HIS A CA 1
ATOM 2867 C C . HIS A 1 344 ? -93.749 -30.579 179.957 1.00 73.44 344 HIS A C 1
ATOM 2869 O O . HIS A 1 344 ? -94.327 -30.869 181.008 1.00 73.44 344 HIS A O 1
ATOM 2875 N N . PHE A 1 345 ? -92.416 -30.495 179.880 1.00 72.25 345 PHE A N 1
ATOM 2876 C CA . PHE A 1 345 ? -91.534 -30.781 181.015 1.00 72.25 345 PHE A CA 1
ATOM 2877 C C . PHE A 1 345 ? -91.752 -29.800 182.180 1.00 72.25 345 PHE A C 1
ATOM 2879 O O . PHE A 1 345 ? -91.973 -30.222 183.317 1.00 72.25 345 PHE A O 1
ATOM 2886 N N . LYS A 1 346 ? -91.812 -28.490 181.897 1.00 73.12 346 LYS A N 1
ATOM 2887 C CA . LYS A 1 346 ? -92.109 -27.453 182.908 1.00 73.12 346 LYS A CA 1
ATOM 2888 C C . LYS A 1 346 ? -93.470 -27.665 183.585 1.00 73.12 346 LYS A C 1
ATOM 2890 O O . LYS A 1 346 ? -93.589 -27.501 184.800 1.00 73.12 346 LYS A O 1
ATOM 2895 N N . ALA A 1 347 ? -94.485 -28.078 182.822 1.00 72.00 347 ALA A N 1
ATOM 2896 C CA . ALA A 1 347 ? -95.827 -28.355 183.342 1.00 72.00 347 ALA A CA 1
ATOM 2897 C C . ALA A 1 347 ? -95.906 -29.611 184.238 1.00 72.00 347 ALA A C 1
ATOM 2899 O O . ALA A 1 347 ? -96.820 -29.721 185.058 1.00 72.00 347 ALA A O 1
ATOM 2900 N N . LEU A 1 348 ? -94.965 -30.553 184.104 1.00 67.31 348 LEU A N 1
ATOM 2901 C CA . LEU A 1 348 ? -94.799 -31.688 185.019 1.00 67.31 348 LEU A CA 1
ATOM 2902 C C . LEU A 1 348 ? -94.024 -31.286 186.280 1.00 67.31 348 LEU A C 1
ATOM 2904 O O . LEU A 1 348 ? -94.458 -31.600 187.388 1.00 67.31 348 LEU A O 1
ATOM 2908 N N . GLN A 1 349 ? -92.932 -30.533 186.125 1.00 70.62 349 GLN A N 1
ATOM 2909 C CA . GLN A 1 349 ? -92.086 -30.085 187.235 1.00 70.62 349 GLN A CA 1
ATOM 2910 C C . GLN A 1 349 ? -92.876 -29.268 188.276 1.00 70.62 349 GLN A C 1
ATOM 2912 O O . GLN A 1 349 ? -92.806 -29.558 189.470 1.00 70.62 349 GLN A O 1
ATOM 2917 N N . GLY A 1 350 ? -93.736 -28.343 187.830 1.00 69.00 350 GLY A N 1
ATOM 2918 C CA . GLY A 1 350 ? -94.601 -27.556 188.722 1.00 69.00 350 GLY A CA 1
ATOM 2919 C C . GLY A 1 350 ? -95.661 -28.365 189.490 1.00 69.00 350 GLY A C 1
ATOM 2920 O O . GLY A 1 350 ? -96.123 -27.923 190.541 1.00 69.00 350 GLY A O 1
ATOM 2921 N N . LYS A 1 351 ? -96.037 -29.566 189.020 1.00 68.31 351 LYS A N 1
ATOM 2922 C CA . LYS A 1 351 ? -96.929 -30.477 189.768 1.00 68.31 351 LYS A CA 1
ATOM 2923 C C . LYS A 1 351 ? -96.178 -31.223 190.872 1.00 68.31 351 LYS A C 1
ATOM 2925 O O . LYS A 1 351 ? -96.747 -31.472 191.933 1.00 68.31 351 LYS A O 1
ATOM 2930 N N . LEU A 1 352 ? -94.906 -31.545 190.634 1.00 67.00 352 LEU A N 1
ATOM 2931 C CA . LEU A 1 352 ? -94.037 -32.245 191.581 1.00 67.00 352 LEU A CA 1
ATOM 2932 C C . LEU A 1 352 ? -93.788 -31.403 192.844 1.00 67.00 352 LEU A C 1
ATOM 2934 O O . LEU A 1 352 ? -94.008 -31.880 193.957 1.00 67.00 352 LEU A O 1
ATOM 2938 N N . GLU A 1 353 ? -93.457 -30.119 192.674 1.00 66.38 353 GLU A N 1
ATOM 2939 C CA . GLU A 1 353 ? -93.277 -29.183 193.795 1.00 66.38 353 GLU A CA 1
ATOM 2940 C C . GLU A 1 353 ? -94.537 -28.985 194.661 1.00 66.38 353 GLU A C 1
ATOM 2942 O O . GLU A 1 353 ? -94.444 -28.609 195.835 1.00 66.38 353 GLU A O 1
ATOM 2947 N N . LEU A 1 354 ? -95.729 -29.169 194.085 1.00 69.88 354 LEU A N 1
ATOM 2948 C CA . LEU A 1 354 ? -96.990 -29.023 194.810 1.00 69.88 354 LEU A CA 1
ATOM 2949 C C . LEU A 1 354 ? -97.260 -30.247 195.699 1.00 69.88 354 LEU A C 1
ATOM 2951 O O . LEU A 1 354 ? -97.673 -30.086 196.848 1.00 69.88 354 LEU A O 1
ATOM 2955 N N . LEU A 1 355 ? -96.957 -31.455 195.204 1.00 63.97 355 LEU A N 1
ATOM 2956 C CA . LEU A 1 355 ? -97.014 -32.688 195.998 1.00 63.97 355 LEU A CA 1
ATOM 2957 C C . LEU A 1 355 ? -95.998 -32.668 197.149 1.00 63.97 355 LEU A C 1
ATOM 2959 O O . LEU A 1 355 ? -96.355 -33.003 198.277 1.00 63.97 355 LEU A O 1
ATOM 2963 N N . GLU A 1 356 ? -94.761 -32.220 196.906 1.00 64.38 356 GLU A N 1
ATOM 2964 C CA . GLU A 1 356 ? -93.737 -32.125 197.958 1.00 64.38 356 GLU A CA 1
ATOM 2965 C C . GLU A 1 356 ? -94.178 -31.267 199.153 1.00 64.38 356 GLU A C 1
ATOM 2967 O O . GLU A 1 356 ? -93.942 -31.638 200.307 1.00 64.38 356 GLU A O 1
ATOM 2972 N N . ARG A 1 357 ? -94.829 -30.124 198.897 1.00 67.81 357 ARG A N 1
ATOM 2973 C CA . ARG A 1 357 ? -95.325 -29.234 199.959 1.00 67.81 357 ARG A CA 1
ATOM 2974 C C . ARG A 1 357 ? -96.441 -29.891 200.782 1.00 67.81 357 ARG A C 1
ATOM 2976 O O . ARG A 1 357 ? -96.446 -29.742 202.002 1.00 67.81 357 ARG A O 1
ATOM 2983 N N . LEU A 1 358 ? -97.333 -30.652 200.142 1.00 60.47 358 LEU A N 1
ATOM 2984 C CA . LEU A 1 358 ? -98.408 -31.399 200.810 1.00 60.47 358 LEU A CA 1
ATOM 2985 C C . LEU A 1 358 ? -97.871 -32.524 201.709 1.00 60.47 358 LEU A C 1
ATOM 2987 O O . LEU A 1 358 ? -98.278 -32.621 202.867 1.00 60.47 358 LEU A O 1
ATOM 2991 N N . CYS A 1 359 ? -96.908 -33.318 201.231 1.00 61.38 359 CYS A N 1
ATOM 2992 C CA . CYS A 1 359 ? -96.288 -34.370 202.045 1.00 61.38 359 CYS A CA 1
ATOM 2993 C C . CYS A 1 359 ? -95.593 -33.793 203.290 1.00 61.38 359 CYS A C 1
ATOM 2995 O O . CYS A 1 359 ? -95.808 -34.276 204.400 1.00 61.38 359 CYS A O 1
ATOM 2997 N N . ARG A 1 360 ? -94.819 -32.707 203.138 1.00 63.50 360 ARG A N 1
ATOM 2998 C CA . ARG A 1 360 ? -94.102 -32.064 204.258 1.00 63.50 360 ARG A CA 1
ATOM 2999 C C . ARG A 1 360 ? -95.035 -31.468 205.325 1.00 63.50 360 ARG A C 1
ATOM 3001 O O . ARG A 1 360 ? -94.609 -31.337 206.470 1.00 63.50 360 ARG A O 1
ATOM 3008 N N . ALA A 1 361 ? -96.283 -31.135 204.983 1.00 58.69 361 ALA A N 1
ATOM 3009 C CA . ALA A 1 361 ? -97.296 -30.724 205.956 1.00 58.69 361 ALA A CA 1
ATOM 3010 C C . ALA A 1 361 ? -97.837 -31.925 206.757 1.00 58.69 361 ALA A C 1
ATOM 3012 O O . ALA A 1 361 ? -97.762 -31.929 207.985 1.00 58.69 361 ALA A O 1
ATOM 3013 N N . LEU A 1 362 ? -98.293 -32.976 206.064 1.00 60.19 362 LEU A N 1
ATOM 3014 C CA . LEU A 1 362 ? -98.884 -34.175 206.680 1.00 60.19 362 LEU A CA 1
ATOM 3015 C C . LEU A 1 362 ? -97.887 -34.956 207.555 1.00 60.19 362 LEU A C 1
ATOM 3017 O O . LEU A 1 362 ? -98.267 -35.519 208.582 1.00 60.19 362 LEU A O 1
ATOM 3021 N N . GLN A 1 363 ? -96.595 -34.943 207.207 1.00 59.03 363 GLN A N 1
ATOM 3022 C CA . GLN A 1 363 ? -95.541 -35.526 208.045 1.00 59.03 363 GLN A CA 1
ATOM 3023 C C . GLN A 1 363 ? -95.450 -34.876 209.438 1.00 59.03 363 GLN A C 1
ATOM 3025 O O . GLN A 1 363 ? -94.979 -35.520 210.374 1.00 59.03 363 GLN A O 1
ATOM 3030 N N . LYS A 1 364 ? -95.859 -33.606 209.580 1.00 61.81 364 LYS A N 1
ATOM 3031 C CA . LYS A 1 364 ? -95.684 -32.837 210.817 1.00 61.81 364 LYS A CA 1
ATOM 3032 C C . LYS A 1 364 ? -96.760 -33.165 211.853 1.00 61.81 364 LYS A C 1
ATOM 3034 O O . LYS A 1 364 ? -96.413 -33.516 212.976 1.00 61.81 364 LYS A O 1
ATOM 3039 N N . GLU A 1 365 ? -98.034 -33.158 211.456 1.00 56.72 365 GLU A N 1
ATOM 3040 C CA . GLU A 1 365 ? -99.162 -33.505 212.343 1.00 56.72 365 GLU A CA 1
ATOM 3041 C C . GLU A 1 365 ? -99.054 -34.937 212.896 1.00 56.72 365 GLU A C 1
ATOM 3043 O O . GLU A 1 365 ? -99.405 -35.193 214.049 1.00 56.72 365 GLU A O 1
ATOM 3048 N N . ARG A 1 366 ? -98.492 -35.872 212.112 1.00 57.91 366 ARG A N 1
ATOM 3049 C CA . ARG A 1 366 ? -98.239 -37.252 212.560 1.00 57.91 366 ARG A CA 1
ATOM 3050 C C . ARG A 1 366 ? -97.323 -37.313 213.789 1.00 57.91 366 ARG A C 1
ATOM 3052 O O . ARG A 1 366 ? -97.550 -38.133 214.678 1.00 57.91 366 ARG A O 1
ATOM 3059 N N . ASN A 1 367 ? -96.285 -36.479 213.833 1.00 57.22 367 ASN A N 1
ATOM 3060 C CA . ASN A 1 367 ? -95.277 -36.529 214.893 1.00 57.22 367 ASN A CA 1
ATOM 3061 C C . ASN A 1 367 ? -95.796 -35.934 216.210 1.00 57.22 367 ASN A C 1
ATOM 3063 O O . ASN A 1 367 ? -95.469 -36.456 217.275 1.00 57.22 367 ASN A O 1
ATOM 3067 N N . ASP A 1 368 ? -96.640 -34.902 216.143 1.00 56.50 368 ASP A N 1
ATOM 3068 C CA . ASP A 1 368 ? -97.226 -34.275 217.334 1.00 56.50 368 ASP A CA 1
ATOM 3069 C C . ASP A 1 368 ? -98.220 -35.218 218.048 1.00 56.50 368 ASP A C 1
ATOM 3071 O O . ASP A 1 368 ? -98.252 -35.267 219.279 1.00 56.50 368 ASP A O 1
ATOM 3075 N N . LEU A 1 369 ? -98.961 -36.047 217.298 1.00 52.16 369 LEU A N 1
ATOM 3076 C CA . LEU A 1 369 ? -99.856 -37.074 217.856 1.00 52.16 369 LEU A CA 1
ATOM 3077 C C . LEU A 1 369 ? -99.112 -38.269 218.480 1.00 52.16 369 LEU A C 1
ATOM 3079 O O . LEU A 1 369 ? -99.562 -38.823 219.484 1.00 52.16 369 LEU A O 1
ATOM 3083 N N . ASN A 1 370 ? -97.970 -38.677 217.916 1.00 46.56 370 ASN A N 1
ATOM 3084 C CA . ASN A 1 370 ? -97.261 -39.886 218.354 1.00 46.56 370 ASN A CA 1
ATOM 3085 C C . ASN A 1 370 ? -96.668 -39.764 219.775 1.00 46.56 370 ASN A C 1
ATOM 3087 O O . ASN A 1 370 ? -96.471 -40.771 220.451 1.00 46.56 370 ASN A O 1
ATOM 3091 N N . ASN A 1 371 ? -96.422 -38.541 220.253 1.00 49.06 371 ASN A N 1
ATOM 3092 C CA . ASN A 1 371 ? -95.830 -38.281 221.571 1.00 49.06 371 ASN A CA 1
ATOM 3093 C C . ASN A 1 371 ? -96.820 -38.381 222.751 1.00 49.06 371 ASN A C 1
ATOM 3095 O O . ASN A 1 371 ? -96.396 -38.262 223.898 1.00 49.06 371 ASN A O 1
ATOM 3099 N N . GLN A 1 372 ? -98.120 -38.597 222.508 1.00 44.09 372 GLN A N 1
ATOM 3100 C CA . GLN A 1 372 ? -99.130 -38.706 223.575 1.00 44.09 372 GLN A CA 1
ATOM 3101 C C . GLN A 1 372 ? -99.516 -40.148 223.953 1.00 44.09 372 GLN A C 1
ATOM 3103 O O . GLN A 1 372 ? -100.283 -40.325 224.898 1.00 44.09 372 GLN A O 1
ATOM 3108 N N . LEU A 1 373 ? -99.040 -41.173 223.228 1.00 36.50 373 LEU A N 1
ATOM 3109 C CA . LEU A 1 373 ? -99.735 -42.472 223.183 1.00 36.50 373 LEU A CA 1
ATOM 3110 C C . LEU A 1 373 ? -98.913 -43.747 223.448 1.00 36.50 373 LEU A C 1
ATOM 3112 O O . LEU A 1 373 ? -99.443 -44.838 223.250 1.00 36.50 373 LEU A O 1
ATOM 3116 N N . SER A 1 374 ? -97.679 -43.660 223.959 1.00 37.12 374 SER A N 1
ATOM 3117 C CA . SER A 1 374 ? -97.025 -44.842 224.547 1.00 37.12 374 SER A CA 1
ATOM 3118 C C . SER A 1 374 ? -96.229 -44.523 225.812 1.00 37.12 374 SER A C 1
ATOM 3120 O O . SER A 1 374 ? -95.177 -43.891 225.772 1.00 37.12 374 SER A O 1
ATOM 3122 N N . LEU A 1 375 ? -96.765 -44.985 226.943 1.00 38.56 375 LEU A N 1
ATOM 3123 C CA . LEU A 1 375 ? -96.151 -44.957 228.278 1.00 38.56 375 LEU A CA 1
ATOM 3124 C C . LEU A 1 375 ? -96.146 -46.380 228.885 1.00 38.56 375 LEU A C 1
ATOM 3126 O O . LEU A 1 375 ? -96.082 -46.551 230.099 1.00 38.56 375 LEU A O 1
ATOM 3130 N N . LEU A 1 376 ? -96.281 -47.414 228.043 1.00 31.56 376 LEU A N 1
ATOM 3131 C CA . LEU A 1 376 ? -96.364 -48.818 228.446 1.00 31.56 376 LEU A CA 1
ATOM 3132 C C . LEU A 1 376 ? -95.692 -49.745 227.417 1.00 31.56 376 LEU A C 1
ATOM 3134 O O . LEU A 1 376 ? -96.076 -49.756 226.253 1.00 31.56 376 LEU A O 1
ATOM 3138 N N . GLN A 1 377 ? -94.806 -50.598 227.944 1.00 32.09 377 GLN A N 1
ATOM 3139 C CA . GLN A 1 377 ? -94.335 -51.883 227.402 1.00 32.09 377 GLN A CA 1
ATOM 3140 C C . GLN A 1 377 ? -93.191 -51.891 226.352 1.00 32.09 377 GLN A C 1
ATOM 3142 O O . GLN A 1 377 ? -93.307 -51.384 225.243 1.00 32.09 377 GLN A O 1
ATOM 3147 N N . GLU A 1 378 ? -92.091 -52.556 226.737 1.00 25.59 378 GLU A N 1
ATOM 3148 C CA . GLU A 1 378 ? -90.955 -53.022 225.909 1.00 25.59 378 GLU A CA 1
ATOM 3149 C C . GLU A 1 378 ? -91.163 -54.514 225.493 1.00 25.59 378 GLU A C 1
ATOM 3151 O O . GLU A 1 378 ? -92.212 -55.060 225.862 1.00 25.59 378 GLU A O 1
ATOM 3156 N N . PRO A 1 379 ? -90.209 -55.261 224.862 1.00 40.66 379 PRO A N 1
ATOM 3157 C CA . PRO A 1 379 ? -88.898 -54.896 224.273 1.00 40.66 379 PRO A CA 1
ATOM 3158 C C . PRO A 1 379 ? -88.590 -55.494 222.863 1.00 40.66 379 PRO A C 1
ATOM 3160 O O . PRO A 1 379 ? -89.277 -56.401 222.402 1.00 40.66 379 PRO A O 1
ATOM 3163 N N . GLY A 1 380 ? -87.470 -55.070 222.246 1.00 24.02 380 GLY A N 1
ATOM 3164 C CA . GLY A 1 380 ? -86.779 -55.764 221.126 1.00 24.02 380 GLY A CA 1
ATOM 3165 C C . GLY A 1 380 ? -87.410 -55.651 219.717 1.00 24.02 380 GLY A C 1
ATOM 3166 O O . GLY A 1 380 ? -88.528 -55.166 219.580 1.00 24.02 380 GLY A O 1
ATOM 3167 N N . ASP A 1 381 ? -86.756 -56.067 218.617 1.00 23.91 381 ASP A N 1
ATOM 3168 C CA . ASP A 1 381 ? -85.327 -56.413 218.412 1.00 23.91 381 ASP A CA 1
ATOM 3169 C C . ASP A 1 381 ? -84.907 -56.315 216.902 1.00 23.91 381 ASP A C 1
ATOM 3171 O O . ASP A 1 381 ? -85.713 -55.903 216.069 1.00 23.91 381 ASP A O 1
ATOM 3175 N N . GLU A 1 382 ? -83.648 -56.647 216.569 1.00 26.02 382 GLU A N 1
ATOM 3176 C CA . GLU A 1 382 ? -82.883 -56.468 215.299 1.00 26.02 382 GLU A CA 1
ATOM 3177 C C . GLU A 1 382 ? -83.450 -56.928 213.912 1.00 26.02 382 GLU A C 1
ATOM 3179 O O . GLU A 1 382 ? -84.331 -57.777 213.801 1.00 26.02 382 GLU A O 1
ATOM 3184 N N . GLY A 1 383 ? -82.808 -56.435 212.821 1.00 27.09 383 GLY A N 1
ATOM 3185 C CA . GLY A 1 383 ? -82.827 -56.983 211.433 1.00 27.09 383 GLY A CA 1
ATOM 3186 C C . GLY A 1 383 ? -82.983 -55.911 210.318 1.00 27.09 383 GLY A C 1
ATOM 3187 O O . GLY A 1 383 ? -84.070 -55.362 210.192 1.00 27.09 383 GLY A O 1
ATOM 3188 N N . SER A 1 384 ? -82.002 -55.450 209.507 1.00 33.31 384 SER A N 1
ATOM 3189 C CA . SER A 1 384 ? -80.839 -56.067 208.799 1.00 33.31 384 SER A CA 1
ATOM 3190 C C . SER A 1 384 ? -81.258 -56.912 207.564 1.00 33.31 384 SER A C 1
ATOM 3192 O O . SER A 1 384 ? -82.271 -57.593 207.661 1.00 33.31 384 SER A O 1
ATOM 3194 N N . ALA A 1 385 ? -80.604 -56.979 206.382 1.00 27.52 385 ALA A N 1
ATOM 3195 C CA . ALA A 1 385 ? -79.446 -56.313 205.721 1.00 27.52 385 ALA A CA 1
ATOM 3196 C C . ALA A 1 385 ? -79.402 -56.728 204.204 1.00 27.52 385 ALA A C 1
ATOM 3198 O O . ALA A 1 385 ? -80.141 -57.636 203.837 1.00 27.52 385 ALA A O 1
ATOM 3199 N N . ALA A 1 386 ? -78.545 -56.250 203.271 1.00 27.88 386 ALA A N 1
ATOM 3200 C CA . ALA A 1 386 ? -77.852 -54.963 203.016 1.00 27.88 386 ALA A CA 1
ATOM 3201 C C . ALA A 1 386 ? -77.019 -55.033 201.682 1.00 27.88 386 ALA A C 1
ATOM 3203 O O . ALA A 1 386 ? -76.764 -56.126 201.186 1.00 27.88 386 ALA A O 1
ATOM 3204 N N . LEU A 1 387 ? -76.499 -53.891 201.182 1.00 35.72 387 LEU A N 1
ATOM 3205 C CA . LEU A 1 387 ? -75.378 -53.756 200.199 1.00 35.72 387 LEU A CA 1
ATOM 3206 C C . LEU A 1 387 ? -75.666 -54.192 198.705 1.00 35.72 387 LEU A C 1
ATOM 3208 O O . LEU A 1 387 ? -76.814 -54.015 198.304 1.00 35.72 387 LEU A O 1
ATOM 3212 N N . PRO A 1 388 ? -74.688 -54.512 197.802 1.00 55.72 388 PRO A N 1
ATOM 3213 C CA . PRO A 1 388 ? -74.077 -53.508 196.887 1.00 55.72 388 PRO A CA 1
ATOM 3214 C C . PRO A 1 388 ? -73.825 -53.911 195.385 1.00 55.72 388 PRO A C 1
ATOM 3216 O O . PRO A 1 388 ? -74.087 -55.035 194.977 1.00 55.72 388 PRO A O 1
ATOM 3219 N N . GLU A 1 389 ? -73.157 -53.001 194.638 1.00 32.12 389 GLU A N 1
ATOM 3220 C CA . GLU A 1 389 ? -72.091 -53.236 193.606 1.00 32.12 389 GLU A CA 1
ATOM 3221 C C . GLU A 1 389 ? -72.359 -53.483 192.086 1.00 32.12 389 GLU A C 1
ATOM 3223 O O . GLU A 1 389 ? -73.471 -53.752 191.643 1.00 32.12 389 GLU A O 1
ATOM 3228 N N . ALA A 1 390 ? -71.238 -53.421 191.327 1.00 26.75 390 ALA A N 1
ATOM 3229 C CA . ALA A 1 390 ? -70.923 -53.969 189.982 1.00 26.75 390 ALA A CA 1
ATOM 3230 C C . ALA A 1 390 ? -71.028 -53.090 188.694 1.00 26.75 390 ALA A C 1
ATOM 3232 O O . ALA A 1 390 ? -71.500 -51.955 188.709 1.00 26.75 390 ALA A O 1
ATOM 3233 N N . GLN A 1 391 ? -70.434 -53.603 187.595 1.00 38.22 391 GLN A N 1
ATOM 3234 C CA . GLN A 1 391 ? -69.900 -52.891 186.400 1.00 38.22 391 GLN A CA 1
ATOM 3235 C C . GLN A 1 391 ? -70.373 -53.535 185.036 1.00 38.22 391 GLN A C 1
ATOM 3237 O O . GLN A 1 391 ? -71.258 -54.388 185.095 1.00 38.22 391 GLN A O 1
ATOM 3242 N N . PRO A 1 392 ? -69.911 -53.128 183.814 1.00 64.12 392 PRO A N 1
ATOM 3243 C CA . PRO A 1 392 ? -70.591 -53.396 182.512 1.00 64.12 392 PRO A CA 1
ATOM 3244 C C . PRO A 1 392 ? -70.179 -54.711 181.794 1.00 64.12 392 PRO A C 1
ATOM 3246 O O . PRO A 1 392 ? -69.385 -55.469 182.354 1.00 64.12 392 PRO A O 1
ATOM 3249 N N . PRO A 1 393 ? -70.705 -55.012 180.573 1.00 48.41 393 PRO A N 1
ATOM 3250 C CA . PRO A 1 393 ? -69.891 -54.857 179.331 1.00 48.41 393 PRO A CA 1
ATOM 3251 C C . PRO A 1 393 ? -70.677 -54.601 177.997 1.00 48.41 393 PRO A C 1
ATOM 3253 O O . PRO A 1 393 ? -71.894 -54.431 178.008 1.00 48.41 393 PRO A O 1
ATOM 3256 N N . GLU A 1 394 ? -69.974 -54.598 176.845 1.00 42.47 394 GLU A N 1
ATOM 3257 C CA . GLU A 1 394 ? -70.510 -54.654 175.452 1.00 42.47 394 GLU A CA 1
ATOM 3258 C C . GLU A 1 394 ? -70.777 -56.096 174.945 1.00 42.47 394 GLU A C 1
ATOM 3260 O O . GLU A 1 394 ? -70.358 -57.057 175.600 1.00 42.47 394 GLU A O 1
ATOM 3265 N N . PRO A 1 395 ? -71.495 -56.275 173.808 1.00 40.03 395 PRO A N 1
ATOM 3266 C CA . PRO A 1 395 ? -70.868 -56.692 172.516 1.00 40.03 395 PRO A CA 1
ATOM 3267 C C . PRO A 1 395 ? -71.608 -56.136 171.251 1.00 40.03 395 PRO A C 1
ATOM 3269 O O . PRO A 1 395 ? -72.583 -55.409 171.411 1.00 40.03 395 PRO A O 1
ATOM 3272 N N . SER A 1 396 ? -71.367 -56.522 169.978 1.00 30.14 396 SER A N 1
ATOM 3273 C CA . SER A 1 396 ? -70.186 -56.860 169.128 1.00 30.14 396 SER A CA 1
ATOM 3274 C C . SER A 1 396 ? -70.694 -57.467 167.783 1.00 30.14 396 SER A C 1
ATOM 3276 O O . SER A 1 396 ? -71.684 -58.193 167.834 1.00 30.14 396 SER A O 1
ATOM 3278 N N . ALA A 1 397 ? -70.005 -57.242 166.643 1.00 30.03 397 ALA A N 1
ATOM 3279 C CA . ALA A 1 397 ? -70.279 -57.778 165.274 1.00 30.03 397 ALA A CA 1
ATOM 3280 C C . ALA A 1 397 ? -71.677 -57.459 164.668 1.00 30.03 397 ALA A C 1
ATOM 3282 O O . ALA A 1 397 ? -72.584 -57.044 165.384 1.00 30.03 397 ALA A O 1
ATOM 3283 N N . GLY A 1 398 ? -71.956 -57.561 163.359 1.00 29.12 398 GLY A N 1
ATOM 3284 C CA . GLY A 1 398 ? -71.213 -57.866 162.111 1.00 29.12 398 GLY A CA 1
ATOM 3285 C C . GLY A 1 398 ? -72.153 -57.517 160.920 1.00 29.12 398 GLY A C 1
ATOM 3286 O O . GLY A 1 398 ? -73.278 -57.087 161.181 1.00 29.12 398 GLY A O 1
ATOM 3287 N N . GLU A 1 399 ? -71.853 -57.632 159.622 1.00 31.53 399 GLU A N 1
ATOM 3288 C CA . GLU A 1 399 ? -70.676 -58.027 158.816 1.00 31.53 399 GLU A CA 1
ATOM 3289 C C . GLU A 1 399 ? -70.965 -57.618 157.336 1.00 31.53 399 GLU A C 1
ATOM 3291 O O . GLU A 1 399 ? -72.136 -57.419 157.016 1.00 31.53 399 GLU A O 1
ATOM 3296 N N . GLU A 1 400 ? -69.923 -57.519 156.483 1.00 29.53 400 GLU A N 1
ATOM 3297 C CA . GLU A 1 400 ? -69.939 -57.705 154.995 1.00 29.53 400 GLU A CA 1
ATOM 3298 C C . GLU A 1 400 ? -70.819 -56.755 154.110 1.00 29.53 400 GLU A C 1
ATOM 3300 O O . GLU A 1 400 ? -71.791 -56.159 154.567 1.00 29.53 400 GLU A O 1
ATOM 3305 N N . GLU A 1 401 ? -70.547 -56.454 152.826 1.00 29.69 401 GLU A N 1
ATOM 3306 C CA . GLU A 1 401 ? -69.501 -56.786 151.815 1.00 29.69 401 GLU A CA 1
ATOM 3307 C C . GLU A 1 401 ? -69.424 -55.569 150.818 1.00 29.69 401 GLU A C 1
ATOM 3309 O O . GLU A 1 401 ? -70.407 -54.832 150.705 1.00 29.69 401 GLU A O 1
ATOM 3314 N N . GLU A 1 402 ? -68.255 -55.101 150.334 1.00 29.00 402 GLU A N 1
ATOM 3315 C CA . GLU A 1 402 ? -67.582 -55.398 149.023 1.00 29.00 402 GLU A CA 1
ATOM 3316 C C . GLU A 1 402 ? -68.326 -54.876 147.753 1.00 29.00 402 GLU A C 1
ATOM 3318 O O . GLU A 1 402 ? -69.552 -54.799 147.749 1.00 29.00 402 GLU A O 1
ATOM 3323 N N . GLU A 1 403 ? -67.722 -54.423 146.634 1.00 29.73 403 GLU A N 1
ATOM 3324 C CA . GLU A 1 403 ? -66.327 -54.216 146.130 1.00 29.73 403 GLU A CA 1
ATOM 3325 C C . GLU A 1 403 ? -66.368 -53.080 145.031 1.00 29.73 403 GLU A C 1
ATOM 3327 O O . GLU A 1 403 ? -67.457 -52.764 144.548 1.00 29.73 403 GLU A O 1
ATOM 3332 N N . GLU A 1 404 ? -65.359 -52.205 144.819 1.00 31.95 404 GLU A N 1
ATOM 3333 C CA . GLU A 1 404 ? -64.217 -52.220 143.836 1.00 31.95 404 GLU A CA 1
ATOM 3334 C C . GLU A 1 404 ? -64.561 -52.189 142.306 1.00 31.95 404 GLU A C 1
ATOM 3336 O O . GLU A 1 404 ? -65.564 -52.763 141.899 1.00 31.95 404 GLU A O 1
ATOM 3341 N N . GLU A 1 405 ? -63.816 -51.553 141.364 1.00 34.56 405 GLU A N 1
ATOM 3342 C CA . GLU A 1 405 ? -62.857 -50.405 141.417 1.00 34.56 405 GLU A CA 1
ATOM 3343 C C . GLU A 1 405 ? -63.097 -49.347 140.281 1.00 34.56 405 GLU A C 1
ATOM 3345 O O . GLU A 1 405 ? -63.963 -48.498 140.499 1.00 34.56 405 GLU A O 1
ATOM 3350 N N . GLU A 1 406 ? -62.498 -49.257 139.068 1.00 35.91 406 GLU A N 1
ATOM 3351 C CA . GLU A 1 406 ? -61.520 -50.054 138.270 1.00 35.91 406 GLU A CA 1
ATOM 3352 C C . GLU A 1 406 ? -60.838 -49.190 137.148 1.00 35.91 406 GLU A C 1
ATOM 3354 O O . GLU A 1 406 ? -61.500 -48.902 136.153 1.00 35.91 406 GLU A O 1
ATOM 3359 N N . GLU A 1 407 ? -59.542 -48.814 137.292 1.00 37.62 407 GLU A N 1
ATOM 3360 C CA . GLU A 1 407 ? -58.504 -48.414 136.266 1.00 37.62 407 GLU A CA 1
ATOM 3361 C C . GLU A 1 407 ? -58.879 -47.444 135.081 1.00 37.62 407 GLU A C 1
ATOM 3363 O O . GLU A 1 407 ? -60.002 -46.973 134.943 1.00 37.62 407 GLU A O 1
ATOM 3368 N N . GLU A 1 408 ? -58.032 -46.952 134.152 1.00 36.56 408 GLU A N 1
ATOM 3369 C CA . GLU A 1 408 ? -56.567 -46.752 133.965 1.00 36.56 408 GLU A CA 1
ATOM 3370 C C . GLU A 1 408 ? -56.399 -45.328 133.312 1.00 36.56 408 GLU A C 1
ATOM 3372 O O . GLU A 1 408 ? -57.384 -44.606 133.155 1.00 36.56 408 GLU A O 1
ATOM 3377 N N . GLY A 1 409 ? -55.270 -44.740 132.882 1.00 30.38 409 GLY A N 1
ATOM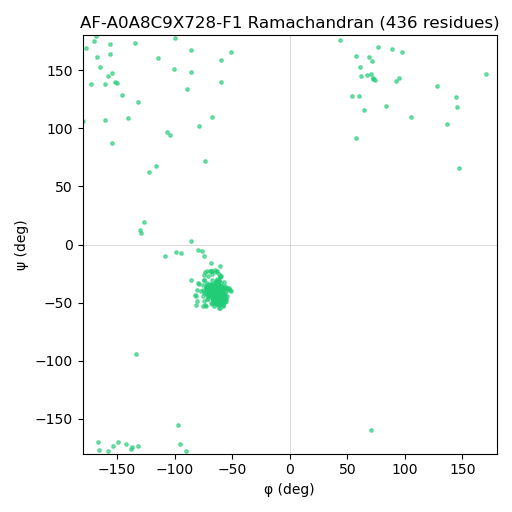 3378 C CA . GLY A 1 409 ? -53.956 -45.215 132.418 1.00 30.38 409 GLY A CA 1
ATOM 3379 C C . GLY A 1 409 ? -53.619 -44.571 131.051 1.00 30.38 409 GLY A C 1
ATOM 3380 O O . GLY A 1 409 ? -54.494 -44.457 130.193 1.00 30.38 409 GLY A O 1
ATOM 3381 N N . GLY A 1 410 ? -52.381 -44.096 130.821 1.00 30.41 410 GLY A N 1
ATOM 3382 C CA . GLY A 1 410 ? -51.942 -43.606 129.492 1.00 30.41 410 GLY A CA 1
ATOM 3383 C C . GLY A 1 410 ? -50.950 -42.426 129.470 1.00 30.41 410 GLY A C 1
ATOM 3384 O O . GLY A 1 410 ? -51.263 -41.321 129.912 1.00 30.41 410 GLY A O 1
ATOM 3385 N N . LEU A 1 411 ? -49.752 -42.641 128.906 1.00 33.50 411 LEU A N 1
ATOM 3386 C CA .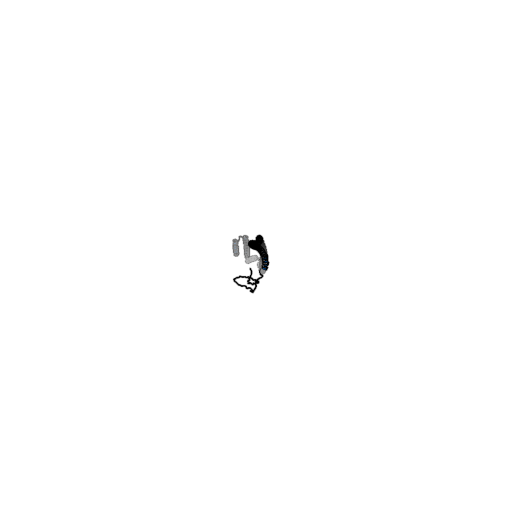 LEU A 1 411 ? -48.642 -41.670 128.810 1.00 33.50 411 LEU A CA 1
ATOM 3387 C C . LEU A 1 411 ? -47.690 -42.012 127.631 1.00 33.50 411 LEU A C 1
ATOM 3389 O O . LEU A 1 411 ? -47.793 -43.103 127.080 1.00 33.50 411 LEU A O 1
ATOM 3393 N N . ALA A 1 412 ? -46.717 -41.124 127.332 1.00 33.97 412 ALA A N 1
ATOM 3394 C CA . ALA A 1 412 ? -45.585 -41.299 126.380 1.00 33.97 412 ALA A CA 1
ATOM 3395 C C . ALA A 1 412 ? -45.948 -41.356 124.862 1.00 33.97 412 ALA A C 1
ATOM 3397 O O . ALA A 1 412 ? -47.103 -41.575 124.523 1.00 33.97 412 ALA A O 1
ATOM 3398 N N . GLN A 1 413 ? -45.063 -41.157 123.861 1.00 33.62 413 GLN A N 1
ATOM 3399 C CA . GLN A 1 413 ? -43.743 -40.481 123.683 1.00 33.62 413 GLN A CA 1
ATOM 3400 C C . GLN A 1 413 ? -43.581 -40.165 122.156 1.00 33.62 413 GLN A C 1
ATOM 3402 O O . GLN A 1 413 ? -44.254 -40.800 121.352 1.00 33.62 413 GLN A O 1
ATOM 3407 N N . ALA A 1 414 ? -42.961 -39.067 121.690 1.00 32.88 414 ALA A N 1
ATOM 3408 C CA . ALA A 1 414 ? -41.523 -38.758 121.464 1.00 32.88 414 ALA A CA 1
ATOM 3409 C C . ALA A 1 414 ? -40.814 -39.491 120.282 1.00 32.88 414 ALA A C 1
ATOM 3411 O O . ALA A 1 414 ? -41.125 -40.641 119.993 1.00 32.88 414 ALA A O 1
ATOM 3412 N N . GLY A 1 415 ? -39.850 -38.808 119.629 1.00 30.84 415 GLY A N 1
ATOM 3413 C CA . GLY A 1 415 ? -39.120 -39.224 118.404 1.00 30.84 415 GLY A CA 1
ATOM 3414 C C . GLY A 1 415 ? -39.590 -38.463 117.144 1.00 30.84 415 GLY A C 1
ATOM 3415 O O . GLY A 1 415 ? -40.738 -38.637 116.751 1.00 30.84 415 GLY A O 1
ATOM 3416 N N . GLU A 1 416 ? -38.879 -37.536 116.480 1.00 33.59 416 GLU A N 1
ATOM 3417 C CA . GLU A 1 416 ? -37.461 -37.087 116.440 1.00 33.59 416 GLU A CA 1
ATOM 3418 C C . GLU A 1 416 ? -36.548 -37.767 115.381 1.00 33.59 416 GLU A C 1
ATOM 3420 O O . GLU A 1 416 ? -36.610 -38.978 115.196 1.00 33.59 416 GLU A O 1
ATOM 3425 N N . LEU A 1 417 ? -35.670 -36.951 114.758 1.00 35.38 417 LEU A N 1
ATOM 3426 C CA . LEU A 1 417 ? -34.549 -37.262 113.833 1.00 35.38 417 LEU A CA 1
ATOM 3427 C C . LEU A 1 417 ? -34.873 -37.755 112.396 1.00 35.38 417 LEU A C 1
ATOM 3429 O O . LEU A 1 417 ? -35.916 -38.351 112.159 1.00 35.38 417 LEU A O 1
ATOM 3433 N N . GLU A 1 418 ? -33.983 -37.638 111.390 1.00 33.72 418 GLU A N 1
ATOM 3434 C CA . GLU A 1 418 ? -33.112 -36.520 110.926 1.00 33.72 418 GLU A CA 1
ATOM 3435 C C . GLU A 1 418 ? -32.534 -36.858 109.510 1.00 33.72 418 GLU A C 1
ATOM 3437 O O . GLU A 1 418 ? -32.943 -37.860 108.927 1.00 33.72 418 GLU A O 1
ATOM 3442 N N . ALA A 1 419 ? -31.562 -36.073 109.000 1.00 35.06 419 ALA A N 1
ATOM 3443 C CA . ALA A 1 419 ? -30.662 -36.319 107.844 1.00 35.06 419 ALA A CA 1
ATOM 3444 C C . ALA A 1 419 ? -31.309 -36.442 106.432 1.00 35.06 419 ALA A C 1
ATOM 3446 O O . ALA A 1 419 ? -32.165 -37.277 106.175 1.00 35.06 419 ALA A O 1
ATOM 3447 N N . GLU A 1 420 ? -31.047 -35.546 105.467 1.00 35.38 420 GLU A N 1
ATOM 3448 C CA . GLU A 1 420 ? -29.800 -35.297 104.691 1.00 35.38 420 GLU A CA 1
ATOM 3449 C C . GLU A 1 420 ? -29.434 -36.358 103.625 1.00 35.38 420 GLU A C 1
ATOM 3451 O O . GLU A 1 420 ? -29.512 -37.555 103.876 1.00 35.38 420 GLU A O 1
ATOM 3456 N N . GLY A 1 421 ? -28.876 -35.913 102.477 1.00 37.91 421 GLY A N 1
ATOM 3457 C CA . GLY A 1 421 ? -27.749 -36.676 101.896 1.00 37.91 421 GLY A CA 1
ATOM 3458 C C . GLY A 1 421 ? -27.512 -36.789 100.374 1.00 37.91 421 GLY A C 1
ATOM 3459 O O . GLY A 1 421 ? -27.424 -37.902 99.878 1.00 37.91 421 GLY A O 1
ATOM 3460 N N . ILE A 1 422 ? -27.191 -35.683 99.685 1.00 39.19 422 ILE A N 1
ATOM 3461 C CA . ILE A 1 422 ? -26.031 -35.583 98.745 1.00 39.19 422 ILE A CA 1
ATOM 3462 C C . ILE A 1 422 ? -26.032 -36.298 97.351 1.00 39.19 422 ILE A C 1
ATOM 3464 O O . ILE A 1 422 ? -26.444 -37.430 97.135 1.00 39.19 422 ILE A O 1
ATOM 3468 N N . HIS A 1 423 ? -25.446 -35.584 96.375 1.00 43.81 423 HIS A N 1
ATOM 3469 C CA . HIS A 1 423 ? -25.196 -35.932 94.962 1.00 43.81 423 HIS A CA 1
ATOM 3470 C C . HIS A 1 423 ? -24.311 -37.168 94.662 1.00 43.81 423 HIS A C 1
ATOM 3472 O O . HIS A 1 423 ? -23.306 -37.383 95.340 1.00 43.81 423 HIS A O 1
ATOM 3478 N N . ARG A 1 424 ? -24.451 -37.725 93.435 1.00 32.94 424 ARG A N 1
ATOM 3479 C CA . ARG A 1 424 ? -23.359 -37.698 92.417 1.00 32.94 424 ARG A CA 1
ATOM 3480 C C . ARG A 1 424 ? -23.785 -38.048 90.974 1.00 32.94 424 ARG A C 1
ATOM 3482 O O . ARG A 1 424 ? -24.705 -38.821 90.753 1.00 32.94 424 ARG A O 1
ATOM 3489 N N . ALA A 1 425 ? -23.046 -37.508 89.997 1.00 39.66 425 ALA A N 1
ATOM 3490 C CA . ALA A 1 425 ? -22.955 -37.984 88.598 1.00 39.66 425 ALA A CA 1
ATOM 3491 C C . ALA A 1 425 ? -21.649 -38.825 88.426 1.00 39.66 425 ALA A C 1
ATOM 3493 O O . ALA A 1 425 ? -20.892 -38.848 89.408 1.00 39.66 425 ALA A O 1
ATOM 3494 N N . PRO A 1 426 ? -21.282 -39.459 87.266 1.00 54.47 426 PRO A N 1
ATOM 3495 C CA . PRO A 1 426 ? -20.890 -38.690 86.054 1.00 54.47 426 PRO A CA 1
ATOM 3496 C C . PRO A 1 426 ? -20.799 -39.410 84.651 1.00 54.47 426 PRO A C 1
ATOM 3498 O O . PRO A 1 426 ? -20.915 -40.623 84.528 1.00 54.47 426 PRO A O 1
ATOM 3501 N N . ARG A 1 427 ? -20.360 -38.622 83.642 1.00 40.31 427 ARG A N 1
ATOM 3502 C CA . ARG A 1 427 ? -19.498 -38.929 82.451 1.00 40.31 427 ARG A CA 1
ATOM 3503 C C . ARG A 1 427 ? -20.073 -39.298 81.039 1.00 40.31 427 ARG A C 1
ATOM 3505 O O . ARG A 1 427 ? -21.062 -40.010 80.934 1.00 40.31 427 ARG A O 1
ATOM 3512 N N . PRO A 1 428 ? -19.394 -38.825 79.951 1.00 59.44 428 PRO A N 1
ATOM 3513 C CA . PRO A 1 428 ? -19.555 -39.189 78.515 1.00 59.44 428 PRO A CA 1
ATOM 3514 C C . PRO A 1 428 ? -18.491 -40.275 78.111 1.00 59.44 428 PRO A C 1
ATOM 3516 O O . PRO A 1 428 ? -18.017 -40.921 79.050 1.00 59.44 428 PRO A O 1
ATOM 3519 N N . PRO A 1 429 ? -18.002 -40.505 76.846 1.00 57.75 429 PRO A N 1
ATOM 3520 C CA . PRO A 1 429 ? -18.224 -39.839 75.535 1.00 57.75 429 PRO A CA 1
ATOM 3521 C C . PRO A 1 429 ? -18.294 -40.754 74.275 1.00 57.75 429 PRO A C 1
ATOM 3523 O O . PRO A 1 429 ? -18.178 -41.975 74.362 1.00 57.75 429 PRO A O 1
ATOM 3526 N N . ARG A 1 430 ? -18.327 -40.146 73.069 1.00 38.19 430 ARG A N 1
ATOM 3527 C CA . ARG A 1 430 ? -17.585 -40.653 71.888 1.00 38.19 430 ARG A CA 1
ATOM 3528 C C . ARG A 1 430 ? -17.272 -39.576 70.836 1.00 38.19 430 ARG A C 1
ATOM 3530 O O . ARG A 1 430 ? -17.827 -38.484 70.876 1.00 38.19 430 ARG A O 1
ATOM 3537 N N . THR A 1 431 ? -16.334 -39.894 69.944 1.00 43.72 431 THR A N 1
ATOM 3538 C CA . THR A 1 431 ? -15.721 -39.017 68.929 1.00 43.72 431 THR A CA 1
ATOM 3539 C C . THR A 1 431 ? -16.067 -39.448 67.498 1.00 43.72 431 THR A C 1
ATOM 3541 O O . THR A 1 431 ? -16.407 -40.606 67.260 1.00 43.72 431 THR A O 1
ATOM 3544 N N . GLY A 1 432 ? -15.916 -38.536 66.531 1.00 37.38 432 GLY A N 1
ATOM 3545 C CA . GLY A 1 432 ? -15.967 -38.822 65.092 1.00 37.38 432 GLY A CA 1
ATOM 3546 C C . GLY A 1 432 ? -15.573 -37.588 64.273 1.00 37.38 432 GLY A C 1
ATOM 3547 O O . GLY A 1 432 ? -15.956 -36.479 64.638 1.00 37.38 432 GLY A O 1
ATOM 3548 N N . ALA A 1 433 ? -14.780 -37.757 63.211 1.00 44.28 433 ALA A N 1
ATOM 3549 C CA . ALA A 1 433 ? -14.270 -36.650 62.397 1.00 44.28 433 ALA A CA 1
ATOM 3550 C C . ALA A 1 433 ? -14.052 -37.058 60.930 1.00 44.28 433 ALA A C 1
ATOM 3552 O O . ALA A 1 433 ? -13.516 -38.128 60.669 1.00 44.28 433 ALA A O 1
ATOM 3553 N N . HIS A 1 434 ? -14.413 -36.166 60.003 1.00 43.97 434 HIS A N 1
ATOM 3554 C CA . HIS A 1 434 ? -13.945 -36.057 58.611 1.00 43.97 434 HIS A CA 1
ATOM 3555 C C . HIS A 1 434 ? -14.268 -34.614 58.148 1.00 43.97 434 HIS A C 1
ATOM 3557 O O . HIS A 1 434 ? -15.209 -34.009 58.651 1.00 43.97 434 HIS A O 1
ATOM 3563 N N . SER A 1 435 ? -13.386 -33.912 57.428 1.00 46.88 435 SER A N 1
ATOM 3564 C CA . SER A 1 435 ? -13.199 -33.951 55.963 1.00 46.88 435 SER A CA 1
ATOM 3565 C C . SER A 1 435 ? -14.493 -33.688 55.171 1.00 46.88 435 SER A C 1
ATOM 3567 O O . SER A 1 435 ? -15.474 -34.384 55.385 1.00 46.88 435 SER A O 1
ATOM 3569 N N . GLY A 1 436 ? -14.558 -32.763 54.208 1.00 40.94 436 GLY A N 1
ATOM 3570 C CA . GLY A 1 436 ? -13.530 -31.832 53.717 1.00 40.94 436 GLY A CA 1
ATOM 3571 C C . GLY A 1 436 ? -13.646 -31.619 52.202 1.00 40.94 436 GLY A C 1
ATOM 3572 O O . GLY A 1 436 ? -13.600 -32.602 51.474 1.00 40.94 436 GLY A O 1
ATOM 3573 N N . ARG A 1 437 ? -13.725 -30.349 51.764 1.00 49.31 437 ARG A N 1
ATOM 3574 C CA . ARG A 1 437 ? -13.994 -29.874 50.384 1.00 49.31 437 ARG A CA 1
ATOM 3575 C C . ARG A 1 437 ? -15.339 -30.310 49.775 1.00 49.31 437 ARG A C 1
ATOM 3577 O O . ARG A 1 437 ? -15.590 -31.493 49.585 1.00 49.31 437 ARG A O 1
ATOM 3584 N N . HIS A 1 438 ? -16.087 -29.328 49.276 1.00 43.44 438 HIS A N 1
ATOM 3585 C CA . HIS A 1 438 ? -16.098 -29.133 47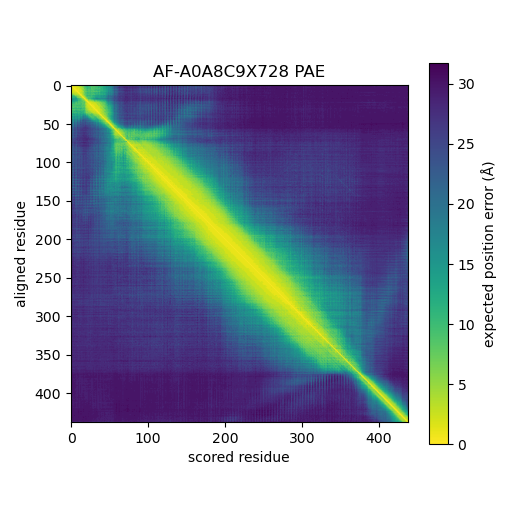.825 1.00 43.44 438 HIS A CA 1
ATOM 3586 C C . HIS A 1 438 ? -16.040 -27.638 47.477 1.00 43.44 438 HIS A C 1
ATOM 3588 O O . HIS A 1 438 ? -16.149 -26.844 48.438 1.00 43.44 438 HIS A O 1
#

Foldseek 3Di:
DVVLVVLVVVLVVVVPPDPDVVVNVVSVVVNVVVVVVVVVVVVVPDDDDPDDPPDCVVVVVVLVVVLVPDDDVVVNVVSVVVVVVVVVVVVVVVVVVVVVVVVVVVVVVVVVVVVVVVVVVVVVVVVVVVVVVVVVVVVVVVVVVVVVVVVVVVVVVVVVVVVVVVVVVVVVVVVVVVVVVVVVVVVVVVVVVVVVVVVVVVVVVVVVVVVVVVVVVVVVVVVVVVVVVVVVVVVVVVVVVVVVVVVVVVVVVVVVVVVVVVVVVVVVVVVVVVVVVVVVVVVVVVVVVVVVVVVVVVVVVVVVVVVVVVVVVVVVVVVVVVVVVVVVVVVVVVVVVVVVVVVVVVVVVVVVVVVVVVVVVVVVVVVVVVVPPDPDDDDYDDDDDDDDDDDDDDDDDDDDDDDDDDDDDDDDDDDDDDDDDDDDDDDDDDDDDDDDDD